Protein AF-0000000087526895 (afdb_homodimer)

Nearest PDB structures (foldseek):
  6efn-assembly1_A-2  TM=7.656E-01  e=1.817E-12  Bacillus subtilis subsp. subtilis str. 168
  5v1q-assembly1_A  TM=7.580E-01  e=4.358E-11  Streptococcus suis
  5v1s-assembly1_A  TM=7.743E-01  e=1.025E-10  Streptococcus suis
  5v1t-assembly1_A  TM=6.623E-01  e=5.564E-11  Streptococcus suis
  5v1s-assembly2_B  TM=7.031E-01  e=5.672E-10  Streptococcus suis

Sequence (680 aa):
MTADVTARTVDFKAGERNVFFHLLTACNLSCQHCYINPPQHGTETLPTETVLKWLRLFARPKQESNLILLGGEPTLHPDLALIIRAAKSLRYAVTVDSNGYLFHDLLERVRPTELDFLSFSLDGPDAAVNDPIRGEGVFAVCTENIRKAVELGFRTSLIYTVSSKNIDHLHRMPALLADLGVRRFFIQVIGLRGKSASASDEGEQWQVDPGHWLEVVPEVAQQAARAGIHVTYPKVFLGPEESFACAGRVAENYFIFPNGRVYQCPLCEDYPIHCLCLEDDQLVKREGLYEDRFFALDIAEGCVMNKLLQPDTLEYHLDGRPKHRISCCMLKQEILPQNLMTADVTARTVDFKAGERNVFFHLLTACNLSCQHCYINPPQHGTETLPTETVLKWLRLFARPKQESNLILLGGEPTLHPDLALIIRAAKSLRYAVTVDSNGYLFHDLLERVRPTELDFLSFSLDGPDAAVNDPIRGEGVFAVCTENIRKAVELGFRTSLIYTVSSKNIDHLHRMPALLADLGVRRFFIQVIGLRGKSASASDEGEQWQVDPGHWLEVVPEVAQQAARAGIHVTYPKVFLGPEESFACAGRVAENYFIFPNGRVYQCPLCEDYPIHCLCLEDDQLVKREGLYEDRFFALDIAEGCVMNKLLQPDTLEYHLDGRPKHRISCCMLKQEILPQNL

Radius of gyration: 31.04 Å; Cα contacts (8 Å, |Δi|>4): 1466; chains: 2; bounding box: 47×96×77 Å

Solvent-accessible surface area (backbone atoms only — not comparable to full-atom values): 36448 Å² total; per-residue (Å²): 131,83,74,78,77,67,70,39,78,48,68,73,47,77,81,45,37,40,36,39,40,29,47,22,49,56,49,96,60,77,36,58,60,37,55,76,38,49,94,63,36,33,75,47,68,57,52,69,68,57,51,54,53,53,52,58,72,72,46,43,96,89,44,72,29,41,31,36,40,28,40,46,30,30,43,69,44,88,55,43,54,59,50,42,53,53,41,43,77,47,40,34,49,35,29,40,49,33,68,30,78,57,40,84,52,39,81,78,65,40,56,43,89,61,37,65,31,47,28,32,51,48,50,45,72,44,54,85,55,15,15,83,43,49,33,83,63,42,41,60,48,24,54,53,42,45,40,51,39,40,73,70,55,34,44,42,30,38,36,30,61,38,25,55,86,38,50,90,48,50,73,51,35,45,62,47,33,55,74,50,63,40,43,31,38,35,44,39,70,66,64,76,30,35,42,33,34,56,36,42,73,71,67,48,73,52,69,59,53,66,70,57,47,68,61,45,52,61,55,40,43,44,53,23,9,73,67,51,19,31,26,36,31,52,58,51,54,46,56,97,86,54,77,77,61,55,52,67,78,52,29,49,45,38,42,36,35,54,68,25,46,24,26,55,48,80,88,48,58,79,46,98,38,49,36,30,32,53,53,95,92,34,84,40,76,59,85,76,92,28,52,70,64,50,64,76,55,60,41,84,45,28,36,53,65,48,54,71,75,45,49,85,78,59,50,62,44,96,85,66,48,53,73,58,29,34,36,34,79,81,36,30,29,36,32,68,42,56,84,124,131,83,75,78,79,67,70,40,78,46,67,72,47,77,82,45,37,40,36,39,39,27,46,23,50,56,50,96,60,79,36,59,58,37,55,77,38,49,95,62,37,30,76,46,67,56,51,68,68,57,50,56,53,53,52,57,72,73,44,41,94,88,45,71,28,41,31,36,41,27,39,47,28,31,43,70,44,87,55,43,54,60,49,41,52,52,41,43,76,48,42,35,48,36,29,40,50,32,66,30,77,57,39,84,51,40,80,78,66,40,54,42,89,61,36,65,33,46,30,30,51,48,50,46,71,42,53,85,56,16,15,84,44,48,33,85,64,43,43,61,47,23,54,52,43,45,40,52,39,42,74,70,56,35,44,43,29,39,38,31,60,39,25,56,86,37,50,92,47,50,74,50,35,45,60,48,34,56,73,51,64,40,45,33,39,37,44,38,68,65,64,77,29,35,42,33,32,55,36,42,74,72,67,48,74,51,69,60,54,67,70,57,48,68,63,45,53,60,53,39,42,45,54,24,8,72,70,51,18,30,26,36,30,52,59,51,54,46,56,96,86,54,78,76,61,54,50,66,78,52,27,46,44,38,42,36,35,53,68,24,48,24,26,53,51,81,88,47,60,79,45,99,37,49,36,32,33,53,53,95,91,33,83,40,77,62,85,76,93,28,51,70,64,50,64,77,54,62,42,84,46,29,37,52,64,48,53,70,75,45,48,84,80,57,51,61,43,96,86,66,49,52,72,59,28,36,35,35,78,79,35,31,28,36,32,69,40,56,86,123

InterPro domains:
  IPR007197 Radical SAM [PF04055] (25-171)
  IPR007197 Radical SAM [PS51918] (13-241)
  IPR007197 Radical SAM [SFLDS00029] (21-269)
  IPR013785 Aldolase-type TIM barrel [G3DSA:3.20.20.70] (12-280)
  IPR050377 Radical SAM PqqA peptide cyclase/Mycofactocin maturase MftC-like [PTHR11228] (19-272)
  IPR058240 Radical SAM superfamily [SSF102114] (19-269)

pLDDT: mean 93.05, std 9.57, range [29.92, 98.81]

Secondary structure (DSSP, 8-state):
-------EEE---TT-EEEEEESBS--S---TT----HHHH-SPBPPHHHHHHHHHHH--TTS-EEEEEESSSGGGSTTHHHHHHHHHHTTEEEEEEE-S--TTTHHHHS-GGG-SEEEEE-SSSSHHHHHHHH-TTHHHHHHHHHHHHHHHT--EEEEEEE-TTTGGGGGGHHHHHHHHT--EEEEEEPP--HHHHHHHHTT---SPPHHHHHHHHHHHHHHHHHTT-EEEEE--EE-TTPPP--HHHHSEEEEE-TTSEEES-GGGTTSS--SEEEETTEEEEPPSS-HHHHTT--BTTB-HHHHHH-GGG--B-TTS-BSSEEPPTT-EEEE-----/-------EEE---TT-EEEEEESBS--S---TT----HHHH-SPBPPHHHHHHHHHHH--TTS-EEEEEESSSGGGSTTHHHHHHHHHHTTEEEEEEE-S--TTTHHHHS-GGG-SEEEEE-SSSSHHHHHHHH-TTHHHHHHHHHHHHHHHT--EEEEEEE-TTTGGGGGGHHHHHHHHT--EEEEEEPP--HHHHHHHHTT---SPPHHHHHHHHHHHHHHHHHTT-EEEEE--EE-TTPPP--HHHHSEEEEE-TTSEEES-GGGTTSS--SEEEETTEEEEPPSS-HHHHTT--BTTB-HHHHHH-GGG--B-TTS-BSSEEPPTT-EEEE-----

Foldseek 3Di:
DPPQQDWDWDDFAFPAAEEEAAQAADAPWDFQQDQRDCVQQPGDRDDPVLLLLLLLQRFDQPDEYEYEYHHNARLPRQCVQVSLQSNVVSRYQYEYEGCQLNPNPNLPSHALVSHNEYEHEFAALDQVQGDVGTHHPSRVRRLVSLLVCVVRPHQYEYEHEDWPRRLVRLLNVLVSCVVSVHAEYEYEYRQLHDSNVVVVVVVDGGHDDPVSCVPRVVVSCSVSLQSNHKYKYFPFFDDPPDAADESLVRHHYWNAGPVFAIARAPNCSRDPQGQWGQDPSDIDGDDDRGDSNQNPDGDQQHDSSCCVRPVVVWDADPVRHTPTRTYRSPIMIIGHHDPD/DPPQQDWDWDDFAFPAAEEEAAQAADAPWDFLQDQRDCVQQPGDRDDPVLLLLLLLQRFDQPDEYEYEYHHNARLPRQCVQVSLQSNVVSRYQYEYEGCQLNPNPNLPSHALVSHNEYEHEFAALDQVQGDVGTHHPSRVRRLVSLLVCVVRPHQYEYEHEDWPRRLVRLLNVLVSCLVSVHAEYEYEYRQLHDSNVVVVVVVDGGHDDPVSCVPRVVVSCSVSLQSNHKYKYFPFFDDPPDAADESLVRHHYWNAGPVFAIARAPNCSRDPQGQWGQDPSDIDGDDDRGDSNQNPDGDQQHDSSCCVRPVVVWDADPVRHTPTRTYRSPIMIIGHHDPD

Structure (mmCIF, N/CA/C/O backbone):
data_AF-0000000087526895-model_v1
#
loop_
_entity.id
_entity.type
_entity.pdbx_description
1 polymer 'Radical SAM superfamily enzyme, MoaA/NifB/PqqE/SkfB family'
#
loop_
_atom_site.group_PDB
_atom_site.id
_atom_site.type_symbol
_atom_site.label_atom_id
_atom_site.label_alt_id
_atom_site.label_comp_id
_atom_site.label_asym_id
_atom_site.label_entity_id
_atom_site.label_seq_id
_atom_site.pdbx_PDB_ins_code
_atom_site.Cartn_x
_atom_site.Cartn_y
_atom_site.Cartn_z
_atom_site.occupancy
_atom_site.B_iso_or_equiv
_atom_site.auth_seq_id
_atom_site.auth_comp_id
_atom_site.auth_asym_id
_atom_site.auth_atom_id
_atom_site.pdbx_PDB_model_num
ATOM 1 N N . MET A 1 1 ? -9.141 50.438 -10.672 1 29.92 1 MET A N 1
ATOM 2 C CA . MET A 1 1 ? -8.812 49.125 -11.273 1 29.92 1 MET A CA 1
ATOM 3 C C . MET A 1 1 ? -8.305 48.156 -10.227 1 29.92 1 MET A C 1
ATOM 5 O O . MET A 1 1 ? -7.211 48.312 -9.695 1 29.92 1 MET A O 1
ATOM 9 N N . THR A 1 2 ? -9.203 47.594 -9.289 1 34.94 2 THR A N 1
ATOM 10 C CA . THR A 1 2 ? -8.828 46.812 -8.125 1 34.94 2 THR A CA 1
ATOM 11 C C . THR A 1 2 ? -8.008 45.594 -8.547 1 34.94 2 THR A C 1
ATOM 13 O O . THR A 1 2 ? -8.461 44.781 -9.367 1 34.94 2 THR A O 1
ATOM 16 N N . ALA A 1 3 ? -6.809 45.594 -8.68 1 44.81 3 ALA A N 1
ATOM 17 C CA . ALA A 1 3 ? -5.863 44.562 -9.109 1 44.81 3 ALA A CA 1
ATOM 18 C C . ALA A 1 3 ? -6.168 43.219 -8.453 1 44.81 3 ALA A C 1
ATOM 20 O O . ALA A 1 3 ? -6.266 43.125 -7.227 1 44.81 3 ALA A O 1
ATOM 21 N N . ASP A 1 4 ? -6.949 42.375 -9.109 1 52.06 4 ASP A N 1
ATOM 22 C CA . ASP A 1 4 ? -7.328 41.031 -8.695 1 52.06 4 ASP A CA 1
ATOM 23 C C . ASP A 1 4 ? -6.133 40.281 -8.125 1 52.06 4 ASP A C 1
ATOM 25 O O . ASP A 1 4 ? -5.105 40.125 -8.789 1 52.06 4 ASP A O 1
ATOM 29 N N . VAL A 1 5 ? -5.996 40.281 -6.789 1 60.12 5 VAL A N 1
ATOM 30 C CA . VAL A 1 5 ? -4.922 39.562 -6.117 1 60.12 5 VAL A CA 1
ATOM 31 C C . VAL A 1 5 ? -5.043 38.062 -6.398 1 60.12 5 VAL A C 1
ATOM 33 O O . VAL A 1 5 ? -6.074 37.438 -6.109 1 60.12 5 VAL A O 1
ATOM 36 N N . THR A 1 6 ? -4.266 37.562 -7.363 1 69.62 6 THR A N 1
ATOM 37 C CA . THR A 1 6 ? -4.336 36.188 -7.828 1 69.62 6 THR A CA 1
ATOM 38 C C . THR A 1 6 ? -3.539 35.25 -6.91 1 69.62 6 THR A C 1
ATOM 40 O O . THR A 1 6 ? -2.465 35.625 -6.434 1 69.62 6 THR A O 1
ATOM 43 N N . ALA A 1 7 ? -4.16 34.219 -6.387 1 78.06 7 ALA A N 1
ATOM 44 C CA . ALA A 1 7 ? -3.48 33.188 -5.609 1 78.06 7 ALA A CA 1
ATOM 45 C C . ALA A 1 7 ? -2.352 32.562 -6.414 1 78.06 7 ALA A C 1
ATOM 47 O O . ALA A 1 7 ? -2.502 32.312 -7.613 1 78.06 7 ALA A O 1
ATOM 48 N N . ARG A 1 8 ? -1.17 32.406 -5.672 1 77.88 8 ARG A N 1
ATOM 49 C CA . ARG A 1 8 ? -0.047 31.703 -6.273 1 77.88 8 ARG A CA 1
ATOM 50 C C . ARG A 1 8 ? 0.141 30.328 -5.629 1 77.88 8 ARG A C 1
ATOM 52 O O . ARG A 1 8 ? 0.014 30.188 -4.41 1 77.88 8 ARG A O 1
ATOM 59 N N . THR A 1 9 ? 0.303 29.375 -6.5 1 76.06 9 THR A N 1
ATOM 60 C CA . THR A 1 9 ? 0.607 28.047 -5.977 1 76.06 9 THR A CA 1
ATOM 61 C C . THR A 1 9 ? 2.029 28 -5.426 1 76.06 9 THR A C 1
ATOM 63 O O . THR A 1 9 ? 2.977 28.406 -6.098 1 76.06 9 THR A O 1
ATOM 66 N N . VAL A 1 10 ? 2.078 27.703 -4.18 1 67.44 10 VAL A N 1
ATOM 67 C CA . VAL A 1 10 ? 3.383 27.531 -3.555 1 67.44 10 VAL A CA 1
ATOM 68 C C . VAL A 1 10 ? 3.756 26.047 -3.561 1 67.44 10 VAL A C 1
ATOM 70 O O . VAL A 1 10 ? 3.189 25.25 -2.805 1 67.44 10 VAL A O 1
ATOM 73 N N . ASP A 1 11 ? 4.609 25.766 -4.551 1 63.38 11 ASP A N 1
ATOM 74 C CA . ASP A 1 11 ? 5.016 24.375 -4.762 1 63.38 11 ASP A CA 1
ATOM 75 C C . ASP A 1 11 ? 6.102 23.969 -3.768 1 63.38 11 ASP A C 1
ATOM 77 O O . ASP A 1 11 ? 6.695 24.828 -3.104 1 63.38 11 ASP A O 1
ATOM 81 N N . PHE A 1 12 ? 6.16 22.734 -3.564 1 66.44 12 PHE A N 1
ATOM 82 C CA . PHE A 1 12 ? 7.234 22.141 -2.777 1 66.44 12 PHE A CA 1
ATOM 83 C C . PHE A 1 12 ? 8.594 22.547 -3.328 1 66.44 12 PHE A C 1
ATOM 85 O O . PHE A 1 12 ? 8.805 22.562 -4.543 1 66.44 12 PHE A O 1
ATOM 92 N N . LYS A 1 13 ? 9.297 23.359 -2.504 1 63.5 13 LYS A N 1
ATOM 93 C CA . LYS A 1 13 ? 10.641 23.672 -2.984 1 63.5 13 LYS A CA 1
ATOM 94 C C . LYS A 1 13 ? 11.625 22.562 -2.621 1 63.5 13 LYS A C 1
ATOM 96 O O . LYS A 1 13 ? 11.68 22.125 -1.471 1 63.5 13 LYS A O 1
ATOM 101 N N . ALA A 1 14 ? 12.266 22.203 -3.746 1 66.19 14 ALA A N 1
ATOM 102 C CA . ALA A 1 14 ? 13.328 21.234 -3.521 1 66.19 14 ALA A CA 1
ATOM 103 C C . ALA A 1 14 ? 14.305 21.734 -2.459 1 66.19 14 ALA A C 1
ATOM 105 O O . ALA A 1 14 ? 14.703 22.891 -2.463 1 66.19 14 ALA A O 1
ATOM 106 N N . GLY A 1 15 ? 14.453 21.047 -1.397 1 70.12 15 GLY A N 1
ATOM 107 C CA . GLY A 1 15 ? 15.422 21.406 -0.369 1 70.12 15 GLY A CA 1
ATOM 108 C C . GLY A 1 15 ? 14.789 21.953 0.889 1 70.12 15 GLY A C 1
ATOM 109 O O . GLY A 1 15 ? 15.461 22.141 1.905 1 70.12 15 GLY A O 1
ATOM 110 N N . GLU A 1 16 ? 13.539 22.234 0.778 1 85.19 16 GLU A N 1
ATOM 111 C CA . GLU A 1 16 ? 12.883 22.688 1.997 1 85.19 16 GLU A CA 1
ATOM 112 C C . GLU A 1 16 ? 12.562 21.516 2.926 1 85.19 16 GLU A C 1
ATOM 114 O O . GLU A 1 16 ? 12.156 20.453 2.471 1 85.19 16 GLU A O 1
ATOM 119 N N . ARG A 1 17 ? 12.906 21.781 4.23 1 93.5 17 ARG A N 1
ATOM 120 C CA . ARG A 1 17 ? 12.617 20.766 5.242 1 93.5 17 ARG A CA 1
ATOM 121 C C . ARG A 1 17 ? 11.586 21.266 6.242 1 93.5 17 ARG A C 1
ATOM 123 O O . ARG A 1 17 ? 11.758 22.328 6.84 1 93.5 17 ARG A O 1
ATOM 130 N N . ASN A 1 18 ? 10.539 20.547 6.293 1 95.25 18 ASN A N 1
ATOM 131 C CA . ASN A 1 18 ? 9.484 20.828 7.262 1 95.25 18 ASN A CA 1
ATOM 132 C C . ASN A 1 18 ? 9.391 19.734 8.312 1 95.25 18 ASN A C 1
ATOM 134 O O . ASN A 1 18 ? 9.211 18.562 7.98 1 95.25 18 ASN A O 1
ATOM 138 N N . VAL A 1 19 ? 9.523 20.125 9.555 1 97.75 19 VAL A N 1
ATOM 139 C CA . VAL A 1 19 ? 9.445 19.188 10.672 1 97.75 19 VAL A CA 1
ATOM 140 C C . VAL A 1 19 ? 8.211 19.5 11.523 1 97.75 19 VAL A C 1
ATOM 142 O O . VAL A 1 19 ? 8.125 20.578 12.117 1 97.75 19 VAL A O 1
ATOM 145 N N . PHE A 1 20 ? 7.246 18.656 11.461 1 98.19 20 PHE A N 1
ATOM 146 C CA . PHE A 1 20 ? 6.07 18.719 12.328 1 98.19 20 PHE A CA 1
ATOM 147 C C . PHE A 1 20 ? 6.254 17.812 13.547 1 98.19 20 PHE A C 1
ATOM 149 O O . PHE A 1 20 ? 6.148 16.594 13.438 1 98.19 20 PHE A O 1
ATOM 156 N N . PHE A 1 21 ? 6.531 18.391 14.664 1 98.75 21 PHE A N 1
ATOM 157 C CA . PHE A 1 21 ? 7 17.641 15.828 1 98.75 21 PHE A CA 1
ATOM 158 C C . PHE A 1 21 ? 5.949 17.641 16.922 1 98.75 21 PHE A C 1
ATOM 160 O O . PHE A 1 21 ? 5.781 18.641 17.625 1 98.75 21 PHE A O 1
ATOM 167 N N . HIS A 1 22 ? 5.273 16.484 17.109 1 98.69 22 HIS A N 1
ATOM 168 C CA . HIS A 1 22 ? 4.34 16.328 18.219 1 98.69 22 HIS A CA 1
ATOM 169 C C . HIS A 1 22 ? 5.07 16.016 19.516 1 98.69 22 HIS A C 1
ATOM 171 O O . HIS A 1 22 ? 5.602 14.906 19.688 1 98.69 22 HIS A O 1
ATOM 177 N N . LEU A 1 23 ? 4.977 16.891 20.469 1 98.69 23 LEU A N 1
ATOM 178 C CA . LEU A 1 23 ? 5.672 16.719 21.734 1 98.69 23 LEU A CA 1
ATOM 179 C C . LEU A 1 23 ? 4.895 15.781 22.656 1 98.69 23 LEU A C 1
ATOM 181 O O . LEU A 1 23 ? 5.484 15.125 23.516 1 98.69 23 LEU A O 1
ATOM 185 N N . LEU A 1 24 ? 3.635 15.773 22.516 1 98.44 24 LEU A N 1
ATOM 186 C CA . LEU A 1 24 ? 2.668 15 23.297 1 98.44 24 LEU A CA 1
ATOM 187 C C . LEU A 1 24 ? 1.354 14.859 22.531 1 98.44 24 LEU A C 1
ATOM 189 O O . LEU A 1 24 ? 1.111 15.578 21.562 1 98.44 24 LEU A O 1
ATOM 193 N N . THR A 1 25 ? 0.539 13.938 22.984 1 97.56 25 THR A N 1
ATOM 194 C CA . THR A 1 25 ? -0.758 13.805 22.344 1 97.56 25 THR A CA 1
ATOM 195 C C . THR A 1 25 ? -1.88 14.273 23.25 1 97.56 25 THR A C 1
ATOM 197 O O . THR A 1 25 ? -3.014 14.469 22.812 1 97.56 25 THR A O 1
ATOM 200 N N . ALA A 1 26 ? -1.546 14.594 24.5 1 97.31 26 ALA A N 1
ATOM 201 C CA . ALA A 1 26 ? -2.541 15.07 25.453 1 97.31 26 ALA A CA 1
ATOM 202 C C . ALA A 1 26 ? -2.988 16.484 25.125 1 97.31 26 ALA A C 1
ATOM 204 O O . ALA A 1 26 ? -2.195 17.297 24.625 1 97.31 26 ALA A O 1
ATOM 205 N N . CYS A 1 27 ? -4.242 16.781 25.438 1 97.94 27 CYS A N 1
ATOM 206 C CA . CYS A 1 27 ? -4.824 18.094 25.203 1 97.94 27 CYS A CA 1
ATOM 207 C C . CYS A 1 27 ? -5.875 18.422 26.266 1 97.94 27 CYS A C 1
ATOM 209 O O . CYS A 1 27 ? -6.504 17.516 26.812 1 97.94 27 CYS A O 1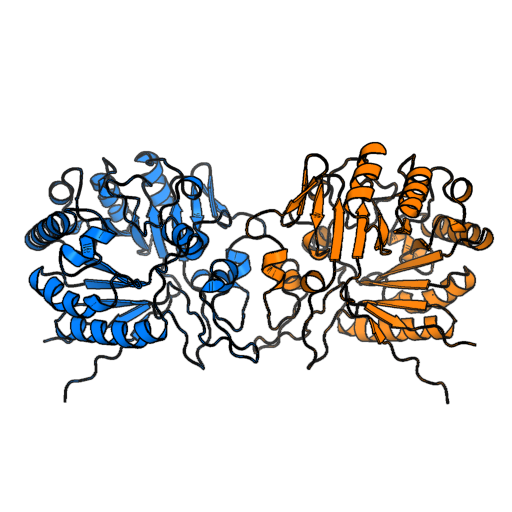
ATOM 211 N N . ASN A 1 28 ? -6.031 19.625 26.531 1 98.06 28 ASN A N 1
ATOM 212 C CA . ASN A 1 28 ? -7.055 20.062 27.484 1 98.06 28 ASN A CA 1
ATOM 213 C C . ASN A 1 28 ? -8.422 20.156 26.812 1 98.06 28 ASN A C 1
ATOM 215 O O . ASN A 1 28 ? -9.438 20.297 27.5 1 98.06 28 ASN A O 1
ATOM 219 N N . LEU A 1 29 ? -8.492 20.109 25.5 1 97.94 29 LEU A N 1
ATOM 220 C CA . LEU A 1 29 ? -9.75 20.172 24.766 1 97.94 29 LEU A CA 1
ATOM 221 C C . LEU A 1 29 ? -10.109 18.812 24.172 1 97.94 29 LEU A C 1
ATOM 223 O O . LEU A 1 29 ? -9.273 17.922 24.125 1 97.94 29 LEU A O 1
ATOM 227 N N . SER A 1 30 ? -11.336 18.641 23.844 1 94.94 30 SER A N 1
ATOM 228 C CA . SER A 1 30 ? -11.852 17.469 23.141 1 94.94 30 SER A CA 1
ATOM 229 C C . SER A 1 30 ? -12.625 17.875 21.891 1 94.94 30 SER A C 1
ATOM 231 O O . SER A 1 30 ? -13.789 17.5 21.719 1 94.94 30 SER A O 1
ATOM 233 N N . CYS A 1 31 ? -11.914 18.547 21.031 1 96.44 31 CYS A N 1
ATOM 234 C CA . CYS A 1 31 ? -12.555 19.062 19.828 1 96.44 31 CYS A CA 1
ATOM 235 C C . CYS A 1 31 ? -13.195 17.938 19.016 1 96.44 31 CYS A C 1
ATOM 237 O O . CYS A 1 31 ? -12.648 16.828 18.938 1 96.44 31 CYS A O 1
ATOM 239 N N . GLN A 1 32 ? -14.211 18.234 18.297 1 93.94 32 GLN A N 1
ATOM 240 C CA . GLN A 1 32 ? -14.984 17.219 17.578 1 93.94 32 GLN A CA 1
ATOM 241 C C . GLN A 1 32 ? -14.203 16.672 16.391 1 93.94 32 GLN A C 1
ATOM 243 O O . GLN A 1 32 ? -14.422 15.539 15.961 1 93.94 32 GLN A O 1
ATOM 248 N N . HIS A 1 33 ? -13.281 17.422 15.836 1 93.19 33 HIS A N 1
ATOM 249 C CA . HIS A 1 33 ? -12.562 17 14.641 1 93.19 33 HIS A CA 1
ATOM 250 C C . HIS A 1 33 ? -11.109 16.672 14.953 1 93.19 33 HIS A C 1
ATOM 252 O O . HIS A 1 33 ? -10.258 16.672 14.055 1 93.19 33 HIS A O 1
ATOM 258 N N . CYS A 1 34 ? -10.805 16.422 16.203 1 95.06 34 CYS A N 1
ATOM 259 C CA . CYS A 1 34 ? -9.414 16.203 16.594 1 95.06 34 CYS A CA 1
ATOM 260 C C . CYS A 1 34 ? -8.789 15.094 15.773 1 95.06 34 CYS A C 1
ATOM 262 O O . CYS A 1 34 ? -9.375 14.016 15.625 1 95.06 34 CYS A O 1
ATOM 264 N N . TYR A 1 35 ? -7.586 15.336 15.305 1 93.44 35 TYR A N 1
ATOM 265 C CA . TYR A 1 35 ? -6.926 14.352 14.453 1 93.44 35 TYR A CA 1
ATOM 266 C C . TYR A 1 35 ? -6.043 13.422 15.281 1 93.44 35 TYR A C 1
ATOM 268 O O . TYR A 1 35 ? -5.578 12.391 14.781 1 93.44 35 TYR A O 1
ATOM 276 N N . ILE A 1 36 ? -5.797 13.766 16.5 1 95.5 36 ILE A N 1
ATOM 277 C CA . ILE A 1 36 ? -4.953 12.938 17.359 1 95.5 36 ILE A CA 1
ATOM 278 C C . ILE A 1 36 ? -5.652 11.617 17.641 1 95.5 36 ILE A C 1
ATOM 280 O O . ILE A 1 36 ? -6.805 11.594 18.078 1 95.5 36 ILE A O 1
ATOM 284 N N . ASN A 1 37 ? -5.02 10.539 17.328 1 93.5 37 ASN A N 1
ATOM 285 C CA . ASN A 1 37 ? -5.438 9.148 17.5 1 93.5 37 ASN A CA 1
ATOM 286 C C . ASN A 1 37 ? -4.48 8.391 18.422 1 93.5 37 ASN A C 1
ATOM 288 O O . ASN A 1 37 ? -3.484 7.832 17.953 1 93.5 37 ASN A O 1
ATOM 292 N N . PRO A 1 38 ? -4.809 8.305 19.672 1 92.25 38 PRO A N 1
ATOM 293 C CA . PRO A 1 38 ? -3.85 7.773 20.656 1 92.25 38 PRO A CA 1
ATOM 294 C C . PRO A 1 38 ? -3.406 6.348 20.328 1 92.25 38 PRO A C 1
ATOM 296 O O . PRO A 1 38 ? -2.219 6.031 20.422 1 92.25 38 PRO A O 1
ATOM 299 N N . PRO A 1 39 ? -4.262 5.492 19.938 1 90.75 39 PRO A N 1
ATOM 300 C CA . PRO A 1 39 ? -3.805 4.148 19.578 1 90.75 39 PRO A CA 1
ATOM 301 C C . PRO A 1 39 ? -2.719 4.168 18.5 1 90.75 39 PRO A C 1
ATOM 303 O O . PRO A 1 39 ? -1.825 3.318 18.5 1 90.75 39 PRO A O 1
ATOM 306 N N . GLN A 1 40 ? -2.734 5.125 17.641 1 91.56 40 GLN A N 1
ATOM 307 C CA . GLN A 1 40 ? -1.802 5.172 16.516 1 91.56 40 GLN A CA 1
ATOM 308 C C . GLN A 1 40 ? -0.64 6.117 16.812 1 91.56 40 GLN A C 1
ATOM 310 O O . GLN A 1 40 ? 0.454 5.953 16.266 1 91.56 40 GLN A O 1
ATOM 315 N N . HIS A 1 41 ? -0.855 7.09 17.672 1 96 41 HIS A N 1
ATOM 316 C CA . HIS A 1 41 ? 0.116 8.164 17.844 1 96 41 HIS A CA 1
ATOM 317 C C . HIS A 1 41 ? 0.862 8.031 19.172 1 96 41 HIS A C 1
ATOM 319 O O . HIS A 1 41 ? 1.904 8.656 19.375 1 96 41 HIS A O 1
ATOM 325 N N . GLY A 1 42 ? 0.362 7.188 20.047 1 94.19 42 GLY A N 1
ATOM 326 C CA . GLY A 1 42 ? 0.884 7.098 21.406 1 94.19 42 GLY A CA 1
ATOM 327 C C . GLY A 1 42 ? 0.208 8.055 22.375 1 94.19 42 GLY A C 1
ATOM 328 O O . GLY A 1 42 ? -0.629 8.859 21.969 1 94.19 42 GLY A O 1
ATOM 329 N N . THR A 1 43 ? 0.5 7.93 23.641 1 95 43 THR A N 1
ATOM 330 C CA . THR A 1 43 ? -0.107 8.766 24.672 1 95 43 THR A CA 1
ATOM 331 C C . THR A 1 43 ? 0.965 9.461 25.516 1 95 43 THR A C 1
ATOM 333 O O . THR A 1 43 ? 0.652 10.156 26.484 1 95 43 THR A O 1
ATOM 336 N N . GLU A 1 44 ? 2.143 9.383 25.125 1 93.19 44 GLU A N 1
ATOM 337 C CA . GLU A 1 44 ? 3.258 9.844 25.938 1 93.19 44 GLU A CA 1
ATOM 338 C C . GLU A 1 44 ? 3.482 11.344 25.781 1 93.19 44 GLU A C 1
ATOM 340 O O . GLU A 1 44 ? 3.186 11.906 24.719 1 93.19 44 GLU A O 1
ATOM 345 N N . THR A 1 45 ? 3.893 12.031 26.812 1 97.56 45 THR A N 1
ATOM 346 C CA . THR A 1 45 ? 4.613 13.297 26.75 1 97.56 45 THR A CA 1
ATOM 347 C C . THR A 1 45 ? 6.121 13.055 26.672 1 97.56 45 THR A C 1
ATOM 349 O O . THR A 1 45 ? 6.707 12.461 27.578 1 97.56 45 THR A O 1
ATOM 352 N N . LEU A 1 46 ? 6.68 13.477 25.656 1 97.88 46 LEU A N 1
ATOM 353 C CA . LEU A 1 46 ? 8.102 13.211 25.484 1 97.88 46 LEU A CA 1
ATOM 354 C C . LEU A 1 46 ? 8.922 13.93 26.547 1 97.88 46 LEU A C 1
ATOM 356 O O . LEU A 1 46 ? 8.695 15.117 26.812 1 97.88 46 LEU A O 1
ATOM 360 N N . PRO A 1 47 ? 9.867 13.164 27.125 1 97.75 47 PRO A N 1
ATOM 361 C CA . PRO A 1 47 ? 10.82 13.875 27.984 1 97.75 47 PRO A CA 1
ATOM 362 C C . PRO A 1 47 ? 11.641 14.914 27.234 1 97.75 47 PRO A C 1
ATOM 364 O O . PRO A 1 47 ? 11.977 14.711 26.062 1 97.75 47 PRO A O 1
ATOM 367 N N . THR A 1 48 ? 11.961 15.992 27.984 1 98.5 48 THR A N 1
ATOM 368 C CA . THR A 1 48 ? 12.703 17.094 27.375 1 98.5 48 THR A CA 1
ATOM 369 C C . THR A 1 48 ? 13.992 16.578 26.734 1 98.5 48 THR A C 1
ATOM 371 O O . THR A 1 48 ? 14.336 16.984 25.625 1 98.5 48 THR A O 1
ATOM 374 N N . GLU A 1 49 ? 14.602 15.633 27.344 1 97.94 49 GLU A N 1
ATOM 375 C CA . GLU A 1 49 ? 15.852 15.102 26.812 1 97.94 49 GLU A CA 1
ATOM 376 C C . GLU A 1 49 ? 15.648 14.414 25.469 1 97.94 49 GLU A C 1
ATOM 378 O O . GLU A 1 49 ? 16.453 14.578 24.562 1 97.94 49 GLU A O 1
ATOM 383 N N . THR A 1 50 ? 14.625 13.68 25.359 1 97.75 50 THR A N 1
ATOM 384 C CA . THR A 1 50 ? 14.297 13 24.109 1 97.75 50 THR A CA 1
ATOM 385 C C . THR A 1 50 ? 13.969 14.008 23.016 1 97.75 50 THR A C 1
ATOM 387 O O . THR A 1 50 ? 14.445 13.867 21.891 1 97.75 50 THR A O 1
ATOM 390 N N . VAL A 1 51 ? 13.203 15.039 23.359 1 98.44 51 VAL A N 1
ATOM 391 C CA . VAL A 1 51 ? 12.844 16.078 22.391 1 98.44 51 VAL A CA 1
ATOM 392 C C . VAL A 1 51 ? 14.109 16.734 21.844 1 98.44 51 VAL A C 1
ATOM 394 O O . VAL A 1 51 ? 14.25 16.891 20.625 1 98.44 51 VAL A O 1
ATOM 397 N N . LEU A 1 52 ? 15 17.062 22.734 1 98.31 52 LEU A N 1
ATOM 398 C CA . LEU A 1 52 ? 16.219 17.75 22.344 1 98.31 52 LEU A CA 1
ATOM 399 C C . LEU A 1 52 ? 17.062 16.859 21.422 1 98.31 52 LEU A C 1
ATOM 401 O O . LEU A 1 52 ? 17.641 17.344 20.453 1 98.31 52 LEU A O 1
ATOM 405 N N . LYS A 1 53 ? 17.141 15.617 21.734 1 98 53 LYS A N 1
ATOM 406 C CA . LYS A 1 53 ? 17.859 14.672 20.891 1 98 53 LYS A CA 1
ATOM 407 C C . LYS A 1 53 ? 17.234 14.578 19.5 1 98 53 LYS A C 1
ATOM 409 O O . LYS A 1 53 ? 17.953 14.609 18.484 1 98 53 LYS A O 1
ATOM 414 N N . TRP A 1 54 ? 15.914 14.461 19.453 1 98 54 TRP A N 1
ATOM 415 C CA . TRP A 1 54 ? 15.227 14.32 18.172 1 98 54 TRP A CA 1
ATOM 416 C C . TRP A 1 54 ? 15.344 15.594 17.344 1 98 54 TRP A C 1
ATOM 418 O O . TRP A 1 54 ? 15.516 15.531 16.125 1 98 54 TRP A O 1
ATOM 428 N N . LEU A 1 55 ? 15.312 16.75 18 1 98.19 55 LEU A N 1
ATOM 429 C CA . LEU A 1 55 ? 15.516 18.016 17.281 1 98.19 55 LEU A CA 1
ATOM 430 C C . LEU A 1 55 ? 16.875 18.031 16.578 1 98.19 55 LEU A C 1
ATOM 432 O O . LEU A 1 55 ? 16.969 18.484 15.438 1 98.19 55 LEU A O 1
ATOM 436 N N . ARG A 1 56 ? 17.859 17.531 17.203 1 97.19 56 ARG A N 1
ATOM 437 C CA . ARG A 1 56 ? 19.188 17.516 16.625 1 97.19 56 ARG A CA 1
ATOM 438 C C . ARG A 1 56 ? 19.25 16.594 15.414 1 97.19 56 ARG A C 1
ATOM 440 O O . ARG A 1 56 ? 19.953 16.891 14.438 1 97.19 56 ARG A O 1
ATOM 447 N N . LEU A 1 57 ? 18.516 15.523 15.477 1 96.88 57 LEU A N 1
ATOM 448 C CA . LEU A 1 57 ? 18.516 14.547 14.391 1 96.88 57 LEU A CA 1
ATOM 449 C C . LEU A 1 57 ? 17.984 15.164 13.102 1 96.88 57 LEU A C 1
ATOM 451 O O . LEU A 1 57 ? 18.453 14.82 12.008 1 96.88 57 LEU A O 1
ATOM 455 N N . PHE A 1 58 ? 17.031 16.062 13.203 1 97 58 PHE A N 1
ATOM 456 C CA . PHE A 1 58 ? 16.359 16.578 12.023 1 97 58 PHE A CA 1
ATOM 457 C C . PHE A 1 58 ? 1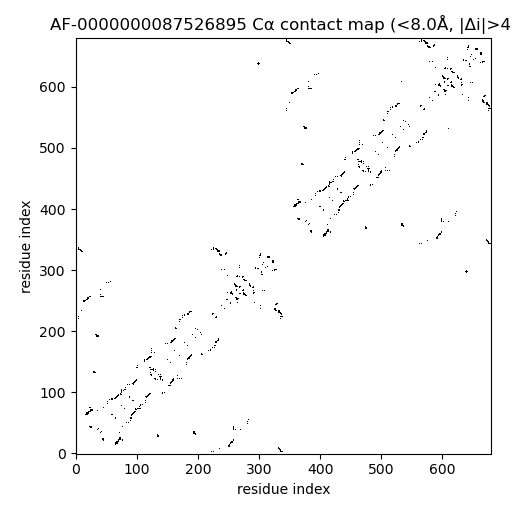6.922 17.938 11.633 1 97 58 PHE A C 1
ATOM 459 O O . PHE A 1 58 ? 16.562 18.484 10.586 1 97 58 PHE A O 1
ATOM 466 N N . ALA A 1 59 ? 17.781 18.484 12.461 1 96.44 59 ALA A N 1
ATOM 467 C CA . ALA A 1 59 ? 18.359 19.797 12.18 1 96.44 59 ALA A CA 1
ATOM 468 C C . ALA A 1 59 ? 19.359 19.719 11.031 1 96.44 59 ALA A C 1
ATOM 470 O O . ALA A 1 59 ? 19.984 18.688 10.812 1 96.44 59 ALA A O 1
ATOM 471 N N . ARG A 1 60 ? 19.375 20.734 10.297 1 93.19 60 ARG A N 1
ATOM 472 C CA . ARG A 1 60 ? 20.375 20.875 9.234 1 93.19 60 ARG A CA 1
ATOM 473 C C . ARG A 1 60 ? 21.438 21.906 9.625 1 93.19 60 ARG A C 1
ATOM 475 O O . ARG A 1 60 ? 21.109 23.047 9.938 1 93.19 60 ARG A O 1
ATOM 482 N N . PRO A 1 61 ? 22.672 21.594 9.562 1 86.75 61 PRO A N 1
ATOM 483 C CA . PRO A 1 61 ? 23.734 22.469 10.062 1 86.75 61 PRO A CA 1
ATOM 484 C C . PRO A 1 61 ? 23.844 23.766 9.281 1 86.75 61 PRO A C 1
ATOM 486 O O . PRO A 1 61 ? 24.203 24.797 9.844 1 86.75 61 PRO A O 1
ATOM 489 N N . LYS A 1 62 ? 23.531 23.766 8.055 1 88.44 62 LYS A N 1
ATOM 490 C CA . LYS A 1 62 ? 23.859 24.953 7.27 1 88.44 62 LYS A CA 1
ATOM 491 C C . LYS A 1 62 ? 22.609 25.547 6.625 1 88.44 62 LYS A C 1
ATOM 493 O O . LYS A 1 62 ? 22.703 26.422 5.773 1 88.44 62 LYS A O 1
ATOM 498 N N . GLN A 1 63 ? 21.484 25.047 6.98 1 91 63 GLN A N 1
ATOM 499 C CA . GLN A 1 63 ? 20.25 25.5 6.359 1 91 63 GLN A CA 1
ATOM 500 C C . GLN A 1 63 ? 19.109 25.578 7.375 1 91 63 GLN A C 1
ATOM 502 O O . GLN A 1 63 ? 19.031 24.734 8.273 1 91 63 GLN A O 1
ATOM 507 N N . GLU A 1 64 ? 18.312 26.531 7.195 1 92.88 64 GLU A N 1
ATOM 508 C CA . GLU A 1 64 ? 17.125 26.656 8.055 1 92.88 64 GLU A CA 1
ATOM 509 C C . GLU A 1 64 ? 16.078 25.594 7.711 1 92.88 64 GLU A C 1
ATOM 511 O O . GLU A 1 64 ? 15.867 25.297 6.535 1 92.88 64 GLU A O 1
ATOM 516 N N . SER A 1 65 ? 15.531 25.062 8.703 1 94.69 65 SER A N 1
ATOM 517 C CA . SER A 1 65 ? 14.391 24.156 8.578 1 94.69 65 SER A CA 1
ATOM 518 C C . SER A 1 65 ? 13.164 24.703 9.297 1 94.69 65 SER A C 1
ATOM 520 O O . SER A 1 65 ? 13.297 25.438 10.273 1 94.69 65 SER A O 1
ATOM 522 N N . ASN A 1 66 ? 12.055 24.406 8.703 1 95.38 66 ASN A N 1
ATOM 523 C CA . ASN A 1 66 ? 10.82 24.797 9.367 1 95.38 66 ASN A CA 1
ATOM 524 C C . ASN A 1 66 ? 10.414 23.797 10.438 1 95.38 66 ASN A C 1
ATOM 526 O O . ASN A 1 66 ? 10.383 22.594 10.18 1 95.38 66 ASN A O 1
ATOM 530 N N . LEU A 1 67 ? 10.188 24.281 11.617 1 98.06 67 LEU A N 1
ATOM 531 C CA . LEU A 1 67 ? 9.75 23.438 12.727 1 98.06 67 LEU A CA 1
ATOM 532 C C . LEU A 1 67 ? 8.406 23.906 13.273 1 98.06 67 LEU A C 1
ATOM 534 O O . LEU A 1 67 ? 8.258 25.062 13.656 1 98.06 67 LEU A O 1
ATOM 538 N N . ILE A 1 68 ? 7.488 23.062 13.234 1 98.44 68 ILE A N 1
ATOM 539 C CA . ILE A 1 68 ? 6.207 23.328 13.875 1 98.44 68 ILE A CA 1
ATOM 540 C C . ILE A 1 68 ? 6.059 22.422 15.102 1 98.44 68 ILE A C 1
ATOM 542 O O . ILE A 1 68 ? 6.074 21.188 14.984 1 98.44 68 ILE A O 1
ATOM 546 N N . LEU A 1 69 ? 5.992 23.016 16.266 1 98.81 69 LEU A N 1
ATOM 547 C CA . LEU A 1 69 ? 5.766 22.281 17.5 1 98.81 69 LEU A CA 1
ATOM 548 C C . LEU A 1 69 ? 4.273 22.078 17.75 1 98.81 69 LEU A C 1
ATOM 550 O O . LEU A 1 69 ? 3.512 23.047 17.828 1 98.81 69 LEU A O 1
ATOM 554 N N . LEU A 1 70 ? 3.936 20.781 17.734 1 97.19 70 LEU A N 1
ATOM 555 C CA . LEU A 1 70 ? 2.545 20.344 17.812 1 97.19 70 LEU A CA 1
ATOM 556 C C . LEU A 1 70 ? 2.322 19.422 19 1 97.19 70 LEU A C 1
ATOM 558 O O . LEU A 1 70 ? 3.254 19.156 19.766 1 97.19 70 LEU A O 1
ATOM 562 N N . GLY A 1 71 ? 1.158 18.891 19.125 1 93.56 71 GLY A N 1
ATOM 563 C CA . GLY A 1 71 ? 0.667 17.938 20.109 1 93.56 71 GLY A CA 1
ATOM 564 C C . GLY A 1 71 ? -0.841 17.781 20.078 1 93.56 71 GLY A C 1
ATOM 565 O O . GLY A 1 71 ? -1.469 17.938 19.031 1 93.56 71 GLY A O 1
ATOM 566 N N . GLY A 1 72 ? -1.273 17.172 21.203 1 96.44 72 GLY A N 1
ATOM 567 C CA . GLY A 1 72 ? -2.609 17.672 21.5 1 96.44 72 GLY A CA 1
ATOM 568 C C . GLY A 1 72 ? -2.666 19.172 21.672 1 96.44 72 GLY A C 1
ATOM 569 O O . GLY A 1 72 ? -2.898 19.906 20.719 1 96.44 72 GLY A O 1
ATOM 570 N N . GLU A 1 73 ? -2.049 19.469 22.812 1 98.44 73 GLU A N 1
ATOM 571 C CA . GLU A 1 73 ? -1.728 20.859 23.062 1 98.44 73 GLU A CA 1
ATOM 572 C C . GLU A 1 73 ? -0.272 21.031 23.484 1 98.44 73 GLU A C 1
ATOM 574 O O . GLU A 1 73 ? 0.092 20.688 24.609 1 98.44 73 GLU A O 1
ATOM 579 N N . PRO A 1 74 ? 0.582 21.578 22.578 1 98.62 74 PRO A N 1
ATOM 580 C CA . PRO A 1 74 ? 2.018 21.625 22.859 1 98.62 74 PRO A CA 1
ATOM 581 C C . PRO A 1 74 ? 2.344 22.469 24.094 1 98.62 74 PRO A C 1
ATOM 583 O O . PRO A 1 74 ? 3.342 22.219 24.781 1 98.62 74 PRO A O 1
ATOM 586 N N . THR A 1 75 ? 1.543 23.469 24.438 1 98.69 75 THR A N 1
ATOM 587 C CA . THR A 1 75 ? 1.851 24.359 25.547 1 98.69 75 THR A CA 1
ATOM 588 C C . THR A 1 75 ? 1.663 23.641 26.891 1 98.69 75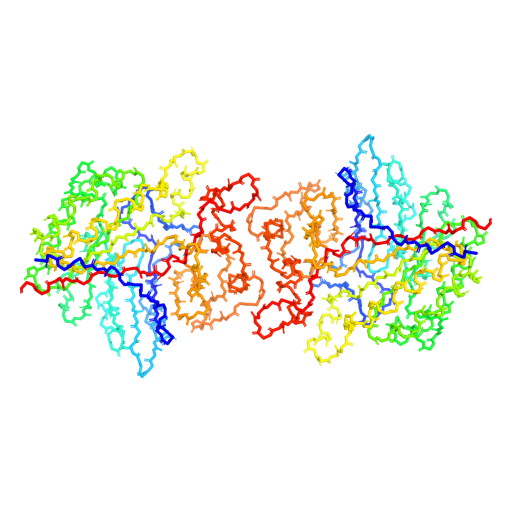 THR A C 1
ATOM 590 O O . THR A 1 75 ? 2.051 24.141 27.938 1 98.69 75 THR A O 1
ATOM 593 N N . LEU A 1 76 ? 1.123 22.406 26.812 1 98.5 76 LEU A N 1
ATOM 594 C CA . LEU A 1 76 ? 1.018 21.594 28.016 1 98.5 76 LEU A CA 1
ATOM 595 C C . LEU A 1 76 ? 2.369 20.984 28.375 1 98.5 76 LEU A C 1
ATOM 597 O O . LEU A 1 76 ? 2.549 20.484 29.5 1 98.5 76 LEU A O 1
ATOM 601 N N . HIS A 1 77 ? 3.289 20.922 27.469 1 98.62 77 HIS A N 1
ATOM 602 C CA . HIS A 1 77 ? 4.629 20.453 27.812 1 98.62 77 HIS A CA 1
ATOM 603 C C . HIS A 1 77 ? 5.32 21.438 28.766 1 98.62 77 HIS A C 1
ATOM 605 O O . HIS A 1 77 ? 5.48 22.609 28.438 1 98.62 77 HIS A O 1
ATOM 611 N N . PRO A 1 78 ? 5.785 21.016 29.859 1 97.5 78 PRO A N 1
ATOM 612 C CA . PRO A 1 78 ? 6.27 21.953 30.859 1 97.5 78 PRO A CA 1
ATOM 613 C C . PRO A 1 78 ? 7.543 22.688 30.438 1 97.5 78 PRO A C 1
ATOM 615 O O . PRO A 1 78 ? 7.82 23.781 30.922 1 97.5 78 PRO A O 1
ATOM 618 N N . ASP A 1 79 ? 8.289 22.125 29.562 1 98.44 79 ASP A N 1
ATOM 619 C CA . ASP A 1 79 ? 9.562 22.719 29.156 1 98.44 79 ASP A CA 1
ATOM 620 C C . ASP A 1 79 ? 9.5 23.281 27.75 1 98.44 79 ASP A C 1
ATOM 622 O O . ASP A 1 79 ? 10.508 23.328 27.047 1 98.44 79 ASP A O 1
ATOM 626 N N . LEU A 1 80 ? 8.336 23.688 27.297 1 98.75 80 LEU A N 1
ATOM 627 C CA . LEU A 1 80 ? 8.18 24.172 25.922 1 98.75 80 LEU A CA 1
ATOM 628 C C . LEU A 1 80 ? 9.102 25.375 25.672 1 98.75 80 LEU A C 1
ATOM 630 O O . LEU A 1 80 ? 9.711 25.469 24.594 1 98.75 80 LEU A O 1
ATOM 634 N N . ALA A 1 81 ? 9.219 26.281 26.641 1 98.5 81 ALA A N 1
ATOM 635 C CA . ALA A 1 81 ? 10.078 27.453 26.469 1 98.5 81 ALA A CA 1
ATOM 636 C C . ALA A 1 81 ? 11.523 27.047 26.188 1 98.5 81 ALA A C 1
ATOM 638 O O . ALA A 1 81 ? 12.172 27.578 25.297 1 98.5 81 ALA A O 1
ATOM 639 N N . LEU A 1 82 ? 11.992 26.078 26.984 1 98.31 82 LEU A N 1
ATOM 640 C CA . LEU A 1 82 ? 13.344 25.547 26.812 1 98.31 82 LEU A CA 1
ATOM 641 C C . LEU A 1 82 ? 13.492 24.891 25.438 1 98.31 82 LEU A C 1
ATOM 643 O O . LEU A 1 82 ? 14.523 25.062 24.766 1 98.31 82 LEU A O 1
ATOM 647 N N . ILE A 1 83 ? 12.508 24.156 25 1 98.75 83 ILE A N 1
ATOM 648 C CA . ILE A 1 83 ? 12.508 23.453 23.719 1 98.75 83 ILE A CA 1
ATOM 649 C C . ILE A 1 83 ? 12.578 24.469 22.578 1 98.75 83 ILE A C 1
ATOM 651 O O . ILE A 1 83 ? 13.336 24.281 21.609 1 98.75 83 ILE A O 1
ATOM 655 N N . ILE A 1 84 ? 11.82 25.516 22.656 1 98.75 84 ILE A N 1
ATOM 656 C CA . ILE A 1 84 ? 11.797 26.562 21.641 1 98.75 84 ILE A CA 1
ATOM 657 C C . ILE A 1 84 ? 13.188 27.172 21.5 1 98.75 84 ILE A C 1
ATOM 659 O O . ILE A 1 84 ? 13.703 27.312 20.391 1 98.75 84 ILE A O 1
ATOM 663 N N . ARG A 1 85 ? 13.82 27.5 22.625 1 98.19 85 ARG A N 1
ATOM 664 C CA . ARG A 1 85 ? 15.148 28.109 22.609 1 98.19 85 ARG A CA 1
ATOM 665 C C . ARG A 1 85 ? 16.172 27.156 22 1 98.19 85 ARG A C 1
ATOM 667 O O . ARG A 1 85 ? 17.031 27.578 21.219 1 98.19 85 ARG A O 1
ATOM 674 N N . ALA A 1 86 ? 16.078 25.922 22.391 1 98.19 86 ALA A N 1
ATOM 675 C CA . ALA A 1 86 ? 16.984 24.922 21.844 1 98.19 86 ALA A CA 1
ATOM 676 C C . ALA A 1 86 ? 16.812 24.797 20.328 1 98.19 86 ALA A C 1
ATOM 678 O O . ALA A 1 86 ? 17.781 24.703 19.594 1 98.19 86 ALA A O 1
ATOM 679 N N . ALA A 1 87 ? 15.578 24.766 19.859 1 98.56 87 ALA A N 1
ATOM 680 C CA . ALA A 1 87 ? 15.289 24.672 18.438 1 98.56 87 ALA A CA 1
ATOM 681 C C . ALA A 1 87 ? 15.875 25.859 17.672 1 98.56 87 ALA A C 1
ATOM 683 O O . ALA A 1 87 ? 16.453 25.688 16.594 1 98.56 87 ALA A O 1
ATOM 684 N N . LYS A 1 88 ? 15.758 27.016 18.25 1 96.88 88 LYS A N 1
ATOM 685 C CA . LYS A 1 88 ? 16.312 28.219 17.625 1 96.88 88 LYS A CA 1
ATOM 686 C C . LYS A 1 88 ? 17.828 28.109 17.484 1 96.88 88 LYS A C 1
ATOM 688 O O . LYS A 1 88 ? 18.391 28.5 16.453 1 96.88 88 LYS A O 1
ATOM 693 N N . SER A 1 89 ? 18.422 27.594 18.5 1 96 89 SER A N 1
ATOM 694 C CA . SER A 1 89 ? 19.875 27.438 18.469 1 96 89 SER A CA 1
ATOM 695 C C . SER A 1 89 ? 20.297 26.422 17.406 1 96 89 SER A C 1
ATOM 697 O O . SER A 1 89 ? 21.453 26.422 16.984 1 96 89 SER A O 1
ATOM 699 N N . LEU A 1 90 ? 19.391 25.625 16.938 1 97.06 90 LEU A N 1
ATOM 700 C CA . LEU A 1 90 ? 19.656 24.609 15.906 1 97.06 90 LEU A CA 1
ATOM 701 C C . LEU A 1 90 ? 19.234 25.109 14.531 1 97.06 90 LEU A C 1
ATOM 703 O O . LEU A 1 90 ? 19.125 24.328 13.586 1 97.06 90 LEU A O 1
ATOM 707 N N . ARG A 1 91 ? 18.828 26.406 14.438 1 95.38 91 ARG A N 1
ATOM 708 C CA . ARG A 1 91 ? 18.547 27.109 13.188 1 95.38 91 ARG A CA 1
ATOM 709 C C . ARG A 1 91 ? 17.156 26.734 12.656 1 95.38 91 ARG A C 1
ATOM 711 O O . ARG A 1 91 ? 16.938 26.703 11.445 1 95.38 91 ARG A O 1
ATOM 718 N N . TYR A 1 92 ? 16.281 26.359 13.523 1 97.5 92 TYR A N 1
ATOM 719 C CA . TYR A 1 92 ? 14.891 26.172 13.125 1 97.5 92 TYR A CA 1
ATOM 720 C C . TYR A 1 92 ? 14.156 27.516 13.055 1 97.5 92 TYR A C 1
ATOM 722 O O . TYR A 1 92 ? 14.375 28.391 13.891 1 97.5 92 TYR A O 1
ATOM 730 N N . ALA A 1 93 ? 13.375 27.688 12.016 1 96.81 93 ALA A N 1
ATOM 731 C CA . ALA A 1 93 ? 12.242 28.594 12.133 1 96.81 93 ALA A CA 1
ATOM 732 C C . ALA A 1 93 ? 11.094 27.953 12.914 1 96.81 93 ALA A C 1
ATOM 734 O O . ALA A 1 93 ? 10.461 27.016 12.43 1 96.81 93 ALA A O 1
ATOM 735 N N . VAL A 1 94 ? 10.781 28.5 14.07 1 98.25 94 VAL A N 1
ATOM 736 C CA . VAL A 1 94 ? 9.953 27.766 15.031 1 98.25 94 VAL A CA 1
ATOM 737 C C . VAL A 1 94 ? 8.547 28.344 15.047 1 98.25 94 VAL A C 1
ATOM 739 O O . VAL A 1 94 ? 8.375 29.562 15.211 1 98.25 94 VAL A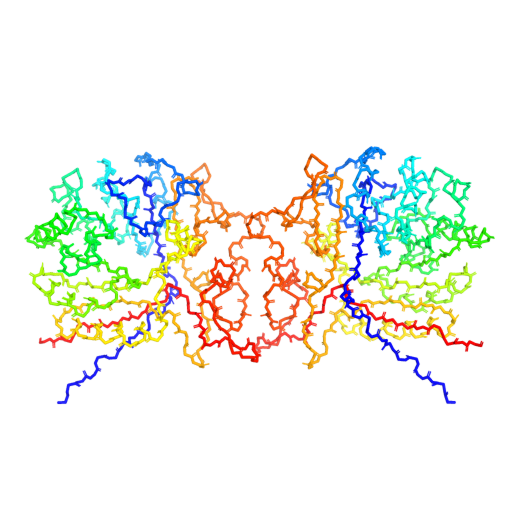 O 1
ATOM 742 N N . THR A 1 95 ? 7.594 27.531 14.812 1 98.19 95 THR A N 1
ATOM 743 C CA . THR A 1 95 ? 6.18 27.844 14.992 1 98.19 95 THR A CA 1
ATOM 744 C C . THR A 1 95 ? 5.562 26.953 16.062 1 98.19 95 THR A C 1
ATOM 746 O O . THR A 1 95 ? 5.871 25.75 16.125 1 98.19 95 THR A O 1
ATOM 749 N N . VAL A 1 96 ? 4.746 27.531 16.922 1 98.69 96 VAL A N 1
ATOM 750 C CA . VAL A 1 96 ? 3.93 26.766 17.859 1 98.69 96 VAL A CA 1
ATOM 751 C C . VAL A 1 96 ? 2.459 26.844 17.453 1 98.69 96 VAL A C 1
ATOM 753 O O . VAL A 1 96 ? 1.918 27.953 17.297 1 98.69 96 VAL A O 1
ATOM 756 N N . ASP A 1 97 ? 1.844 25.734 17.203 1 98.44 97 ASP A N 1
ATOM 757 C CA . ASP A 1 97 ? 0.404 25.688 16.969 1 98.44 97 ASP A CA 1
ATOM 758 C C . ASP A 1 97 ? -0.353 25.359 18.25 1 98.44 97 ASP A C 1
ATOM 760 O O . ASP A 1 97 ? -0.175 24.281 18.828 1 98.44 97 ASP A O 1
ATOM 764 N N . SER A 1 98 ? -1.187 26.234 18.688 1 98.62 98 SER A N 1
ATOM 765 C CA . SER A 1 98 ? -1.832 26.109 19.984 1 98.62 98 SER A CA 1
ATOM 766 C C . SER A 1 98 ? -3.342 26.297 19.875 1 98.62 98 SER A C 1
ATOM 768 O O . SER A 1 98 ? -3.824 26.953 18.953 1 98.62 98 SER A O 1
ATOM 770 N N . ASN A 1 99 ? -4.055 25.672 20.781 1 98.12 99 ASN A N 1
ATOM 771 C CA . ASN A 1 99 ? -5.492 25.906 20.891 1 98.12 99 ASN A CA 1
ATOM 772 C C . ASN A 1 99 ? -5.797 27.234 21.594 1 98.12 99 ASN A C 1
ATOM 774 O O . ASN A 1 99 ? -6.965 27.609 21.75 1 98.12 99 ASN A O 1
ATOM 778 N N . GLY A 1 100 ? -4.762 27.938 22.062 1 98.12 100 GLY A N 1
ATOM 779 C CA . GLY A 1 100 ? -4.926 29.312 22.516 1 98.12 100 GLY A CA 1
ATOM 780 C C . GLY A 1 100 ? -4.93 29.453 24.031 1 98.12 100 GLY A C 1
ATOM 781 O O . GLY A 1 100 ? -4.906 30.562 24.562 1 98.12 100 GLY A O 1
ATOM 782 N N . TYR A 1 101 ? -4.934 28.359 24.781 1 97.25 101 TYR A N 1
ATOM 783 C CA . TYR A 1 101 ? -4.965 28.453 26.234 1 97.25 101 TYR A CA 1
ATOM 784 C C . TYR A 1 101 ? -3.6 28.844 26.781 1 97.25 101 TYR A C 1
ATOM 786 O O . TYR A 1 101 ? -3.504 29.406 27.875 1 97.25 101 TYR A O 1
ATOM 794 N N . LEU A 1 102 ? -2.52 28.547 26.125 1 97.19 102 LEU A N 1
ATOM 795 C CA . LEU A 1 102 ? -1.155 28.969 26.422 1 97.19 102 LEU A CA 1
ATOM 796 C C . LEU A 1 102 ? -0.771 28.609 27.859 1 97.19 102 LEU A C 1
ATOM 798 O O . LEU A 1 102 ? -0.472 29.484 28.672 1 97.19 102 LEU A O 1
ATOM 802 N N . PHE A 1 103 ? -0.585 27.359 28.094 1 97.44 103 PHE A N 1
ATOM 803 C CA . PHE A 1 103 ? -0.251 26.828 29.422 1 97.44 103 PHE A CA 1
ATOM 804 C C . PHE A 1 103 ? 1.19 27.172 29.781 1 97.44 103 PHE A C 1
ATOM 806 O O . PHE A 1 103 ? 1.962 27.625 28.938 1 97.44 103 PHE A O 1
ATOM 813 N N . HIS A 1 104 ? 1.48 27.125 31.062 1 97 104 HIS A N 1
ATOM 814 C CA . HIS A 1 104 ? 2.812 27.266 31.641 1 97 104 HIS A CA 1
ATOM 815 C C . HIS A 1 104 ? 3.396 28.641 31.359 1 97 104 HIS A C 1
ATOM 817 O O . HIS A 1 104 ? 4.586 28.781 31.062 1 97 104 HIS A O 1
ATOM 823 N N . ASP A 1 105 ? 2.525 29.656 31.312 1 97.31 105 ASP A N 1
ATOM 824 C CA . ASP A 1 105 ? 2.922 31.047 31.188 1 97.31 105 ASP A CA 1
ATOM 825 C C . ASP A 1 105 ? 3.777 31.266 29.938 1 97.31 105 ASP A C 1
ATOM 827 O O . ASP A 1 105 ? 4.836 31.891 30 1 97.31 105 ASP A O 1
ATOM 831 N N . LEU A 1 106 ? 3.361 30.656 28.859 1 98.06 106 LEU A N 1
ATOM 832 C CA . LEU A 1 106 ? 4.137 30.672 27.625 1 98.06 106 LEU A CA 1
ATOM 833 C C . LEU A 1 106 ? 4.523 32.094 27.25 1 98.06 106 LEU A C 1
ATOM 835 O O . LEU A 1 106 ? 5.684 32.375 26.938 1 98.06 106 LEU A O 1
ATOM 839 N N . LEU A 1 107 ? 3.588 33.062 27.312 1 98 107 LEU A N 1
ATOM 840 C CA . LEU A 1 107 ? 3.826 34.438 26.859 1 98 107 LEU A CA 1
ATOM 841 C C . LEU A 1 107 ? 4.824 35.156 27.781 1 98 107 LEU A C 1
ATOM 843 O O . LEU A 1 107 ? 5.465 36.125 27.359 1 98 107 LEU A O 1
ATOM 847 N N . GLU A 1 108 ? 4.957 34.688 28.953 1 97.44 108 GLU A N 1
ATOM 848 C CA . GLU A 1 108 ? 5.91 35.25 29.906 1 97.44 108 GLU A CA 1
ATOM 849 C C . GLU A 1 108 ? 7.281 34.594 29.781 1 97.44 108 GLU A C 1
ATOM 851 O O . GLU A 1 108 ? 8.305 35.25 30.016 1 97.44 108 GLU A O 1
ATOM 856 N N . ARG A 1 109 ? 7.262 33.406 29.391 1 97.81 109 ARG A N 1
ATOM 857 C CA . ARG A 1 109 ? 8.492 32.625 29.453 1 97.81 109 ARG A CA 1
ATOM 858 C C . ARG A 1 109 ? 9.203 32.625 28.109 1 97.81 109 ARG A C 1
ATOM 860 O O . ARG A 1 109 ? 10.359 32.219 28.016 1 97.81 109 ARG A O 1
ATOM 867 N N . VAL A 1 110 ? 8.539 33 27.047 1 98 110 VAL A N 1
ATOM 868 C CA . VAL A 1 110 ? 9.117 33.031 25.719 1 98 110 VAL A CA 1
ATOM 869 C C . VAL A 1 110 ? 9.055 34.469 25.172 1 98 110 VAL A C 1
ATOM 871 O O . VAL A 1 110 ? 8.023 35.125 25.281 1 98 110 VAL A O 1
ATOM 874 N N . ARG A 1 111 ? 10.141 34.969 24.625 1 97.06 111 ARG A N 1
ATOM 875 C CA . ARG A 1 111 ? 10.156 36.281 23.984 1 97.06 111 ARG A CA 1
ATOM 876 C C . ARG A 1 111 ? 9.695 36.188 22.531 1 97.06 111 ARG A C 1
ATOM 878 O O . ARG A 1 111 ? 9.938 35.188 21.859 1 97.06 111 ARG A O 1
ATOM 885 N N . PRO A 1 112 ? 9.102 37.25 22.094 1 96.62 112 PRO A N 1
ATOM 886 C CA . PRO A 1 112 ? 8.641 37.281 20.703 1 96.62 112 PRO A CA 1
ATOM 887 C C . PRO A 1 112 ? 9.758 36.969 19.703 1 96.62 112 PRO A C 1
ATOM 889 O O . PRO A 1 112 ? 9.516 36.344 18.672 1 96.62 112 PRO A O 1
ATOM 892 N N . THR A 1 113 ? 10.961 37.25 20 1 95.38 113 THR A N 1
ATOM 893 C CA . THR A 1 113 ? 12.094 37.031 19.094 1 95.38 113 THR A CA 1
ATOM 894 C C . THR A 1 113 ? 12.5 35.562 19.062 1 95.38 113 THR A C 1
ATOM 896 O O . THR A 1 113 ? 13.25 35.156 18.188 1 95.38 113 THR A O 1
ATOM 899 N N . GLU A 1 114 ? 12.031 34.781 20.016 1 95.88 114 GLU A N 1
ATOM 900 C CA . GLU A 1 114 ? 12.391 33.375 20.109 1 95.88 114 GLU A CA 1
ATOM 901 C C . GLU A 1 114 ? 11.438 32.5 19.297 1 95.88 114 GLU A C 1
ATOM 903 O O . GLU A 1 114 ? 11.695 31.312 19.094 1 95.88 114 GLU A O 1
ATOM 908 N N . LEU A 1 115 ? 10.391 33.094 18.797 1 95.69 115 LEU A N 1
ATOM 909 C CA . LEU A 1 115 ? 9.359 32.406 18.031 1 95.69 115 LEU A CA 1
ATOM 910 C C . LEU A 1 115 ? 9.109 33.094 16.703 1 95.69 115 LEU A C 1
ATOM 912 O O . LEU A 1 115 ? 8.969 34.312 16.656 1 95.69 115 LEU A O 1
ATOM 916 N N . ASP A 1 116 ? 9.172 32.344 15.703 1 95.94 116 ASP A N 1
ATOM 917 C CA . ASP A 1 116 ? 8.852 32.938 14.406 1 95.94 116 ASP A CA 1
ATOM 918 C C . ASP A 1 116 ? 7.352 33.188 14.266 1 95.94 116 ASP A C 1
ATOM 920 O O . ASP A 1 116 ? 6.926 34.219 13.766 1 95.94 116 ASP A O 1
ATOM 924 N N . PHE A 1 117 ? 6.551 32.156 14.734 1 97.19 117 PHE A N 1
ATOM 925 C CA . PHE A 1 117 ? 5.105 32.344 14.742 1 97.19 117 PHE A CA 1
ATOM 926 C C . PHE A 1 117 ? 4.473 31.641 15.938 1 97.19 117 PHE A C 1
ATOM 928 O O . PHE A 1 117 ? 4.93 30.578 16.344 1 97.19 117 PHE A O 1
ATOM 935 N N . LEU A 1 118 ? 3.518 32.281 16.5 1 98.44 118 LEU A N 1
ATOM 936 C CA . LEU A 1 118 ? 2.564 31.656 17.406 1 98.44 118 LEU A CA 1
ATOM 937 C C . LEU A 1 118 ? 1.186 31.547 16.766 1 98.44 118 LEU A C 1
ATOM 939 O O . LEU A 1 118 ? 0.498 32.562 16.578 1 98.44 118 LEU A O 1
ATOM 943 N N . SER A 1 119 ? 0.815 30.297 16.438 1 98.56 119 SER A N 1
ATOM 944 C CA . SER A 1 119 ? -0.417 30.062 15.688 1 98.56 119 SER A CA 1
ATOM 945 C C . SER A 1 119 ? -1.542 29.609 16.609 1 98.56 119 SER A C 1
ATOM 947 O O . SER A 1 119 ? -1.34 28.75 17.469 1 98.56 119 SER A O 1
ATOM 949 N N . PHE A 1 120 ? -2.658 30.25 16.406 1 98.75 120 PHE A N 1
ATOM 950 C CA . PHE A 1 120 ? -3.852 29.938 17.188 1 98.75 120 PHE A CA 1
ATOM 951 C C . PHE A 1 120 ? -4.902 29.25 16.312 1 98.75 120 PHE A C 1
ATOM 953 O O . PHE A 1 120 ? -5.031 29.578 15.133 1 98.75 120 PHE A O 1
ATOM 960 N N . SER A 1 121 ? -5.66 28.375 16.922 1 98.38 121 SER A N 1
ATOM 961 C CA . SER A 1 121 ? -6.711 27.672 16.203 1 98.38 121 SER A CA 1
ATOM 962 C C . SER A 1 121 ? -8.094 28.156 16.625 1 98.38 121 SER A C 1
ATOM 964 O O . SER A 1 121 ? -8.438 28.109 17.797 1 98.38 121 SER A O 1
ATOM 966 N N . LEU A 1 122 ? -8.828 28.578 15.734 1 98.12 122 LEU A N 1
ATOM 967 C CA . LEU A 1 122 ? -10.25 28.891 15.875 1 98.12 122 LEU A CA 1
ATOM 968 C C . LEU A 1 122 ? -11.039 28.359 14.688 1 98.12 122 LEU A C 1
ATOM 970 O O . LEU A 1 122 ? -10.578 28.438 13.547 1 98.12 122 LEU A O 1
ATOM 974 N N . ASP A 1 123 ? -12.258 27.938 15.008 1 98.56 123 ASP A N 1
ATOM 975 C CA . ASP A 1 123 ? -13.07 27.375 13.93 1 98.56 123 ASP A CA 1
ATOM 976 C C . ASP A 1 123 ? -14.398 28.109 13.812 1 98.56 123 ASP A C 1
ATOM 978 O O . ASP A 1 123 ? -15.422 27.516 13.477 1 98.56 123 ASP A O 1
ATOM 982 N N . GLY A 1 124 ? -14.375 29.406 14.148 1 98.69 124 GLY A N 1
ATOM 983 C CA . GLY A 1 124 ? -15.531 30.281 14.023 1 98.69 124 GLY A CA 1
ATOM 984 C C . GLY A 1 124 ? -15.242 31.719 14.391 1 98.69 124 GLY A C 1
ATOM 985 O O . GLY A 1 124 ? -14.336 31.984 15.188 1 98.69 124 GLY A O 1
ATOM 986 N N . PRO A 1 125 ? -16.047 32.656 13.805 1 98.62 125 PRO A N 1
ATOM 987 C CA . PRO A 1 125 ? -15.844 34.094 14.055 1 98.62 125 PRO A CA 1
ATOM 988 C C . PRO A 1 125 ? -16.422 34.531 15.398 1 98.62 125 PRO A C 1
ATOM 990 O O . PRO A 1 125 ? -16.234 35.688 15.789 1 98.62 125 PRO A O 1
ATOM 993 N N . ASP A 1 126 ? -17.172 33.594 16.047 1 98.56 126 ASP A N 1
ATOM 994 C CA . ASP A 1 126 ? -17.734 33.875 17.359 1 98.56 126 ASP A CA 1
ATOM 995 C C . ASP A 1 126 ? -17.969 32.562 18.125 1 98.56 126 ASP A C 1
ATOM 997 O O . ASP A 1 126 ? -17.719 31.469 17.609 1 98.56 126 ASP A O 1
ATOM 1001 N N . ALA A 1 127 ? -18.375 32.75 19.375 1 98.62 127 ALA A N 1
ATOM 1002 C CA . ALA A 1 127 ? -18.531 31.594 20.266 1 98.62 127 ALA A CA 1
ATOM 1003 C C . ALA A 1 127 ? -19.609 30.641 19.75 1 98.62 127 ALA A C 1
ATOM 1005 O O . ALA A 1 127 ? -19.5 29.422 19.906 1 98.62 127 ALA A O 1
ATOM 1006 N N . ALA A 1 128 ? -20.609 31.109 19.125 1 98.62 128 ALA A N 1
ATOM 1007 C CA . ALA A 1 128 ? -21.75 30.297 18.672 1 98.62 128 ALA A CA 1
ATOM 1008 C C . ALA A 1 128 ? -21.328 29.312 17.594 1 98.62 128 ALA A C 1
ATOM 1010 O O . ALA A 1 128 ? -21.906 28.234 17.469 1 98.62 128 ALA A O 1
ATOM 1011 N N . VAL A 1 129 ? -20.359 29.656 16.812 1 98.62 129 VAL A N 1
ATOM 1012 C CA . VAL A 1 129 ? -19.891 28.812 15.727 1 98.62 129 VAL A CA 1
ATOM 1013 C C . VAL A 1 129 ? -18.703 27.984 16.188 1 98.62 129 VAL A C 1
ATOM 1015 O O . VAL A 1 129 ? -18.625 26.781 15.914 1 98.62 129 VAL A O 1
ATOM 1018 N N . ASN A 1 130 ? -17.75 28.562 16.891 1 98.75 130 ASN A N 1
ATOM 1019 C CA . ASN A 1 130 ? -16.5 27.938 17.297 1 98.75 130 ASN A CA 1
ATOM 1020 C C . ASN A 1 130 ? -16.734 26.891 18.375 1 98.75 130 ASN A C 1
ATOM 1022 O O . ASN A 1 130 ? -16.188 25.797 18.312 1 98.75 130 ASN A O 1
ATOM 1026 N N . ASP A 1 131 ? -17.516 27.219 19.375 1 98.62 131 ASP A N 1
ATOM 1027 C CA . ASP A 1 131 ? -17.516 26.469 20.625 1 98.62 131 ASP A CA 1
ATOM 1028 C C . ASP A 1 131 ? -18.219 25.125 20.469 1 98.62 131 ASP A C 1
ATOM 1030 O O . ASP A 1 131 ? -17.828 24.141 21.094 1 98.62 131 ASP A O 1
ATOM 1034 N N . PRO A 1 132 ? -19.25 24.984 19.625 1 97.62 132 PRO A N 1
ATOM 1035 C CA . PRO A 1 132 ? -19.797 23.656 19.359 1 97.62 132 PRO A CA 1
ATOM 1036 C C . PRO A 1 132 ? -18.75 22.688 18.781 1 97.62 132 PRO A C 1
ATOM 1038 O O . PRO A 1 132 ? -18.891 21.469 18.891 1 97.62 132 PRO A O 1
ATOM 1041 N N . ILE A 1 133 ? -17.688 23.203 18.172 1 97.38 133 ILE A N 1
ATOM 1042 C CA . ILE A 1 133 ? -16.672 22.391 17.531 1 97.38 133 ILE A CA 1
ATOM 1043 C C . ILE A 1 133 ? -15.516 22.141 18.484 1 97.38 133 ILE A C 1
ATOM 1045 O O . ILE A 1 133 ? -15.086 21 18.688 1 97.38 133 ILE A O 1
ATOM 1049 N N . ARG A 1 134 ? -15.062 23.172 19.219 1 98 134 ARG A N 1
ATOM 1050 C CA . ARG A 1 134 ? -13.797 23.094 19.938 1 98 134 ARG A CA 1
ATOM 1051 C C . ARG A 1 134 ? -14.023 23 21.453 1 98 134 ARG A C 1
ATOM 1053 O O . ARG A 1 134 ? -13.117 22.641 22.203 1 98 134 ARG A O 1
ATOM 1060 N N . GLY A 1 135 ? -15.266 23.391 21.891 1 97.88 135 GLY A N 1
ATOM 1061 C CA . GLY A 1 135 ? -15.586 23.359 23.312 1 97.88 135 GLY A CA 1
ATOM 1062 C C . GLY A 1 135 ? -16.062 24.703 23.844 1 97.88 135 GLY A C 1
ATOM 1063 O O . GLY A 1 135 ? -15.602 25.75 23.375 1 97.88 135 GLY A O 1
ATOM 1064 N N . GLU A 1 136 ? -16.906 24.641 24.875 1 97.69 136 GLU A N 1
ATOM 1065 C CA . GLU A 1 136 ? -17.484 25.844 25.484 1 97.69 136 GLU A CA 1
ATOM 1066 C C . GLU A 1 136 ? -16.406 26.734 26.078 1 97.69 136 GLU A C 1
ATOM 1068 O O . GLU A 1 136 ? -15.539 26.266 26.812 1 97.69 136 GLU A O 1
ATOM 1073 N N . GLY A 1 137 ? -16.453 28.031 25.703 1 98.38 137 GLY A N 1
ATOM 1074 C CA . GLY A 1 137 ? -15.539 29 26.297 1 98.38 137 GLY A CA 1
ATOM 1075 C C . GLY A 1 137 ? -14.242 29.141 25.531 1 98.38 137 GLY A C 1
ATOM 1076 O O . GLY A 1 137 ? -13.469 30.078 25.766 1 98.38 137 GLY A O 1
ATOM 1077 N N . VAL A 1 138 ? -14.047 28.281 24.625 1 98.62 138 VAL A N 1
ATOM 1078 C CA . VAL A 1 138 ? -12.773 28.234 23.906 1 98.62 138 VAL A CA 1
ATOM 1079 C C . VAL A 1 138 ? -12.578 29.516 23.109 1 98.62 138 VAL A C 1
ATOM 1081 O O . VAL A 1 138 ? -11.484 30.078 23.094 1 98.62 138 VAL A O 1
ATOM 1084 N N . PHE A 1 139 ? -13.633 30.016 22.484 1 98.81 139 PHE A N 1
ATOM 1085 C CA . PHE A 1 139 ? -13.523 31.219 21.672 1 98.81 139 PHE A CA 1
ATOM 1086 C C . PHE A 1 139 ? -13.023 32.406 22.5 1 98.81 139 PHE A C 1
ATOM 1088 O O . PHE A 1 139 ? -12.094 33.094 22.109 1 98.81 139 PHE A O 1
ATOM 1095 N N . ALA A 1 140 ? -13.602 32.531 23.625 1 98.75 140 ALA A N 1
ATOM 1096 C CA . ALA A 1 140 ? -13.281 33.656 24.5 1 98.75 140 ALA A CA 1
ATOM 1097 C C . ALA A 1 140 ? -11.836 33.594 24.969 1 98.75 140 ALA A C 1
ATOM 1099 O O . ALA A 1 140 ? -11.102 34.594 24.891 1 98.75 140 ALA A O 1
ATOM 1100 N N . VAL A 1 141 ? -11.43 32.469 25.422 1 98.62 141 VAL A N 1
ATOM 1101 C CA . VAL A 1 141 ? -10.078 32.281 25.953 1 98.62 141 VAL A CA 1
ATOM 1102 C C . VAL A 1 141 ? -9.055 32.531 24.828 1 98.62 141 VAL A C 1
ATOM 1104 O O . VAL A 1 141 ? -8.07 33.25 25.016 1 98.62 141 VAL A O 1
ATOM 1107 N N . CYS A 1 142 ? -9.312 31.906 23.703 1 98.69 142 CYS A N 1
ATOM 1108 C CA . CYS A 1 142 ? -8.391 31.984 22.578 1 98.69 142 CYS A CA 1
ATOM 1109 C C . CYS A 1 142 ? -8.234 33.438 22.109 1 98.69 142 CYS A C 1
ATOM 1111 O O . CYS A 1 142 ? -7.117 33.906 21.938 1 98.69 142 CYS A O 1
ATOM 1113 N N . THR A 1 143 ? -9.344 34.188 21.938 1 98.81 143 THR A N 1
ATOM 1114 C CA . THR A 1 143 ? -9.266 35.562 21.422 1 98.81 143 THR A CA 1
ATOM 1115 C C . THR A 1 143 ? -8.602 36.469 22.422 1 98.81 143 THR A C 1
ATOM 1117 O O . THR A 1 143 ? -7.859 37.375 22.031 1 98.81 143 THR A O 1
ATOM 1120 N N . GLU A 1 144 ? -8.852 36.25 23.672 1 98.69 144 GLU A N 1
ATOM 1121 C CA . GLU A 1 144 ? -8.18 37.031 24.703 1 98.69 144 GLU A CA 1
ATOM 1122 C C . GLU A 1 144 ? -6.664 36.844 24.641 1 98.69 144 GLU A C 1
ATOM 1124 O O . GLU A 1 144 ? -5.906 37.812 24.703 1 98.69 144 GLU A O 1
ATOM 1129 N N . ASN A 1 145 ? -6.258 35.656 24.516 1 98.69 145 ASN A N 1
ATOM 1130 C CA . ASN A 1 145 ? -4.828 35.344 24.516 1 98.69 145 ASN A CA 1
ATOM 1131 C C . ASN A 1 145 ? -4.168 35.781 23.203 1 98.69 145 ASN A C 1
ATOM 1133 O O . ASN A 1 145 ? -2.988 36.125 23.172 1 98.69 145 ASN A O 1
ATOM 1137 N N . ILE A 1 146 ? -4.934 35.781 22.094 1 98.75 146 ILE A N 1
ATOM 1138 C CA . ILE A 1 146 ? -4.422 36.344 20.844 1 98.75 146 ILE A CA 1
ATOM 1139 C C . ILE A 1 146 ? -4.098 37.812 21.047 1 98.75 146 ILE A C 1
ATOM 1141 O O . ILE A 1 146 ? -3.012 38.281 20.688 1 98.75 146 ILE A O 1
ATOM 1145 N N . ARG A 1 147 ? -5.004 38.562 21.672 1 98.62 147 ARG A N 1
ATOM 1146 C CA . ARG A 1 147 ? -4.793 40 21.906 1 98.62 147 ARG A CA 1
ATOM 1147 C C . ARG A 1 147 ? -3.553 40.219 22.75 1 98.62 147 ARG A C 1
ATOM 1149 O O . ARG A 1 147 ? -2.74 41.094 22.453 1 98.62 147 ARG A O 1
ATOM 1156 N N . LYS A 1 148 ? -3.438 39.406 23.781 1 98.56 148 LYS A N 1
ATOM 1157 C CA . LYS A 1 148 ? -2.266 39.531 24.641 1 98.56 148 LYS A CA 1
ATOM 1158 C C . LYS A 1 148 ? -0.979 39.281 23.859 1 98.56 148 LYS A C 1
ATOM 1160 O O . LYS A 1 148 ? -0.009 40.031 24 1 98.56 148 LYS A O 1
ATOM 1165 N N . ALA A 1 149 ? -0.983 38.25 23.094 1 98.69 149 ALA A N 1
ATOM 1166 C CA . ALA A 1 149 ? 0.2 37.906 22.312 1 98.69 149 ALA A CA 1
ATOM 1167 C C . ALA A 1 149 ? 0.559 39 21.344 1 98.69 149 ALA A C 1
ATOM 1169 O O . ALA A 1 149 ? 1.73 39.375 21.203 1 98.69 149 ALA A O 1
ATOM 1170 N N . VAL A 1 150 ? -0.472 39.562 20.656 1 98.31 150 VAL A N 1
ATOM 1171 C CA . VAL A 1 150 ? -0.26 40.625 19.688 1 98.31 150 VAL A CA 1
ATOM 1172 C C . VAL A 1 150 ? 0.301 41.875 20.406 1 98.31 150 VAL A C 1
ATOM 1174 O O . VAL A 1 150 ? 1.264 42.469 19.938 1 98.31 150 VAL A O 1
ATOM 1177 N N . GLU A 1 151 ? -0.227 42.188 21.516 1 98.12 151 GLU A N 1
ATOM 1178 C CA . GLU A 1 151 ? 0.215 43.344 22.297 1 98.12 151 GLU A CA 1
ATOM 1179 C C . GLU A 1 151 ? 1.673 43.188 22.719 1 98.12 151 GLU A C 1
ATOM 1181 O O . GLU A 1 151 ? 2.412 44.156 22.781 1 98.12 151 GLU A O 1
ATOM 1186 N N . LEU A 1 152 ? 2.051 41.969 23.031 1 97.94 152 LEU A N 1
ATOM 1187 C CA . LEU A 1 152 ? 3.402 41.688 23.5 1 97.94 152 LEU A CA 1
ATOM 1188 C C . LEU A 1 152 ? 4.387 41.656 22.328 1 97.94 152 LEU A C 1
ATOM 1190 O O . LEU A 1 152 ? 5.602 41.594 22.547 1 97.94 152 LEU A O 1
ATOM 1194 N N . GLY A 1 153 ? 3.832 41.594 21.125 1 97.88 153 GLY A N 1
ATOM 1195 C CA . GLY A 1 153 ? 4.703 41.719 19.969 1 97.88 153 GLY A CA 1
ATOM 1196 C C . GLY A 1 153 ? 4.957 40.375 19.281 1 97.88 153 GLY A C 1
ATOM 1197 O O . GLY A 1 153 ? 5.801 40.281 18.391 1 97.88 153 GLY A O 1
ATOM 1198 N N . PHE A 1 154 ? 4.312 39.344 19.641 1 98.12 154 PHE A N 1
ATOM 1199 C CA . PHE A 1 154 ? 4.445 38.062 18.953 1 98.12 154 PHE A CA 1
ATOM 1200 C C . PHE A 1 154 ? 3.854 38.125 17.562 1 98.12 154 PHE A C 1
ATOM 1202 O O . PHE A 1 154 ? 2.82 38.75 17.344 1 98.12 154 PHE A O 1
ATOM 1209 N N . ARG A 1 155 ? 4.516 37.531 16.609 1 97.5 155 ARG A N 1
ATOM 1210 C CA . ARG A 1 155 ? 3.891 37.281 15.32 1 97.5 155 ARG A CA 1
ATOM 1211 C C . ARG A 1 155 ? 2.859 36.188 15.414 1 97.5 155 ARG A C 1
ATOM 1213 O O . ARG A 1 155 ? 3.207 35.031 15.672 1 97.5 155 ARG A O 1
ATOM 1220 N N . THR A 1 156 ? 1.63 36.531 15.156 1 98.12 156 THR A N 1
ATOM 1221 C CA . THR A 1 156 ? 0.555 35.562 15.367 1 98.12 156 THR A CA 1
ATOM 1222 C C . THR A 1 156 ? -0.071 35.156 14.039 1 98.12 156 THR A C 1
ATOM 1224 O O . THR A 1 156 ? -0.055 35.906 13.078 1 98.12 156 THR A O 1
ATOM 1227 N N . SER A 1 157 ? -0.5 33.938 13.945 1 98.19 157 SER A N 1
ATOM 1228 C CA . SER A 1 157 ? -1.303 33.406 12.844 1 98.19 157 SER A CA 1
ATOM 1229 C C . SER A 1 157 ? -2.541 32.688 13.367 1 98.19 157 SER A C 1
ATOM 1231 O O . SER A 1 157 ? -2.621 32.344 14.547 1 98.19 157 SER A O 1
ATOM 1233 N N . LEU A 1 158 ? -3.52 32.594 12.539 1 98.75 158 LEU A N 1
ATOM 1234 C CA . LEU A 1 158 ? -4.746 31.906 12.898 1 98.75 158 LEU A CA 1
ATOM 1235 C C . LEU A 1 158 ? -5.031 30.766 11.914 1 98.75 158 LEU A C 1
ATOM 1237 O O . LEU A 1 158 ? -4.922 30.953 10.695 1 98.75 158 LEU A O 1
ATOM 1241 N N . ILE A 1 159 ? -5.32 29.625 12.438 1 98.56 159 ILE A N 1
ATOM 1242 C CA . ILE A 1 159 ? -5.664 28.438 11.656 1 98.56 159 ILE A CA 1
ATOM 1243 C C . ILE A 1 159 ? -7.164 28.172 11.758 1 98.56 159 ILE A C 1
ATOM 1245 O O . ILE A 1 159 ? -7.711 28.062 12.859 1 98.56 159 ILE A O 1
ATOM 1249 N N . TYR A 1 160 ? -7.824 28.156 10.688 1 98.69 160 TYR A N 1
ATOM 1250 C CA . TYR A 1 160 ? -9.234 27.812 10.555 1 98.69 160 TYR A CA 1
ATOM 1251 C C . TYR A 1 160 ? -9.414 26.531 9.758 1 98.69 160 TYR A C 1
ATOM 1253 O O . TYR A 1 160 ? -9.047 26.469 8.578 1 98.69 160 TYR A O 1
ATOM 1261 N N . THR A 1 161 ? -9.938 25.453 10.391 1 97.94 161 THR A N 1
ATOM 1262 C CA . THR A 1 161 ? -10.172 24.203 9.695 1 97.94 161 THR A CA 1
ATOM 1263 C C . THR A 1 161 ? -11.586 24.156 9.125 1 97.94 161 THR A C 1
ATOM 1265 O O . THR A 1 161 ? -12.547 23.938 9.867 1 97.94 161 THR A O 1
ATOM 1268 N N . VAL A 1 162 ? -11.672 24.297 7.875 1 97.94 162 VAL A N 1
ATOM 1269 C CA . VAL A 1 162 ? -12.961 24.375 7.195 1 97.94 162 VAL A CA 1
ATOM 1270 C C . VAL A 1 162 ? -13.586 22.984 7.137 1 97.94 162 VAL A C 1
ATOM 1272 O O . VAL A 1 162 ? -12.93 22.016 6.781 1 97.94 162 VAL A O 1
ATOM 1275 N N . SER A 1 163 ? -14.797 22.906 7.512 1 96.25 163 SER A N 1
ATOM 1276 C CA . SER A 1 163 ? -15.664 21.734 7.398 1 96.25 163 SER A CA 1
ATOM 1277 C C . SER A 1 163 ? -17.062 22.141 6.961 1 96.25 163 SER A C 1
ATOM 1279 O O . SER A 1 163 ? -17.344 23.312 6.746 1 96.25 163 SER A O 1
ATOM 1281 N N . SER A 1 164 ? -17.922 21.109 6.816 1 94.62 164 SER A N 1
ATOM 1282 C CA . SER A 1 164 ? -19.312 21.375 6.484 1 94.62 164 SER A CA 1
ATOM 1283 C C . SER A 1 164 ? -20.016 22.125 7.613 1 94.62 164 SER A C 1
ATOM 1285 O O . SER A 1 164 ? -21.047 22.766 7.395 1 94.62 164 SER A O 1
ATOM 1287 N N . LYS A 1 165 ? -19.422 22.219 8.742 1 95.44 165 LYS A N 1
ATOM 1288 C CA . LYS A 1 165 ? -20.062 22.781 9.93 1 95.44 165 LYS A CA 1
ATOM 1289 C C . LYS A 1 165 ? -19.766 24.281 10.047 1 95.44 165 LYS A C 1
ATOM 1291 O O . LYS A 1 165 ? -20.453 24.984 10.781 1 95.44 165 LYS A O 1
ATOM 1296 N N . ASN A 1 166 ? -18.75 24.75 9.344 1 97.88 166 ASN A N 1
ATOM 1297 C CA . ASN A 1 166 ? -18.375 26.125 9.641 1 97.88 166 ASN A CA 1
ATOM 1298 C C . ASN A 1 166 ? -18 26.891 8.375 1 97.88 166 ASN A C 1
ATOM 1300 O O . ASN A 1 166 ? -17.719 28.094 8.43 1 97.88 166 ASN A O 1
ATOM 1304 N N . ILE A 1 167 ? -18.062 26.266 7.168 1 98.25 167 ILE A N 1
ATOM 1305 C CA . ILE A 1 167 ? -17.625 26.906 5.938 1 98.25 167 ILE A CA 1
ATOM 1306 C C . ILE A 1 167 ? -18.484 28.141 5.652 1 98.25 167 ILE A C 1
ATOM 1308 O O . ILE A 1 167 ? -18 29.141 5.133 1 98.25 167 ILE A O 1
ATOM 1312 N N . ASP A 1 168 ? -19.703 28.156 6.039 1 98.19 168 ASP A N 1
ATOM 1313 C CA . ASP A 1 168 ? -20.641 29.234 5.746 1 98.19 168 ASP A CA 1
ATOM 1314 C C . ASP A 1 168 ? -20.344 30.469 6.605 1 98.19 168 ASP A C 1
ATOM 1316 O O . ASP A 1 168 ? -20.875 31.547 6.352 1 98.19 168 ASP A O 1
ATOM 1320 N N . HIS A 1 169 ? -19.469 30.359 7.559 1 98.75 169 HIS A N 1
ATOM 1321 C CA . HIS A 1 169 ? -19.125 31.453 8.453 1 98.75 169 HIS A CA 1
ATOM 1322 C C . HIS A 1 169 ? -17.734 31.984 8.164 1 98.75 169 HIS A C 1
ATOM 1324 O O . HIS A 1 169 ? -17.297 32.969 8.766 1 98.75 169 HIS A O 1
ATOM 1330 N N . LEU A 1 170 ? -17.031 31.375 7.254 1 98.75 170 LEU A N 1
ATOM 1331 C CA . LEU A 1 170 ? -15.641 31.703 6.961 1 98.75 170 LEU A CA 1
ATOM 1332 C C . LEU A 1 170 ? -15.508 33.156 6.516 1 98.75 170 LEU A C 1
ATOM 1334 O O . LEU A 1 170 ? -14.523 33.812 6.84 1 98.75 170 LEU A O 1
ATOM 1338 N N . HIS A 1 171 ? -16.516 33.719 5.816 1 98.44 171 HIS A N 1
ATOM 1339 C CA . HIS A 1 171 ? -16.469 35.062 5.246 1 98.44 171 HIS A CA 1
ATOM 1340 C C . HIS A 1 171 ? -16.391 36.094 6.34 1 98.44 171 HIS A C 1
ATOM 1342 O O . HIS A 1 171 ? -16.031 37.25 6.07 1 98.44 171 HIS A O 1
ATOM 1348 N N . ARG A 1 172 ? -16.672 35.781 7.582 1 98.69 172 ARG A N 1
ATOM 1349 C CA . ARG A 1 172 ? -16.656 36.719 8.703 1 98.69 172 ARG A CA 1
ATOM 1350 C C . ARG A 1 172 ? -15.289 36.75 9.383 1 98.69 172 ARG A C 1
ATOM 1352 O O . ARG A 1 172 ? -15.023 37.625 10.219 1 98.69 172 ARG A O 1
ATOM 1359 N N . MET A 1 173 ? -14.391 35.844 9.039 1 98.75 173 MET A N 1
ATOM 1360 C CA . MET A 1 173 ? -13.117 35.688 9.734 1 98.75 173 MET A CA 1
ATOM 1361 C C . MET A 1 173 ? -12.172 36.812 9.422 1 98.75 173 MET A C 1
ATOM 1363 O O . MET A 1 173 ? -11.453 37.312 10.305 1 98.75 173 MET A O 1
ATOM 1367 N N . PRO A 1 174 ? -12.148 37.344 8.164 1 98.06 174 PRO A N 1
ATOM 1368 C CA . PRO A 1 174 ? -11.211 38.438 7.879 1 98.06 174 PRO A CA 1
ATOM 1369 C C . PRO A 1 174 ? -11.406 39.656 8.797 1 98.06 174 PRO A C 1
ATOM 1371 O O . PRO A 1 174 ? -10.422 40.188 9.305 1 98.06 174 PRO A O 1
ATOM 1374 N N . ALA A 1 175 ? -12.594 40.031 9.047 1 98 175 ALA A N 1
ATOM 1375 C CA . ALA A 1 175 ? -12.875 41.125 9.938 1 98 175 ALA A CA 1
ATOM 1376 C C . ALA A 1 175 ? -12.414 40.844 11.359 1 98 175 ALA A C 1
ATOM 1378 O O . ALA A 1 175 ? -11.852 41.719 12.039 1 98 175 ALA A O 1
ATOM 1379 N N . LEU A 1 176 ? -12.656 39.625 11.812 1 98.56 176 LEU A N 1
ATOM 1380 C CA . LEU A 1 176 ? -12.219 39.219 13.148 1 98.56 176 LEU A CA 1
ATOM 1381 C C . LEU A 1 176 ? -10.703 39.281 13.266 1 98.56 176 LEU A C 1
ATOM 1383 O O . LEU A 1 176 ? -10.164 39.812 14.25 1 98.56 176 LEU A O 1
ATOM 1387 N N . LEU A 1 177 ? -10.016 38.719 12.289 1 98.5 177 LEU A N 1
ATOM 1388 C CA . LEU A 1 177 ? -8.555 38.719 12.312 1 98.5 177 LEU A CA 1
ATOM 1389 C C . LEU A 1 177 ? -8.008 40.125 12.352 1 98.5 177 LEU A C 1
ATOM 1391 O O . LEU A 1 177 ? -7.07 40.406 13.109 1 98.5 177 LEU A O 1
ATOM 1395 N N . ALA A 1 178 ? -8.602 41.031 11.547 1 96.75 178 ALA A N 1
ATOM 1396 C CA . ALA A 1 178 ? -8.18 42.406 11.547 1 96.75 178 ALA A CA 1
ATOM 1397 C C . ALA A 1 178 ? -8.359 43.031 12.93 1 96.75 178 ALA A C 1
ATOM 1399 O O . ALA A 1 178 ? -7.473 43.75 13.414 1 96.75 178 ALA A O 1
ATOM 1400 N N . ASP A 1 179 ? -9.469 42.781 13.5 1 97.62 179 ASP A N 1
ATOM 1401 C CA . ASP A 1 179 ? -9.773 43.312 14.82 1 97.62 179 ASP A CA 1
ATOM 1402 C C . ASP A 1 179 ? -8.773 42.812 15.859 1 97.62 179 ASP A C 1
ATOM 1404 O O . ASP A 1 179 ? -8.383 43.562 16.766 1 97.62 179 ASP A O 1
ATOM 1408 N N . LEU A 1 180 ? -8.375 41.562 15.727 1 98.19 180 LEU A N 1
ATOM 1409 C CA . LEU A 1 180 ? -7.477 40.938 16.688 1 98.19 180 LEU A CA 1
ATOM 1410 C C . LEU A 1 180 ? -6.027 41.312 16.406 1 98.19 180 LEU A C 1
ATOM 1412 O O . LEU A 1 180 ? -5.148 41.062 17.234 1 98.19 180 LEU A O 1
ATOM 1416 N N . GLY A 1 181 ? -5.746 41.844 15.25 1 97.19 181 GLY A N 1
ATOM 1417 C CA . GLY A 1 181 ? -4.391 42.219 14.891 1 97.19 181 GLY A CA 1
ATOM 1418 C C . GLY A 1 181 ? -3.572 41.062 14.336 1 97.19 181 GLY A C 1
ATOM 1419 O O . GLY A 1 181 ? -2.342 41.125 14.336 1 97.19 181 GLY A O 1
ATOM 1420 N N . VAL A 1 182 ? -4.23 40 13.891 1 97.5 182 VAL A N 1
ATOM 1421 C CA . VAL A 1 182 ? -3.568 38.844 13.305 1 97.5 182 VAL A CA 1
ATOM 1422 C C . VAL A 1 182 ? -3.258 39.125 11.836 1 97.5 182 VAL A C 1
ATOM 1424 O O . VAL A 1 182 ? -4.129 39.562 11.086 1 97.5 182 VAL A O 1
ATOM 1427 N N . ARG A 1 183 ? -2.08 38.781 11.406 1 93.06 183 ARG A N 1
ATOM 1428 C CA . ARG A 1 183 ? -1.682 39.188 10.062 1 93.06 183 ARG A CA 1
ATOM 1429 C C . ARG A 1 183 ? -1.436 37.969 9.172 1 93.06 183 ARG A C 1
ATOM 1431 O O . ARG A 1 183 ? -1.054 38.125 8.008 1 93.06 183 ARG A O 1
ATOM 1438 N N . ARG A 1 184 ? -1.554 36.781 9.656 1 97.31 184 ARG A N 1
ATOM 1439 C CA . ARG A 1 184 ? -1.434 35.562 8.859 1 97.31 184 ARG A CA 1
ATOM 1440 C C . ARG A 1 184 ? -2.617 34.656 9.109 1 97.31 184 ARG A C 1
ATOM 1442 O O . ARG A 1 184 ? -2.986 34.375 10.258 1 97.31 184 ARG A O 1
ATOM 1449 N N . PHE A 1 185 ? -3.199 34.219 8.008 1 98.12 185 PHE A N 1
ATOM 1450 C CA . PHE A 1 185 ? -4.406 33.406 8.039 1 98.12 185 PHE A CA 1
ATOM 1451 C C . PHE A 1 185 ? -4.207 32.094 7.277 1 98.12 185 PHE A C 1
ATOM 1453 O O . PHE A 1 185 ? -3.934 32.094 6.074 1 98.12 185 PHE A O 1
ATOM 1460 N N . PHE A 1 186 ? -4.324 31 8.023 1 97.75 186 PHE A N 1
ATOM 1461 C CA . PHE A 1 186 ? -4.266 29.672 7.426 1 97.75 186 PHE A CA 1
ATOM 1462 C C . PHE A 1 186 ? -5.656 29.047 7.344 1 97.75 186 PHE A C 1
ATOM 1464 O O . PHE A 1 186 ? -6.258 28.719 8.367 1 97.75 186 PHE A O 1
ATOM 1471 N N . ILE A 1 187 ? -6.145 28.906 6.168 1 98.06 187 ILE A N 1
ATOM 1472 C CA . ILE A 1 187 ? -7.387 28.188 5.938 1 98.06 187 ILE A CA 1
ATOM 1473 C C . ILE A 1 187 ? -7.078 26.734 5.578 1 98.06 187 ILE A C 1
ATOM 1475 O O . ILE A 1 187 ? -6.441 26.469 4.555 1 98.06 187 ILE A O 1
ATOM 1479 N N . GLN A 1 188 ? -7.484 25.844 6.43 1 96.38 188 GLN A N 1
ATOM 1480 C CA . GLN A 1 188 ? -7.234 24.422 6.223 1 96.38 188 GLN A CA 1
ATOM 1481 C C . GLN A 1 188 ? -8.516 23.688 5.859 1 96.38 188 GLN A C 1
ATOM 1483 O O . GLN A 1 188 ? -9.617 24.156 6.156 1 96.38 188 GLN A O 1
ATOM 1488 N N . VAL A 1 189 ? -8.359 22.609 5.164 1 94.94 189 VAL A N 1
ATOM 1489 C CA . VAL A 1 189 ? -9.492 21.734 4.914 1 94.94 189 VAL A CA 1
ATOM 1490 C C . VAL A 1 189 ? -9.453 20.547 5.887 1 94.94 189 VAL A C 1
ATOM 1492 O O . VAL A 1 189 ? -8.375 20.016 6.176 1 94.94 189 VAL A O 1
ATOM 1495 N N . ILE A 1 190 ? -10.562 20.203 6.355 1 93 190 ILE A N 1
ATOM 1496 C CA . ILE A 1 190 ? -10.625 19.109 7.32 1 93 190 ILE A CA 1
ATOM 1497 C C . ILE A 1 190 ? -10.086 17.828 6.684 1 93 190 ILE A C 1
ATOM 1499 O O . ILE A 1 190 ? -10.453 17.484 5.559 1 93 190 ILE A O 1
ATOM 1503 N N . GLY A 1 191 ? -9.125 17.266 7.352 1 87.44 191 GLY A N 1
ATOM 1504 C CA . GLY A 1 191 ? -8.719 15.906 7.023 1 87.44 191 GLY A CA 1
ATOM 1505 C C . GLY A 1 191 ? -9.484 14.852 7.809 1 87.44 191 GLY A C 1
ATOM 1506 O O . GLY A 1 191 ? -9.656 14.984 9.023 1 87.44 191 GLY A O 1
ATOM 1507 N N . LEU A 1 192 ? -10.031 13.891 7.113 1 85 192 LEU A N 1
ATOM 1508 C CA . LEU A 1 192 ? -10.766 12.859 7.828 1 85 192 LEU A CA 1
ATOM 1509 C C . LEU A 1 192 ? -9.812 11.898 8.531 1 85 192 LEU A C 1
ATOM 1511 O O . LEU A 1 192 ? -9.5 10.828 8 1 85 192 LEU A O 1
ATOM 1515 N N . ARG A 1 193 ? -9.422 12.273 9.711 1 87.12 193 ARG A N 1
ATOM 1516 C CA . ARG A 1 193 ? -8.508 11.547 10.586 1 87.12 193 ARG A CA 1
ATOM 1517 C C . ARG A 1 193 ? -8.977 11.594 12.039 1 87.12 193 ARG A C 1
ATOM 1519 O O . ARG A 1 193 ? -9.719 12.5 12.422 1 87.12 193 ARG A O 1
ATOM 1526 N N . GLY A 1 194 ? -8.539 10.633 12.805 1 87.81 194 GLY A N 1
ATOM 1527 C CA . GLY A 1 194 ? -8.93 10.633 14.203 1 87.81 194 GLY A CA 1
ATOM 1528 C C . GLY A 1 194 ? -10.43 10.602 14.398 1 87.81 194 GLY A C 1
ATOM 1529 O O . GLY A 1 194 ? -11.125 9.75 13.836 1 87.81 194 GLY A O 1
ATOM 1530 N N . LYS A 1 195 ? -10.883 11.57 15.148 1 80.31 195 LYS A N 1
ATOM 1531 C CA . LYS A 1 195 ? -12.289 11.625 15.516 1 80.31 195 LYS A CA 1
ATOM 1532 C C . LYS A 1 195 ? -13.172 11.859 14.289 1 80.31 195 LYS A C 1
ATOM 1534 O O . LYS A 1 195 ? -14.25 11.281 14.172 1 80.31 195 LYS A O 1
ATOM 1539 N N . SER A 1 196 ? -12.695 12.711 13.398 1 80.44 196 SER A N 1
ATOM 1540 C CA . SER A 1 196 ? -13.5 13.031 12.227 1 80.44 196 SER A CA 1
ATOM 1541 C C . SER A 1 196 ? -13.641 11.82 11.305 1 80.44 196 SER A C 1
ATOM 1543 O O . SER A 1 196 ? -14.656 11.672 10.625 1 80.44 196 SER A O 1
ATOM 1545 N N . ALA A 1 197 ? -12.648 11.039 11.266 1 75.88 197 ALA A N 1
ATOM 1546 C CA . ALA A 1 197 ? -12.742 9.805 10.492 1 75.88 197 ALA A CA 1
ATOM 1547 C C . ALA A 1 197 ? -13.773 8.852 11.094 1 75.88 197 ALA A C 1
ATOM 1549 O O . ALA A 1 197 ? -14.609 8.305 10.367 1 75.88 197 ALA A O 1
ATOM 1550 N N . SER A 1 198 ? -13.703 8.711 12.367 1 73.88 198 SER A N 1
ATOM 1551 C CA . SER A 1 198 ? -14.641 7.844 13.078 1 73.88 198 SER A CA 1
ATOM 1552 C C . SER A 1 198 ? -16.078 8.336 12.922 1 73.88 198 SER A C 1
ATOM 1554 O O . SER A 1 198 ? -16.984 7.539 12.727 1 73.88 198 SER A O 1
ATOM 1556 N N . ALA A 1 199 ? -16.234 9.602 12.977 1 76.12 199 ALA A N 1
ATOM 1557 C CA . ALA A 1 199 ? -17.562 10.203 12.844 1 76.12 199 ALA A CA 1
ATOM 1558 C C . ALA A 1 199 ? -18.125 9.977 11.445 1 76.12 199 ALA A C 1
ATOM 1560 O O . ALA A 1 199 ? -19.312 9.711 11.289 1 76.12 199 ALA A O 1
ATOM 1561 N N . SER A 1 200 ? -17.359 10.109 10.57 1 71.44 200 SER A N 1
ATOM 1562 C CA . SER A 1 200 ? -17.781 9.875 9.188 1 71.44 200 SER A CA 1
ATOM 1563 C C . SER A 1 200 ? -18.266 8.438 9 1 71.44 200 SER A C 1
ATOM 1565 O O . SER A 1 200 ? -19.25 8.195 8.305 1 71.44 200 SER A O 1
ATOM 1567 N N . ASP A 1 201 ? -17.641 7.656 9.711 1 67.94 201 ASP A N 1
ATOM 1568 C CA . ASP A 1 201 ? -18.047 6.25 9.672 1 67.94 201 ASP A CA 1
ATOM 1569 C C . ASP A 1 201 ? -19.422 6.055 10.281 1 67.94 201 ASP A C 1
ATOM 1571 O O . ASP A 1 201 ? -20.156 5.141 9.891 1 67.94 201 ASP A O 1
ATOM 1575 N N . GLU A 1 202 ? -19.734 7.031 11.133 1 71.31 202 GLU A N 1
ATOM 1576 C CA . GLU A 1 202 ? -21 6.941 11.836 1 71.31 202 GLU A CA 1
ATOM 1577 C C . GLU A 1 202 ? -22.078 7.758 11.133 1 71.31 202 GLU A C 1
ATOM 1579 O O . GLU A 1 202 ? -23.188 7.91 11.648 1 71.31 202 GLU A O 1
ATOM 1584 N N . GLY A 1 203 ? -21.703 8.398 10.016 1 72.5 203 GLY A N 1
ATOM 1585 C CA . GLY A 1 203 ? -22.719 9.055 9.188 1 72.5 203 GLY A CA 1
ATOM 1586 C C . GLY A 1 203 ? -22.672 10.562 9.297 1 72.5 203 GLY A C 1
ATOM 1587 O O . GLY A 1 203 ? -23.422 11.258 8.602 1 72.5 203 GLY A O 1
ATOM 1588 N N . GLU A 1 204 ? -21.891 11.086 10.242 1 75.56 204 GLU A N 1
ATOM 1589 C CA . GLU A 1 204 ? -21.766 12.539 10.336 1 75.56 204 GLU A CA 1
ATOM 1590 C C . GLU A 1 204 ? -20.906 13.094 9.203 1 75.56 204 GLU A C 1
ATOM 1592 O O . GLU A 1 204 ? -19.812 12.586 8.945 1 75.56 204 GLU A O 1
ATOM 1597 N N . GLN A 1 205 ? -21.422 14.094 8.57 1 82 205 GLN A N 1
ATOM 1598 C CA . GLN A 1 205 ? -20.719 14.602 7.395 1 82 205 GLN A CA 1
ATOM 1599 C C . GLN A 1 205 ? -19.844 15.797 7.75 1 82 205 GLN A C 1
ATOM 1601 O O . GLN A 1 205 ? -20.344 16.875 8.062 1 82 205 GLN A O 1
ATOM 1606 N N . TRP A 1 206 ? -18.562 15.664 7.828 1 89.06 206 TRP A N 1
ATOM 1607 C CA . TRP A 1 206 ? -17.594 16.719 8.094 1 89.06 206 TRP A CA 1
ATOM 1608 C C . TRP A 1 206 ? -17 17.25 6.793 1 89.06 206 TRP A C 1
ATOM 1610 O O . TRP A 1 206 ? -16.625 18.422 6.707 1 89.06 206 TRP A O 1
ATOM 1620 N N . GLN A 1 207 ? -17.094 16.438 5.875 1 88.75 207 GLN A N 1
ATOM 1621 C CA . GLN A 1 207 ? -16.438 16.797 4.613 1 88.75 207 GLN A CA 1
ATOM 1622 C C . GLN A 1 207 ? -17.188 17.938 3.916 1 88.75 207 GLN A C 1
ATOM 1624 O O . GLN A 1 207 ? -18.406 17.969 3.908 1 88.75 207 GLN A O 1
ATOM 1629 N N . VAL A 1 208 ? -16.359 18.797 3.346 1 92.25 208 VAL A N 1
ATOM 1630 C CA . VAL A 1 208 ? -16.922 19.922 2.605 1 92.25 208 VAL A CA 1
ATOM 1631 C C . VAL A 1 208 ? -17.219 19.5 1.17 1 92.25 208 VAL A C 1
ATOM 1633 O O . VAL A 1 208 ? -16.438 18.781 0.547 1 92.25 208 VAL A O 1
ATOM 1636 N N . ASP A 1 209 ? -18.344 19.953 0.693 1 91.19 209 ASP A N 1
ATOM 1637 C CA . ASP A 1 209 ? -18.656 19.781 -0.721 1 91.19 209 ASP A CA 1
ATOM 1638 C C . ASP A 1 209 ? -17.625 20.484 -1.604 1 91.19 209 ASP A C 1
ATOM 1640 O O . ASP A 1 209 ? -17.297 21.656 -1.368 1 91.19 209 ASP A O 1
ATOM 1644 N N . PRO A 1 210 ? -17.188 19.75 -2.598 1 93.19 210 PRO A N 1
ATOM 1645 C CA . PRO A 1 210 ? -16.156 20.359 -3.461 1 93.19 210 PRO A CA 1
ATOM 1646 C C . PRO A 1 210 ? -16.594 21.688 -4.066 1 93.19 210 PRO A C 1
ATOM 1648 O O . PRO A 1 210 ? -15.828 22.641 -4.09 1 93.19 210 PRO A O 1
ATOM 1651 N N . GLY A 1 211 ? -17.781 21.703 -4.609 1 94.19 211 GLY A N 1
ATOM 1652 C CA . GLY A 1 211 ? -18.281 22.953 -5.176 1 94.19 211 GLY A CA 1
ATOM 1653 C C . GLY A 1 211 ? -18.328 24.094 -4.176 1 94.19 211 GLY A C 1
ATOM 1654 O O . GLY A 1 211 ? -17.984 25.219 -4.508 1 94.19 211 GLY A O 1
ATOM 1655 N N . HIS A 1 212 ? -18.75 23.766 -2.973 1 95.88 212 HIS A N 1
ATOM 1656 C CA . HIS A 1 212 ? -18.812 24.781 -1.917 1 95.88 212 HIS A CA 1
ATOM 1657 C C . HIS A 1 212 ? -17.422 25.297 -1.563 1 95.88 212 HIS A C 1
ATOM 1659 O O . HIS A 1 212 ? -17.234 26.5 -1.39 1 95.88 212 HIS A O 1
ATOM 1665 N N . TRP A 1 213 ? -16.469 24.453 -1.456 1 96.25 213 TRP A N 1
ATOM 1666 C CA . TRP A 1 213 ? -15.078 24.844 -1.216 1 96.25 213 TRP A CA 1
ATOM 1667 C C . TRP A 1 213 ? -14.602 25.828 -2.281 1 96.25 213 TRP A C 1
ATOM 1669 O O . TRP A 1 213 ? -14.094 26.906 -1.959 1 96.25 213 TRP A O 1
ATOM 1679 N N . LEU A 1 214 ? -14.828 25.469 -3.514 1 95.31 214 LEU A N 1
ATOM 1680 C CA . LEU A 1 214 ? -14.305 26.234 -4.637 1 95.31 214 LEU A CA 1
ATOM 1681 C C . LEU A 1 214 ? -14.992 27.594 -4.73 1 95.31 214 LEU A C 1
ATOM 1683 O O . LEU A 1 214 ? -14.391 28.562 -5.191 1 95.31 214 LEU A O 1
ATOM 1687 N N . GLU A 1 215 ? -16.172 27.641 -4.23 1 96.62 215 GLU A N 1
ATOM 1688 C CA . GLU A 1 215 ? -16.938 28.875 -4.27 1 96.62 215 GLU A CA 1
ATOM 1689 C C . GLU A 1 215 ? -16.547 29.812 -3.131 1 96.62 215 GLU A C 1
ATOM 1691 O O . GLU A 1 215 ? -16.438 31.031 -3.326 1 96.62 215 GLU A O 1
ATOM 1696 N N . VAL A 1 216 ? -16.234 29.312 -2.002 1 98.06 216 VAL A N 1
ATOM 1697 C CA . VAL A 1 216 ? -16.172 30.109 -0.787 1 98.06 216 VAL A CA 1
ATOM 1698 C C . VAL A 1 216 ? -14.719 30.453 -0.458 1 98.06 216 VAL A C 1
ATOM 1700 O O . VAL A 1 216 ? -14.367 31.625 -0.279 1 98.06 216 VAL A O 1
ATOM 1703 N N . VAL A 1 217 ? -13.828 29.547 -0.417 1 98 217 VAL A N 1
ATOM 1704 C CA . VAL A 1 217 ? -12.523 29.656 0.224 1 98 217 VAL A CA 1
ATOM 1705 C C . VAL A 1 217 ? -11.641 30.625 -0.568 1 98 217 VAL A C 1
ATOM 1707 O O . VAL A 1 217 ? -11.078 31.562 -0.004 1 98 217 VAL A O 1
ATOM 1710 N N . PRO A 1 218 ? -11.625 30.5 -1.905 1 96.5 218 PRO A N 1
ATOM 1711 C CA . PRO A 1 218 ? -10.797 31.469 -2.639 1 96.5 218 PRO A CA 1
ATOM 1712 C C . PRO A 1 218 ? -11.281 32.906 -2.48 1 96.5 218 PRO A C 1
ATOM 1714 O O . PRO A 1 218 ? -10.461 33.812 -2.354 1 96.5 218 PRO A O 1
ATOM 1717 N N . GLU A 1 219 ? -12.5 33.031 -2.459 1 96.88 219 GLU A N 1
ATOM 1718 C CA . GLU A 1 219 ? -13.062 34.375 -2.314 1 96.88 219 GLU A CA 1
ATOM 1719 C C . GLU A 1 219 ? -12.727 34.969 -0.951 1 96.88 219 GLU A C 1
ATOM 1721 O O . GLU A 1 219 ? -12.328 36.156 -0.855 1 96.88 219 GLU A O 1
ATOM 1726 N N . VAL A 1 220 ? -12.914 34.188 0.093 1 98.12 220 VAL A N 1
ATOM 1727 C CA . VAL A 1 220 ? -12.625 34.656 1.443 1 98.12 220 VAL A CA 1
ATOM 1728 C C . VAL A 1 220 ? -11.133 34.969 1.579 1 98.12 220 VAL A C 1
ATOM 1730 O O . VAL A 1 220 ? -10.742 35.938 2.225 1 98.12 220 VAL A O 1
ATOM 1733 N N . ALA A 1 221 ? -10.312 34.156 1 1 97.44 221 ALA A N 1
ATOM 1734 C CA . ALA A 1 221 ? -8.867 34.375 1.016 1 97.44 221 ALA A CA 1
ATOM 1735 C C . ALA A 1 221 ? -8.516 35.719 0.39 1 97.44 221 ALA A C 1
ATOM 1737 O O . ALA A 1 221 ? -7.684 36.438 0.925 1 97.44 221 ALA A O 1
ATOM 1738 N N . GLN A 1 222 ? -9.148 36.062 -0.648 1 95.69 222 GLN A N 1
ATOM 1739 C CA . GLN A 1 222 ? -8.914 37.344 -1.311 1 95.69 222 GLN A CA 1
ATOM 1740 C C . GLN A 1 222 ? -9.359 38.5 -0.431 1 95.69 222 GLN A C 1
ATOM 1742 O O . GLN A 1 222 ? -8.672 39.5 -0.343 1 95.69 222 GLN A O 1
ATOM 1747 N N . GLN A 1 223 ? -10.477 38.281 0.145 1 95.56 223 GLN A N 1
ATOM 1748 C CA . GLN A 1 223 ? -10.984 39.312 1.052 1 95.56 223 GLN A CA 1
ATOM 1749 C C . GLN A 1 223 ? -10 39.562 2.195 1 95.56 223 GLN A C 1
ATOM 1751 O O . GLN A 1 223 ? -9.742 40.719 2.549 1 95.56 223 GLN A O 1
ATOM 1756 N N . ALA A 1 224 ? -9.508 38.531 2.768 1 96.81 224 ALA A N 1
ATOM 1757 C CA . ALA A 1 224 ? -8.539 38.656 3.855 1 96.81 224 ALA A CA 1
ATOM 1758 C C . ALA A 1 224 ? -7.277 39.375 3.391 1 96.81 224 ALA A C 1
ATOM 1760 O O . ALA A 1 224 ? -6.758 40.25 4.094 1 96.81 224 ALA A O 1
ATOM 1761 N N . ALA A 1 225 ? -6.879 39.062 2.227 1 95.31 225 ALA A N 1
ATOM 1762 C CA . ALA A 1 225 ? -5.684 39.688 1.676 1 95.31 225 ALA A CA 1
ATOM 1763 C C . ALA A 1 225 ? -5.902 41.188 1.468 1 95.31 225 ALA A C 1
ATOM 1765 O O . ALA A 1 225 ? -5.004 42 1.718 1 95.31 225 ALA A O 1
ATOM 1766 N N . ARG A 1 226 ? -7.023 41.562 1.028 1 93.06 226 ARG A N 1
ATOM 1767 C CA . ARG A 1 226 ? -7.367 42.969 0.843 1 93.06 226 ARG A CA 1
ATOM 1768 C C . ARG A 1 226 ? -7.352 43.719 2.174 1 93.06 226 ARG A C 1
ATOM 1770 O O . ARG A 1 226 ? -7.109 44.906 2.211 1 93.06 226 ARG A O 1
ATOM 1777 N N . ALA A 1 227 ? -7.602 42.969 3.219 1 93.06 227 ALA A N 1
ATOM 1778 C CA . ALA A 1 227 ? -7.598 43.562 4.559 1 93.06 227 ALA A CA 1
ATOM 1779 C C . ALA A 1 227 ? -6.191 43.562 5.145 1 93.06 227 ALA A C 1
ATOM 1781 O O . ALA A 1 227 ? -6.012 43.844 6.332 1 93.06 227 ALA A O 1
ATOM 1782 N N . GLY A 1 228 ? -5.188 43.219 4.344 1 93.75 228 GLY A N 1
ATOM 1783 C CA . GLY A 1 228 ? -3.801 43.312 4.77 1 93.75 228 GLY A CA 1
ATOM 1784 C C . GLY A 1 228 ? -3.307 42.031 5.441 1 93.75 228 GLY A C 1
ATOM 1785 O O . GLY A 1 228 ? -2.279 42.062 6.121 1 93.75 228 GLY A O 1
ATOM 1786 N N . ILE A 1 229 ? -4.023 40.969 5.305 1 96.44 229 ILE A N 1
ATOM 1787 C CA . ILE A 1 229 ? -3.691 39.688 5.961 1 96.44 229 ILE A CA 1
ATOM 1788 C C . ILE A 1 229 ? -3.07 38.75 4.945 1 96.44 229 ILE A C 1
ATOM 1790 O O . ILE A 1 229 ? -3.59 38.562 3.842 1 96.44 229 ILE A O 1
ATOM 1794 N N . HIS A 1 230 ? -1.942 38.125 5.262 1 96.25 230 HIS A N 1
ATOM 1795 C CA . HIS A 1 230 ? -1.326 37.062 4.473 1 96.25 230 HIS A CA 1
ATOM 1796 C C . HIS A 1 230 ? -2.098 35.75 4.605 1 96.25 230 HIS A C 1
ATOM 1798 O O . HIS A 1 230 ? -2.24 35.219 5.707 1 96.25 230 HIS A O 1
ATOM 1804 N N . VAL A 1 231 ? -2.553 35.156 3.441 1 97.06 231 VAL A N 1
ATOM 1805 C CA . VAL A 1 231 ? -3.434 34 3.533 1 97.06 231 VAL A CA 1
ATOM 1806 C C . VAL A 1 231 ? -2.814 32.812 2.787 1 97.06 231 VAL A C 1
ATOM 1808 O O . VAL A 1 231 ? -2.271 33 1.692 1 97.06 231 VAL A O 1
ATOM 1811 N N . THR A 1 232 ? -2.902 31.672 3.383 1 96.06 232 THR A N 1
ATOM 1812 C CA . THR A 1 232 ? -2.543 30.406 2.746 1 96.06 232 THR A CA 1
ATOM 1813 C C . THR A 1 232 ? -3.664 29.375 2.904 1 96.06 232 THR A C 1
ATOM 1815 O O . THR A 1 232 ? -4.293 29.297 3.961 1 96.06 232 THR A O 1
ATOM 1818 N N . TYR A 1 233 ? -3.988 28.625 1.86 1 96.06 233 TYR A N 1
ATOM 1819 C CA . TYR A 1 233 ? -4.965 27.547 1.902 1 96.06 233 TYR A CA 1
ATOM 1820 C C . TYR A 1 233 ? -4.59 26.438 0.931 1 96.06 233 TYR A C 1
ATOM 1822 O O . TYR A 1 233 ? -3.842 26.656 -0.023 1 96.06 233 TYR A O 1
ATOM 1830 N N . PRO A 1 234 ? -5.082 25.281 1.192 1 94.56 234 PRO A N 1
ATOM 1831 C CA . PRO A 1 234 ? -4.723 24.188 0.288 1 94.56 234 PRO A CA 1
ATOM 1832 C C . PRO A 1 234 ? -5.414 24.281 -1.068 1 94.56 234 PRO A C 1
ATOM 1834 O O . PRO A 1 234 ? -6.562 24.734 -1.146 1 94.56 234 PRO A O 1
ATOM 1837 N N . LYS A 1 235 ? -4.781 23.844 -2.066 1 91.12 235 LYS A N 1
ATOM 1838 C CA . LYS A 1 235 ? -5.375 23.797 -3.4 1 91.12 235 LYS A CA 1
ATOM 1839 C C . LYS A 1 235 ? -6.527 22.797 -3.457 1 91.12 235 LYS A C 1
ATOM 1841 O O . LYS A 1 235 ? -7.559 23.078 -4.07 1 91.12 235 LYS A O 1
ATOM 1846 N N . VAL A 1 236 ? -6.473 21.625 -2.877 1 91.56 236 VAL A N 1
ATOM 1847 C CA . VAL A 1 236 ? -7.426 20.547 -2.645 1 91.56 236 VAL A CA 1
ATOM 1848 C C . VAL A 1 236 ? -7.715 19.812 -3.957 1 91.56 236 VAL A C 1
ATOM 1850 O O . VAL A 1 236 ? -7.707 18.578 -4.004 1 91.56 236 VAL A O 1
ATOM 1853 N N . PHE A 1 237 ? -7.992 20.625 -5.086 1 94.56 237 PHE A N 1
ATOM 1854 C CA . PHE A 1 237 ? -8.375 19.984 -6.344 1 94.56 237 PHE A CA 1
ATOM 1855 C C . PHE A 1 237 ? -7.457 20.438 -7.477 1 94.56 237 PHE A C 1
ATOM 1857 O O . PHE A 1 237 ? -7.086 21.609 -7.551 1 94.56 237 PHE A O 1
ATOM 1864 N N . LEU A 1 238 ? -7.156 19.453 -8.289 1 93.81 238 LEU A N 1
ATOM 1865 C CA . LEU A 1 238 ? -6.344 19.75 -9.461 1 93.81 238 LEU A CA 1
ATOM 1866 C C . LEU A 1 238 ? -7.199 20.297 -10.594 1 93.81 238 LEU A C 1
ATOM 1868 O O . LEU A 1 238 ? -8.344 19.875 -10.781 1 93.81 238 LEU A O 1
ATOM 1872 N N . GLY A 1 239 ? -6.582 21.188 -11.328 1 89.19 239 GLY A N 1
ATOM 1873 C CA . GLY A 1 239 ? -7.215 21.594 -12.57 1 89.19 239 GLY A CA 1
ATOM 1874 C C . GLY A 1 239 ? -7.195 20.516 -13.633 1 89.19 239 GLY A C 1
ATOM 1875 O O . GLY A 1 239 ? -6.496 19.5 -13.484 1 89.19 239 GLY A O 1
ATOM 1876 N N . PRO A 1 240 ? -8.008 20.594 -14.688 1 85.88 240 PRO A N 1
ATOM 1877 C CA . PRO A 1 240 ? -8.148 19.562 -15.719 1 85.88 240 PRO A CA 1
ATOM 1878 C C . PRO A 1 240 ? -6.809 19.188 -16.344 1 85.88 240 PRO A C 1
ATOM 1880 O O . PRO A 1 240 ? -6.566 18.016 -16.641 1 85.88 240 PRO A O 1
ATOM 1883 N N . GLU A 1 241 ? -5.859 20.094 -16.5 1 88.25 241 GLU A N 1
ATOM 1884 C CA . GLU A 1 241 ? -4.609 19.797 -17.188 1 88.25 241 GLU A CA 1
ATOM 1885 C C . GLU A 1 241 ? -3.434 19.75 -16.219 1 88.25 241 GLU A C 1
ATOM 1887 O O . GLU A 1 241 ? -2.279 19.625 -16.641 1 88.25 241 GLU A O 1
ATOM 1892 N N . GLU A 1 242 ? -3.775 19.828 -15.016 1 90.25 242 GLU A N 1
ATOM 1893 C CA . GLU A 1 242 ? -2.703 19.875 -14.023 1 90.25 242 GLU A CA 1
ATOM 1894 C C . GLU A 1 242 ? -2.236 18.469 -13.648 1 90.25 242 GLU A C 1
ATOM 1896 O O . GLU A 1 242 ? -3.051 17.562 -13.5 1 90.25 242 GLU A O 1
ATOM 1901 N N . SER A 1 243 ? -0.93 18.266 -13.586 1 89.25 243 SER A N 1
ATOM 1902 C CA . SER A 1 243 ? -0.364 17 -13.133 1 89.25 243 SER A CA 1
ATOM 1903 C C . SER A 1 243 ? -0.291 16.938 -11.609 1 89.25 243 SER A C 1
ATOM 1905 O O . SER A 1 243 ? -0.101 17.969 -10.953 1 89.25 243 SER A O 1
ATOM 1907 N N . PHE A 1 244 ? -0.52 15.797 -11.164 1 92 244 PHE A N 1
ATOM 1908 C CA . PHE A 1 244 ? -0.398 15.594 -9.727 1 92 244 PHE A CA 1
ATOM 1909 C C . PHE A 1 244 ? 1.065 15.57 -9.305 1 92 244 PHE A C 1
ATOM 1911 O O . PHE A 1 244 ? 1.892 14.914 -9.938 1 92 244 PHE A O 1
ATOM 1918 N N . ALA A 1 245 ? 1.354 16.312 -8.25 1 89.25 245 ALA A N 1
ATOM 1919 C CA . ALA A 1 245 ? 2.664 16.297 -7.605 1 89.25 245 ALA A CA 1
ATOM 1920 C C . ALA A 1 245 ? 2.543 15.883 -6.141 1 89.25 245 ALA A C 1
ATOM 1922 O O . ALA A 1 245 ? 1.721 16.422 -5.402 1 89.25 245 ALA A O 1
ATOM 1923 N N . CYS A 1 246 ? 3.322 14.922 -5.789 1 91.25 246 CYS A N 1
ATOM 1924 C CA . CYS A 1 246 ? 3.328 14.43 -4.414 1 91.25 246 CYS A CA 1
ATOM 1925 C C . CYS A 1 246 ? 4.438 15.094 -3.605 1 91.25 246 CYS A C 1
ATOM 1927 O O . CYS A 1 246 ? 5.613 14.984 -3.957 1 91.25 246 CYS A O 1
ATOM 1929 N N . ALA A 1 247 ? 4.059 15.711 -2.521 1 90.06 247 ALA A N 1
ATOM 1930 C CA . ALA A 1 247 ? 5.051 16.344 -1.659 1 90.06 247 ALA A CA 1
ATOM 1931 C C . ALA A 1 247 ? 6.047 15.328 -1.12 1 90.06 247 ALA A C 1
ATOM 1933 O O . ALA A 1 247 ? 7.223 15.641 -0.914 1 90.06 247 ALA A O 1
ATOM 1934 N N . GLY A 1 248 ? 5.555 14.117 -0.902 1 89.69 248 GLY A N 1
ATOM 1935 C CA . GLY A 1 248 ? 6.414 13.07 -0.379 1 89.69 248 GLY A CA 1
ATOM 1936 C C . GLY A 1 248 ? 7.57 12.727 -1.303 1 89.69 248 GLY A C 1
ATOM 1937 O O . GLY A 1 248 ? 8.562 12.133 -0.875 1 89.69 248 GLY A O 1
ATOM 1938 N N . ARG A 1 249 ? 7.496 13.109 -2.523 1 87.94 249 ARG A N 1
ATOM 1939 C CA . ARG A 1 249 ? 8.539 12.797 -3.5 1 87.94 249 ARG A CA 1
ATOM 1940 C C . ARG A 1 249 ? 9.445 14 -3.73 1 87.94 249 ARG A C 1
ATOM 1942 O O . ARG A 1 249 ? 10.523 13.867 -4.316 1 87.94 249 ARG A O 1
ATOM 1949 N N . VAL A 1 250 ? 9.023 15.18 -3.303 1 84.38 250 VAL A N 1
ATOM 1950 C CA . VAL A 1 250 ? 9.719 16.406 -3.707 1 84.38 250 VAL A CA 1
ATOM 1951 C C . VAL A 1 250 ? 10.32 17.078 -2.482 1 84.38 250 VAL A C 1
ATOM 1953 O O . VAL A 1 250 ? 11.453 17.562 -2.527 1 84.38 250 VAL A O 1
ATOM 1956 N N . ALA A 1 251 ? 9.617 17.188 -1.42 1 84.62 251 ALA A N 1
ATOM 1957 C CA . ALA A 1 251 ? 10.023 17.906 -0.22 1 84.62 251 ALA A CA 1
ATOM 1958 C C . ALA A 1 251 ? 10.414 16.953 0.897 1 84.62 251 ALA A C 1
ATOM 1960 O O . ALA A 1 251 ? 10.141 15.75 0.817 1 84.62 251 ALA A O 1
ATOM 1961 N N . GLU A 1 252 ? 11.172 17.516 1.825 1 91.94 252 GLU A N 1
ATOM 1962 C CA . GLU A 1 252 ? 11.484 16.766 3.037 1 91.94 252 GLU A CA 1
ATOM 1963 C C . GLU A 1 252 ? 10.516 17.109 4.168 1 91.94 252 GLU A C 1
ATOM 1965 O O . GLU A 1 252 ? 10.703 18.109 4.867 1 91.94 252 GLU A O 1
ATOM 1970 N N . ASN A 1 253 ? 9.547 16.359 4.266 1 94.81 253 ASN A N 1
ATOM 1971 C CA . ASN A 1 253 ? 8.586 16.5 5.348 1 94.81 253 ASN A CA 1
ATOM 1972 C C . ASN A 1 253 ? 8.695 15.367 6.359 1 94.81 253 ASN A C 1
ATOM 1974 O O . ASN A 1 253 ? 8.828 14.203 5.98 1 94.81 253 ASN A O 1
ATOM 1978 N N . TYR A 1 254 ? 8.648 15.734 7.629 1 97.25 254 TYR A N 1
ATOM 1979 C CA . TYR A 1 254 ? 8.656 14.758 8.703 1 97.25 254 TYR A CA 1
ATOM 1980 C C . TYR A 1 254 ? 7.551 15.039 9.719 1 97.25 254 TYR A C 1
ATOM 1982 O O . TYR A 1 254 ? 7.52 16.109 10.328 1 97.25 254 TYR A O 1
ATOM 1990 N N . PHE A 1 255 ? 6.641 14.188 9.828 1 97.81 255 PHE A N 1
ATOM 1991 C CA . PHE A 1 255 ? 5.625 14.227 10.875 1 97.81 255 PHE A CA 1
ATOM 1992 C C . PHE A 1 255 ? 5.969 13.258 12 1 97.81 255 PHE A C 1
ATOM 1994 O O . PHE A 1 255 ? 5.816 12.047 11.852 1 97.81 255 PHE A O 1
ATOM 2001 N N . ILE A 1 256 ? 6.383 13.797 13.102 1 98.12 256 ILE A N 1
ATOM 2002 C CA . ILE A 1 256 ? 6.984 13.016 14.18 1 98.12 256 ILE A CA 1
ATOM 2003 C C . ILE A 1 256 ? 5.992 12.883 15.336 1 98.12 256 ILE A C 1
ATOM 2005 O O . ILE A 1 256 ? 5.477 13.883 15.836 1 98.12 256 ILE A O 1
ATOM 2009 N N . PHE A 1 257 ? 5.738 11.648 15.734 1 98 257 PHE A N 1
ATOM 2010 C CA . PHE A 1 257 ? 4.844 11.406 16.859 1 98 257 PHE A CA 1
ATOM 2011 C C . PHE A 1 257 ? 5.609 10.852 18.047 1 98 257 PHE A C 1
ATOM 2013 O O . PHE A 1 257 ? 6.711 10.312 17.891 1 98 257 PHE A O 1
ATOM 2020 N N . PRO A 1 258 ? 5.012 10.945 19.234 1 96.81 258 PRO A N 1
ATOM 2021 C CA . PRO A 1 258 ? 5.73 10.578 20.453 1 96.81 258 PRO A CA 1
ATOM 2022 C C . PRO A 1 258 ? 6.086 9.094 20.516 1 96.81 258 PRO A C 1
ATOM 2024 O O . PRO A 1 258 ? 7.055 8.719 21.172 1 96.81 258 PRO A O 1
ATOM 2027 N N . ASN A 1 259 ? 5.402 8.258 19.844 1 96.31 259 ASN A N 1
ATOM 2028 C CA . ASN A 1 259 ? 5.664 6.82 19.891 1 96.31 259 ASN A CA 1
ATOM 2029 C C . ASN A 1 259 ? 6.793 6.43 18.938 1 96.31 259 ASN A C 1
ATOM 2031 O O . ASN A 1 259 ? 7.074 5.242 18.766 1 96.31 259 ASN A O 1
ATOM 2035 N N . GLY A 1 260 ? 7.32 7.445 18.234 1 97.12 260 GLY A N 1
ATOM 2036 C CA . GLY A 1 260 ? 8.492 7.191 17.406 1 97.12 260 GLY A CA 1
ATOM 2037 C C . GLY A 1 260 ? 8.164 7.039 15.93 1 97.12 260 GLY A C 1
ATOM 2038 O O . GLY A 1 260 ? 9.062 6.992 15.086 1 97.12 260 GLY A O 1
ATOM 2039 N N . ARG A 1 261 ? 6.898 6.988 15.539 1 97.5 261 ARG A N 1
ATOM 2040 C CA . ARG A 1 261 ? 6.52 6.93 14.133 1 97.5 261 ARG A CA 1
ATOM 2041 C C . ARG A 1 261 ? 6.816 8.25 13.43 1 97.5 261 ARG A C 1
ATOM 2043 O O . ARG A 1 261 ? 6.582 9.32 13.992 1 97.5 261 ARG A O 1
ATOM 2050 N N . VAL A 1 262 ? 7.402 8.18 12.305 1 98.31 262 VAL A N 1
ATOM 2051 C CA . VAL A 1 262 ? 7.684 9.352 11.492 1 98.31 262 VAL A CA 1
ATOM 2052 C C . VAL A 1 262 ? 7.113 9.156 10.086 1 98.31 262 VAL A C 1
ATOM 2054 O O . VAL A 1 262 ? 7.465 8.195 9.398 1 98.31 262 VAL A O 1
ATOM 2057 N N . TYR A 1 263 ? 6.258 10.039 9.703 1 97.81 263 TYR A N 1
ATOM 2058 C CA . TYR A 1 263 ? 5.613 9.992 8.391 1 97.81 263 TYR A CA 1
ATOM 2059 C C . TYR A 1 263 ? 6.16 11.078 7.477 1 97.81 263 TYR A C 1
ATOM 2061 O O . TYR A 1 263 ? 6.738 12.062 7.945 1 97.81 263 TYR A O 1
ATOM 2069 N N . GLN A 1 264 ? 5.977 10.898 6.195 1 96.56 264 GLN A N 1
ATOM 2070 C CA . GLN A 1 264 ? 6.273 11.93 5.211 1 96.56 264 GLN A CA 1
ATOM 2071 C C . GLN A 1 264 ? 4.996 12.508 4.605 1 96.56 264 GLN A C 1
ATOM 2073 O O . GLN A 1 264 ? 5.035 13.508 3.895 1 96.56 264 GLN A O 1
ATOM 2078 N N . CYS A 1 265 ? 3.906 11.852 4.848 1 96.19 265 CYS A N 1
ATOM 2079 C CA . CYS A 1 265 ? 2.576 12.266 4.41 1 96.19 265 CYS A CA 1
ATOM 2080 C C . CYS A 1 265 ? 1.609 12.328 5.586 1 96.19 265 CYS A C 1
ATOM 2082 O O . CYS A 1 265 ? 1.396 11.32 6.273 1 96.19 265 CYS A O 1
ATOM 2084 N N . PRO A 1 266 ? 0.962 13.43 5.754 1 95.06 266 PRO A N 1
ATOM 2085 C CA . PRO A 1 266 ? 0.081 13.555 6.918 1 95.06 266 PRO A CA 1
ATOM 2086 C C . PRO A 1 266 ? -1.176 12.695 6.801 1 95.06 266 PRO A C 1
ATOM 2088 O O . PRO A 1 266 ? -1.783 12.336 7.816 1 95.06 266 PRO A O 1
ATOM 2091 N N . LEU A 1 267 ? -1.594 12.344 5.602 1 94.38 267 LEU A N 1
ATOM 2092 C CA . LEU A 1 267 ? -2.787 11.523 5.426 1 94.38 267 LEU A CA 1
ATOM 2093 C C . LEU A 1 267 ? -2.59 10.133 6.027 1 94.38 267 LEU A C 1
ATOM 2095 O O . LEU A 1 267 ? -3.561 9.438 6.324 1 94.38 267 LEU A O 1
ATOM 2099 N N . CYS A 1 268 ? -1.389 9.75 6.199 1 95.75 268 CYS A N 1
ATOM 2100 C CA . CYS A 1 268 ? -1.055 8.383 6.559 1 95.75 268 CYS A CA 1
ATOM 2101 C C . CYS A 1 268 ? -1.023 8.203 8.07 1 95.75 268 CYS A C 1
ATOM 2103 O O . CYS A 1 268 ? -0.968 7.078 8.57 1 95.75 268 CYS A O 1
ATOM 2105 N N . GLU A 1 269 ? -1.205 9.219 8.812 1 95.75 269 GLU A N 1
ATOM 2106 C CA . GLU A 1 269 ? -0.825 9.258 10.227 1 95.75 269 GLU A CA 1
ATOM 2107 C C . GLU A 1 269 ? -1.736 8.375 11.07 1 95.75 269 GLU A C 1
ATOM 2109 O O . GLU A 1 269 ? -1.39 8.008 12.195 1 95.75 269 GLU A O 1
ATOM 2114 N N . ASP A 1 270 ? -2.895 8.016 10.586 1 93.25 270 ASP A N 1
ATOM 2115 C CA . ASP A 1 270 ? -3.82 7.172 11.336 1 93.25 270 ASP A CA 1
ATOM 2116 C C . ASP A 1 270 ? -3.518 5.691 11.117 1 93.25 270 ASP A C 1
ATOM 2118 O O . ASP A 1 270 ? -4.215 4.824 11.648 1 93.25 270 ASP A O 1
ATOM 2122 N N . TYR A 1 271 ? -2.506 5.418 10.336 1 92.81 271 TYR A N 1
ATOM 2123 C CA . TYR A 1 271 ? -2.221 4.039 9.953 1 92.81 271 TYR A CA 1
ATOM 2124 C C . TYR A 1 271 ? -0.761 3.691 10.211 1 92.81 271 TYR A C 1
ATOM 2126 O O . TYR A 1 271 ? 0.115 4.555 10.125 1 92.81 271 TYR A O 1
ATOM 2134 N N . PRO A 1 272 ? -0.575 2.434 10.508 1 93.81 272 PRO A N 1
ATOM 2135 C CA . PRO A 1 272 ? 0.809 2.031 10.766 1 93.81 272 PRO A CA 1
ATOM 2136 C C . PRO A 1 272 ? 1.604 1.788 9.484 1 93.81 272 PRO A C 1
ATOM 2138 O O . PRO A 1 272 ? 2.178 0.712 9.305 1 93.81 272 PRO A O 1
ATOM 2141 N N . ILE A 1 273 ? 1.692 2.76 8.641 1 95.44 273 ILE A N 1
ATOM 2142 C CA . ILE A 1 273 ? 2.365 2.621 7.352 1 95.44 273 ILE A CA 1
ATOM 2143 C C . ILE A 1 273 ? 3.459 3.68 7.227 1 95.44 273 ILE A C 1
ATOM 2145 O O . ILE A 1 273 ? 3.816 4.086 6.117 1 95.44 273 ILE A O 1
ATOM 2149 N N . HIS A 1 274 ? 3.938 4.164 8.406 1 97.25 274 HIS A N 1
ATOM 2150 C CA . HIS A 1 274 ? 5.07 5.082 8.438 1 97.25 274 HIS A CA 1
ATOM 2151 C C . HIS A 1 274 ? 6.316 4.441 7.828 1 97.25 274 HIS A C 1
ATOM 2153 O O . HIS A 1 274 ? 6.602 3.27 8.086 1 97.25 274 HIS A O 1
ATOM 2159 N N . CYS A 1 275 ? 7.039 5.176 7.031 1 97.06 275 CYS A N 1
ATOM 2160 C CA . CYS A 1 275 ? 8.203 4.625 6.348 1 97.06 275 CYS A CA 1
ATOM 2161 C C . CYS A 1 275 ? 9.477 4.902 7.137 1 97.06 275 CYS A C 1
ATOM 2163 O O . CYS A 1 275 ? 10.539 4.348 6.832 1 97.06 275 CYS A O 1
ATOM 2165 N N . LEU A 1 276 ? 9.422 5.797 8.195 1 97.94 276 LEU A N 1
ATOM 2166 C CA . LEU A 1 276 ? 10.547 6.105 9.07 1 97.94 276 LEU A CA 1
ATOM 2167 C C . LEU A 1 276 ? 10.164 5.891 10.531 1 97.94 276 LEU A C 1
ATOM 2169 O O . LEU A 1 276 ? 8.992 5.988 10.898 1 97.94 276 LEU A O 1
ATOM 2173 N N . CYS A 1 277 ? 11.117 5.602 11.336 1 97.62 277 CYS A N 1
ATOM 2174 C CA . CYS A 1 277 ? 10.875 5.449 12.766 1 97.62 277 CYS A CA 1
ATOM 2175 C C . CYS A 1 277 ? 12.094 5.875 13.57 1 97.62 277 CYS A C 1
ATOM 2177 O O . CYS A 1 277 ? 13.227 5.785 13.094 1 97.62 277 CYS A O 1
ATOM 2179 N N . LEU A 1 278 ? 11.852 6.418 14.695 1 97.62 278 LEU A N 1
ATOM 2180 C CA . LEU A 1 278 ? 12.891 6.773 15.648 1 97.62 278 LEU A CA 1
ATOM 2181 C C . LEU A 1 278 ? 13.109 5.648 16.656 1 97.62 278 LEU A C 1
ATOM 2183 O O . LEU A 1 278 ? 12.242 5.371 17.484 1 97.62 278 LEU A O 1
ATOM 2187 N N . GLU A 1 279 ? 14.227 4.953 16.469 1 92.69 279 GLU A N 1
ATOM 2188 C CA . GLU A 1 279 ? 14.656 3.871 17.344 1 92.69 279 GLU A CA 1
ATOM 2189 C C . GLU A 1 279 ? 16.062 4.125 17.891 1 92.69 279 GLU A C 1
ATOM 2191 O O . GLU A 1 279 ? 16.984 4.398 17.125 1 92.69 279 GLU A O 1
ATOM 2196 N N . ASP A 1 280 ? 16.203 4.031 19.266 1 91.75 280 ASP A N 1
ATOM 2197 C CA . ASP A 1 280 ? 17.484 4.27 19.922 1 91.75 280 ASP A CA 1
ATOM 2198 C C . ASP A 1 280 ? 18.094 5.59 19.453 1 91.75 280 ASP A C 1
ATOM 2200 O O . ASP A 1 280 ? 19.266 5.633 19.094 1 91.75 280 ASP A O 1
ATOM 2204 N N . ASP A 1 281 ? 17.25 6.609 19.281 1 87.25 281 ASP A N 1
ATOM 2205 C CA . ASP A 1 281 ? 17.609 7.988 18.953 1 87.25 281 ASP A CA 1
ATOM 2206 C C . ASP A 1 281 ? 18.234 8.07 17.562 1 87.25 281 ASP A C 1
ATOM 2208 O O . ASP A 1 281 ? 19.125 8.891 17.328 1 87.25 281 ASP A O 1
ATOM 2212 N N . GLN A 1 282 ? 17.891 7.141 16.766 1 96.25 282 GLN A N 1
ATOM 2213 C CA . GLN A 1 282 ? 18.266 7.168 15.359 1 96.25 282 GLN A CA 1
ATOM 2214 C C . GLN A 1 282 ? 17.031 7.1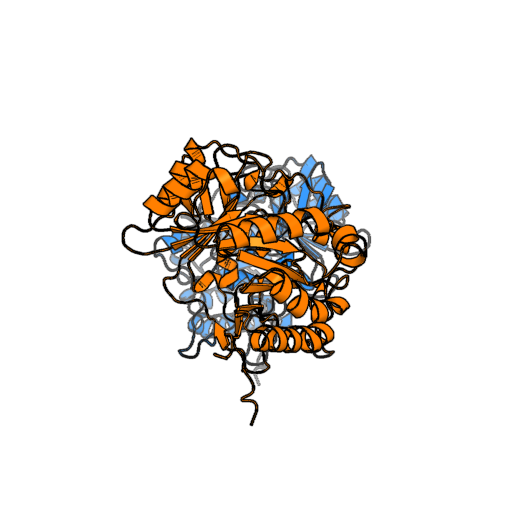17 14.453 1 96.25 282 GLN A C 1
ATOM 2216 O O . GLN A 1 282 ? 16.031 6.5 14.805 1 96.25 282 GLN A O 1
ATOM 2221 N N . LEU A 1 283 ? 17.156 7.883 13.406 1 97.38 283 LEU A N 1
ATOM 2222 C CA . LEU A 1 283 ? 16.125 7.801 12.375 1 97.38 283 LEU A CA 1
ATOM 2223 C C . LEU A 1 283 ? 16.375 6.637 11.43 1 97.38 283 LEU A C 1
ATOM 2225 O O . LEU A 1 283 ? 17.422 6.594 10.758 1 97.38 283 LEU A O 1
ATOM 2229 N N . VAL A 1 284 ? 15.461 5.715 11.375 1 97.56 284 VAL A N 1
ATOM 2230 C CA . VAL A 1 284 ? 15.648 4.496 10.594 1 97.56 284 VAL A CA 1
ATOM 2231 C C . VAL A 1 284 ? 14.578 4.406 9.516 1 97.56 284 VAL A C 1
ATOM 2233 O O . VAL A 1 284 ? 13.398 4.664 9.781 1 97.56 284 VAL A O 1
ATOM 2236 N N . LYS A 1 285 ? 15.023 4.109 8.352 1 97 285 LYS A N 1
ATOM 2237 C CA . LYS A 1 285 ? 14.078 3.816 7.281 1 97 285 LYS A CA 1
ATOM 2238 C C . LYS A 1 285 ? 13.578 2.379 7.371 1 97 285 LYS A C 1
ATOM 2240 O O . LYS A 1 285 ? 14.367 1.447 7.527 1 97 285 LYS A O 1
ATOM 2245 N N . ARG A 1 286 ? 12.305 2.221 7.281 1 94.5 286 ARG A N 1
ATOM 2246 C CA . ARG A 1 286 ? 11.711 0.889 7.352 1 94.5 286 ARG A CA 1
ATOM 2247 C C . ARG A 1 286 ? 11.727 0.207 5.988 1 94.5 286 ARG A C 1
ATOM 2249 O O . ARG A 1 286 ? 11.555 0.861 4.957 1 94.5 286 ARG A O 1
ATOM 2256 N N . GLU A 1 287 ? 11.977 -1.058 5.965 1 89.06 287 GLU A N 1
ATOM 2257 C CA . GLU A 1 287 ? 11.969 -1.862 4.746 1 89.06 287 GLU A CA 1
ATOM 2258 C C . GLU A 1 287 ? 10.609 -2.537 4.547 1 89.06 287 GLU A C 1
ATOM 2260 O O . GLU A 1 287 ? 10 -3.014 5.508 1 89.06 287 GLU A O 1
ATOM 2265 N N . GLY A 1 288 ? 10.141 -2.496 3.346 1 88.12 288 GLY A N 1
ATOM 2266 C CA . GLY A 1 288 ? 8.852 -3.088 3.047 1 88.12 288 GLY A CA 1
ATOM 2267 C C . GLY A 1 288 ? 7.934 -2.158 2.273 1 88.12 288 GLY A C 1
ATOM 2268 O O . GLY A 1 288 ? 8.398 -1.274 1.554 1 88.12 288 GLY A O 1
ATOM 2269 N N . LEU A 1 289 ? 6.613 -2.475 2.363 1 90.31 289 LEU A N 1
ATOM 2270 C CA . LEU A 1 289 ? 5.621 -1.69 1.638 1 90.31 289 LEU A CA 1
ATOM 2271 C C . LEU A 1 289 ? 4.973 -0.654 2.551 1 90.31 289 LEU A C 1
ATOM 2273 O O . LEU A 1 289 ? 3.994 -0.952 3.238 1 90.31 289 LEU A O 1
ATOM 2277 N N . TYR A 1 290 ? 5.527 0.498 2.574 1 94.25 290 TYR A N 1
ATOM 2278 C CA . TYR A 1 290 ? 5.055 1.599 3.406 1 94.25 290 TYR A CA 1
ATOM 2279 C C . TYR A 1 290 ? 4.707 2.814 2.555 1 94.25 290 TYR A C 1
ATOM 2281 O O . TYR A 1 290 ? 4.723 2.744 1.324 1 94.25 290 TYR A O 1
ATOM 2289 N N . GLU A 1 291 ? 4.332 3.908 3.162 1 96.5 291 GLU A N 1
ATOM 2290 C CA . GLU A 1 291 ? 3.725 5.047 2.484 1 96.5 291 GLU A CA 1
ATOM 2291 C C . GLU A 1 291 ? 4.594 5.531 1.328 1 96.5 291 GLU A C 1
ATOM 2293 O O . GLU A 1 291 ? 4.082 5.91 0.274 1 96.5 291 GLU A O 1
ATOM 2298 N N . ASP A 1 292 ? 5.914 5.531 1.525 1 95.25 292 ASP A N 1
ATOM 2299 C CA . ASP A 1 292 ? 6.809 6.094 0.521 1 95.25 292 ASP A CA 1
ATOM 2300 C C . ASP A 1 292 ? 6.738 5.309 -0.784 1 95.25 292 ASP A C 1
ATOM 2302 O O . ASP A 1 292 ? 6.938 5.867 -1.865 1 95.25 292 ASP A O 1
ATOM 2306 N N . ARG A 1 293 ? 6.398 4.031 -0.707 1 93.31 293 ARG A N 1
ATOM 2307 C CA . ARG A 1 293 ? 6.285 3.191 -1.896 1 93.31 293 ARG A CA 1
ATOM 2308 C C . ARG A 1 293 ? 5.055 3.561 -2.713 1 93.31 293 ARG A C 1
ATOM 2310 O O . ARG A 1 293 ? 5.031 3.377 -3.932 1 93.31 293 ARG A O 1
ATOM 2317 N N . PHE A 1 294 ? 4.098 4.098 -2.084 1 95.12 294 PHE A N 1
ATOM 2318 C CA . PHE A 1 294 ? 2.844 4.43 -2.748 1 95.12 294 PHE A CA 1
ATOM 2319 C C . PHE A 1 294 ? 2.947 5.773 -3.461 1 95.12 294 PHE A C 1
ATOM 2321 O O . PHE A 1 294 ? 2.215 6.031 -4.418 1 95.12 294 PHE A O 1
ATOM 2328 N N . PHE A 1 295 ? 3.898 6.574 -2.998 1 93.81 295 PHE A N 1
ATOM 2329 C CA . PHE A 1 295 ? 4.043 7.922 -3.535 1 93.81 295 PHE A CA 1
ATOM 2330 C C . PHE A 1 295 ? 4.383 7.879 -5.02 1 93.81 295 PHE A C 1
ATOM 2332 O O . PHE A 1 295 ? 4.121 8.836 -5.75 1 93.81 295 PHE A O 1
ATOM 2339 N N . ALA A 1 296 ? 4.891 6.785 -5.496 1 89.25 296 ALA A N 1
ATOM 2340 C CA . ALA A 1 296 ? 5.363 6.68 -6.875 1 89.25 296 ALA A CA 1
ATOM 2341 C C . ALA A 1 296 ? 4.223 6.297 -7.816 1 89.25 296 ALA A C 1
ATOM 2343 O O . ALA A 1 296 ? 4.391 6.301 -9.039 1 89.25 296 ALA A O 1
ATOM 2344 N N . LEU A 1 297 ? 3.107 5.953 -7.293 1 94.25 297 LEU A N 1
ATOM 2345 C CA . LEU A 1 297 ? 1.974 5.555 -8.117 1 94.25 297 LEU A CA 1
ATOM 2346 C C . LEU A 1 297 ? 1.268 6.773 -8.695 1 94.25 297 LEU A C 1
ATOM 2348 O O . LEU A 1 297 ? 1.138 7.801 -8.023 1 94.25 297 LEU A O 1
ATOM 2352 N N . ASP A 1 298 ? 0.913 6.715 -9.883 1 93.5 298 ASP A N 1
ATOM 2353 C CA . ASP A 1 298 ? 0.146 7.738 -10.586 1 93.5 298 ASP A CA 1
ATOM 2354 C C . ASP A 1 298 ? -1.232 7.215 -10.984 1 93.5 298 ASP A C 1
ATOM 2356 O O . ASP A 1 298 ? -1.339 6.223 -11.703 1 93.5 298 ASP A O 1
ATOM 2360 N N . ILE A 1 299 ? -2.246 7.82 -10.531 1 95.44 299 ILE A N 1
ATOM 2361 C CA . ILE A 1 299 ? -3.607 7.371 -10.805 1 95.44 299 ILE A CA 1
ATOM 2362 C C . ILE A 1 299 ? -4.445 8.547 -11.312 1 95.44 299 ILE A C 1
ATOM 2364 O O . ILE A 1 299 ? -4.086 9.703 -11.109 1 95.44 299 ILE A O 1
ATOM 2368 N N . ALA A 1 300 ? -5.543 8.281 -11.906 1 93.81 300 ALA A N 1
ATOM 2369 C CA . ALA A 1 300 ? -6.395 9.297 -12.508 1 93.81 300 ALA A CA 1
ATOM 2370 C C . ALA A 1 300 ? -7.004 10.211 -11.445 1 93.81 300 ALA A C 1
ATOM 2372 O O . ALA A 1 300 ? -7.27 11.383 -11.711 1 93.81 300 ALA A O 1
ATOM 2373 N N . GLU A 1 301 ? -7.129 9.758 -10.25 1 96.31 301 GLU A N 1
ATOM 2374 C CA . GLU A 1 301 ? -7.789 10.492 -9.172 1 96.31 301 GLU A CA 1
ATOM 2375 C C . GLU A 1 301 ? -6.875 11.57 -8.594 1 96.31 301 GLU A C 1
ATOM 2377 O O . GLU A 1 301 ? -7.332 12.469 -7.891 1 96.31 301 GLU A O 1
ATOM 2382 N N . GLY A 1 302 ? -5.535 11.453 -8.844 1 96 302 GLY A N 1
ATOM 2383 C CA . GLY A 1 302 ? -4.562 12.359 -8.242 1 96 302 GLY A CA 1
ATOM 2384 C C . GLY A 1 302 ? -3.814 11.734 -7.078 1 96 302 GLY A C 1
ATOM 2385 O O . GLY A 1 302 ? -2.922 10.906 -7.277 1 96 302 GLY A O 1
ATOM 2386 N N . CYS A 1 303 ? -4.227 12.039 -5.945 1 96.56 303 CYS A N 1
ATOM 2387 C CA . CYS A 1 303 ? -3.537 11.578 -4.746 1 96.56 303 CYS A CA 1
ATOM 2388 C C . CYS A 1 303 ? -3.863 10.125 -4.453 1 96.56 303 CYS A C 1
ATOM 2390 O O . CYS A 1 303 ? -4.992 9.797 -4.082 1 96.56 303 CYS A O 1
ATOM 2392 N N . VAL A 1 304 ? -2.854 9.258 -4.496 1 96.88 304 VAL A N 1
ATOM 2393 C CA . VAL A 1 304 ? -3.039 7.832 -4.277 1 96.88 304 VAL A CA 1
ATOM 2394 C C . VAL A 1 304 ? -3.422 7.578 -2.822 1 96.88 304 VAL A C 1
ATOM 2396 O O . VAL A 1 304 ? -4.238 6.699 -2.531 1 96.88 304 VAL A O 1
ATOM 2399 N N . MET A 1 305 ? -2.852 8.328 -1.902 1 95.69 305 MET A N 1
ATOM 2400 C CA . MET A 1 305 ? -3.145 8.117 -0.488 1 95.69 305 MET A CA 1
ATOM 2401 C C . MET A 1 305 ? -4.59 8.477 -0.169 1 95.69 305 MET A C 1
ATOM 2403 O O . MET A 1 305 ? -5.238 7.809 0.637 1 95.69 305 MET A O 1
ATOM 2407 N N . ASN A 1 306 ? -5.043 9.578 -0.783 1 95.12 306 ASN A N 1
ATOM 2408 C CA . ASN A 1 306 ? -6.457 9.891 -0.617 1 95.12 306 ASN A CA 1
ATOM 2409 C C . ASN A 1 306 ? -7.348 8.75 -1.113 1 95.12 306 ASN A C 1
ATOM 2411 O O . ASN A 1 306 ? -8.305 8.367 -0.442 1 95.12 306 ASN A O 1
ATOM 2415 N N . LYS A 1 307 ? -7.059 8.219 -2.266 1 95.5 307 LYS A N 1
ATOM 2416 C CA . LYS A 1 307 ? -7.836 7.121 -2.84 1 95.5 307 LYS A CA 1
ATOM 2417 C C . LYS A 1 307 ? -7.84 5.906 -1.917 1 95.5 307 LYS A C 1
ATOM 2419 O O . LYS A 1 307 ? -8.875 5.262 -1.736 1 95.5 307 LYS A O 1
ATOM 2424 N N . LEU A 1 308 ? -6.719 5.605 -1.329 1 94.56 308 LEU A N 1
ATOM 2425 C CA . LEU A 1 308 ? -6.559 4.41 -0.51 1 94.56 308 LEU A CA 1
ATOM 2426 C C . LEU A 1 308 ? -7.207 4.598 0.859 1 94.56 308 LEU A C 1
ATOM 2428 O O . LEU A 1 308 ? -7.812 3.67 1.396 1 94.56 308 LEU A O 1
ATOM 2432 N N . LEU A 1 309 ? -7.113 5.812 1.415 1 92.38 309 LEU A N 1
ATOM 2433 C CA . LEU A 1 309 ? -7.434 5.969 2.83 1 92.38 309 LEU A CA 1
ATOM 2434 C C . LEU A 1 309 ? -8.781 6.652 3.008 1 92.38 309 LEU A C 1
ATOM 2436 O O . LEU A 1 309 ? -9.414 6.523 4.059 1 92.38 309 LEU A O 1
ATOM 2440 N N . GLN A 1 310 ? -9.164 7.43 1.989 1 89.56 310 GLN A N 1
ATOM 2441 C CA . GLN A 1 310 ? -10.422 8.164 2.061 1 89.56 310 GLN A CA 1
ATOM 2442 C C . GLN A 1 310 ? -11.203 8.047 0.755 1 89.56 310 GLN A C 1
ATOM 2444 O O . GLN A 1 310 ? -11.586 9.055 0.158 1 89.56 310 GLN A O 1
ATOM 2449 N N . PRO A 1 311 ? -11.508 6.867 0.38 1 87.56 311 PRO A N 1
ATOM 2450 C CA . PRO A 1 311 ? -12.133 6.656 -0.928 1 87.56 311 PRO A CA 1
ATOM 2451 C C . PRO A 1 311 ? -13.508 7.312 -1.039 1 87.56 311 PRO A C 1
ATOM 2453 O O . PRO A 1 311 ? -13.945 7.645 -2.141 1 87.56 311 PRO A O 1
ATOM 2456 N N . ASP A 1 312 ? -14.141 7.551 0.031 1 85.38 312 ASP A N 1
ATOM 2457 C CA . ASP A 1 312 ? -15.5 8.086 0.028 1 85.38 312 ASP A CA 1
ATOM 2458 C C . ASP A 1 312 ? -15.508 9.562 -0.381 1 85.38 312 ASP A C 1
ATOM 2460 O O . ASP A 1 312 ? -16.562 10.133 -0.649 1 85.38 312 ASP A O 1
ATOM 2464 N N . THR A 1 313 ? -14.336 10.164 -0.455 1 87.94 313 THR A N 1
ATOM 2465 C CA . THR A 1 313 ? -14.25 11.57 -0.843 1 87.94 313 THR A CA 1
ATOM 2466 C C . THR A 1 313 ? -14.234 11.711 -2.361 1 87.94 313 THR A C 1
ATOM 2468 O O . THR A 1 313 ? -14.25 12.828 -2.887 1 87.94 313 THR A O 1
ATOM 2471 N N . LEU A 1 314 ? -14.227 10.586 -3.033 1 91.62 314 LEU A N 1
ATOM 2472 C CA . LEU A 1 314 ? -14.117 10.602 -4.488 1 91.62 314 LEU A CA 1
ATOM 2473 C C . LEU A 1 314 ? -15.461 10.281 -5.133 1 91.62 314 LEU A C 1
ATOM 2475 O O . LEU A 1 314 ? -16.219 9.445 -4.625 1 91.62 314 LEU A O 1
ATOM 2479 N N . GLU A 1 315 ? -15.75 10.984 -6.16 1 92.88 315 GLU A N 1
ATOM 2480 C CA . GLU A 1 315 ? -16.906 10.727 -7.016 1 92.88 315 GLU A CA 1
ATOM 2481 C C . GLU A 1 315 ? -16.484 10.492 -8.461 1 92.88 315 GLU A C 1
ATOM 2483 O O . GLU A 1 315 ? -15.461 11.008 -8.906 1 92.88 315 GLU A O 1
ATOM 2488 N N . TYR A 1 316 ? -17.297 9.781 -9.094 1 94.12 316 TYR A N 1
ATOM 2489 C CA . TYR A 1 316 ? -16.922 9.406 -10.453 1 94.12 316 TYR A CA 1
ATOM 2490 C C . TYR A 1 316 ? -18.078 9.664 -11.414 1 94.12 316 TYR A C 1
ATOM 2492 O O . TYR A 1 316 ? -19.25 9.617 -11.023 1 94.12 316 TYR A O 1
ATOM 2500 N N . HIS A 1 317 ? -17.672 9.992 -12.672 1 94.94 317 HIS A N 1
ATOM 2501 C CA . HIS A 1 317 ? -18.625 9.961 -13.766 1 94.94 317 HIS A CA 1
ATOM 2502 C C . HIS A 1 317 ? -19 8.531 -14.133 1 94.94 317 HIS A C 1
ATOM 2504 O O . HIS A 1 317 ? -18.375 7.582 -13.656 1 94.94 317 HIS A O 1
ATOM 2510 N N . LEU A 1 318 ? -19.969 8.375 -14.969 1 92.44 318 LEU A N 1
ATOM 2511 C CA . LEU A 1 318 ? -20.453 7.062 -15.391 1 92.44 318 LEU A CA 1
ATOM 2512 C C . LEU A 1 318 ? -19.359 6.309 -16.156 1 92.44 318 LEU A C 1
ATOM 2514 O O . LEU A 1 318 ? -19.297 5.078 -16.094 1 92.44 318 LEU A O 1
ATOM 2518 N N . ASP A 1 319 ? -18.5 7.07 -16.734 1 90.44 319 ASP A N 1
ATOM 2519 C CA . ASP A 1 319 ? -17.453 6.445 -17.547 1 90.44 319 ASP A CA 1
ATOM 2520 C C . ASP A 1 319 ? -16.25 6.062 -16.688 1 90.44 319 ASP A C 1
ATOM 2522 O O . ASP A 1 319 ? -15.227 5.609 -17.219 1 90.44 319 ASP A O 1
ATOM 2526 N N . GLY A 1 320 ? -16.281 6.312 -15.422 1 88.94 320 GLY A N 1
ATOM 2527 C CA . GLY A 1 320 ? -15.227 5.883 -14.516 1 88.94 320 GLY A CA 1
ATOM 2528 C C . GLY A 1 320 ? -14.211 6.973 -14.227 1 88.94 320 GLY A C 1
ATOM 2529 O O . GLY A 1 320 ? -13.352 6.809 -13.359 1 88.94 320 GLY A O 1
ATOM 2530 N N . ARG A 1 321 ? -14.336 8.07 -14.945 1 92.44 321 ARG A N 1
ATOM 2531 C CA . ARG A 1 321 ? -13.422 9.18 -14.695 1 92.44 321 ARG A CA 1
ATOM 2532 C C . ARG A 1 321 ? -13.82 9.938 -13.422 1 92.44 321 ARG A C 1
ATOM 2534 O O . ARG A 1 321 ? -15.008 10.148 -13.172 1 92.44 321 ARG A O 1
ATOM 2541 N N . PRO A 1 322 ? -12.781 10.305 -12.586 1 95.19 322 PRO A N 1
ATOM 2542 C CA . PRO A 1 322 ? -13.117 11.062 -11.383 1 95.19 322 PRO A CA 1
ATOM 2543 C C . PRO A 1 322 ? -13.711 12.438 -11.695 1 95.19 322 PRO A C 1
ATOM 2545 O O . PRO A 1 322 ? -13.273 13.102 -12.633 1 95.19 322 PRO A O 1
ATOM 2548 N N . LYS A 1 323 ? -14.742 12.828 -10.969 1 94.69 323 LYS A N 1
ATOM 2549 C CA . LYS A 1 323 ? -15.359 14.141 -11.133 1 94.69 323 LYS A CA 1
ATOM 2550 C C . LYS A 1 323 ? -14.391 15.25 -10.719 1 94.69 323 LYS A C 1
ATOM 2552 O O . LYS A 1 323 ? -14.367 16.312 -11.344 1 94.69 323 LYS A O 1
ATOM 2557 N N . HIS A 1 324 ? -13.695 15.008 -9.641 1 94.69 324 HIS A N 1
ATOM 2558 C CA . HIS A 1 324 ? -12.641 15.891 -9.156 1 94.69 324 HIS A CA 1
ATOM 2559 C C . HIS A 1 324 ? -11.352 15.117 -8.906 1 94.69 324 HIS A C 1
ATOM 2561 O O . HIS A 1 324 ? -11.383 13.984 -8.422 1 94.69 324 HIS A O 1
ATOM 2567 N N . ARG A 1 325 ? -10.273 15.727 -9.344 1 96.5 325 ARG A N 1
ATOM 2568 C CA . ARG A 1 325 ? -8.961 15.156 -9.062 1 96.5 325 ARG A CA 1
ATOM 2569 C C . ARG A 1 325 ? -8.344 15.797 -7.82 1 96.5 325 ARG A C 1
ATOM 2571 O O . ARG A 1 325 ? -8.336 17.016 -7.688 1 96.5 325 ARG A O 1
ATOM 2578 N N . ILE A 1 326 ? -7.832 15.016 -6.98 1 96.12 326 ILE A N 1
ATOM 2579 C CA . ILE A 1 326 ? -7.414 15.469 -5.66 1 96.12 326 ILE A CA 1
ATOM 2580 C C . ILE A 1 326 ? -5.945 15.898 -5.703 1 96.12 326 ILE A C 1
ATOM 2582 O O . ILE A 1 326 ? -5.098 15.18 -6.234 1 96.12 326 ILE A O 1
ATOM 2586 N N . SER A 1 327 ? -5.648 17.016 -5.16 1 95.19 327 SER A N 1
ATOM 2587 C CA . SER A 1 327 ? -4.285 17.531 -5.051 1 95.19 327 SER A CA 1
ATOM 2588 C C . SER A 1 327 ? -3.627 17.062 -3.754 1 95.19 327 SER A C 1
ATOM 2590 O O . SER A 1 327 ? -4.301 16.562 -2.854 1 95.19 327 SER A O 1
ATOM 2592 N N . CYS A 1 328 ? -2.305 17.188 -3.734 1 94.19 328 CYS A N 1
ATOM 2593 C CA . CYS A 1 328 ? -1.591 16.953 -2.482 1 94.19 328 CYS A CA 1
ATOM 2594 C C . CYS A 1 328 ? -2.02 17.969 -1.418 1 94.19 328 CYS A C 1
ATOM 2596 O O . CYS A 1 328 ? -2.076 19.172 -1.678 1 94.19 328 CYS A O 1
ATOM 2598 N N . CYS A 1 329 ? -2.26 17.5 -0.226 1 91.06 329 CYS A N 1
ATOM 2599 C CA . CYS A 1 329 ? -2.768 18.359 0.831 1 91.06 329 CYS A CA 1
ATOM 2600 C C . CYS A 1 329 ? -1.688 19.328 1.312 1 91.06 329 CYS A C 1
ATOM 2602 O O . CYS A 1 329 ? -1.985 20.312 1.998 1 91.06 329 CYS A O 1
ATOM 2604 N N . MET A 1 330 ? -0.458 19.062 0.945 1 90.62 330 MET A N 1
ATOM 2605 C CA . MET A 1 330 ? 0.649 19.938 1.343 1 90.62 330 MET A CA 1
ATOM 2606 C C . MET A 1 330 ? 0.864 21.047 0.323 1 90.62 330 MET A C 1
ATOM 2608 O O . MET A 1 330 ? 1.64 21.969 0.562 1 90.62 330 MET A O 1
ATOM 2612 N N . LEU A 1 331 ? 0.257 20.922 -0.786 1 89.56 331 LEU A N 1
ATOM 2613 C CA . LEU A 1 331 ? 0.32 22 -1.778 1 89.56 331 LEU A CA 1
ATOM 2614 C C . LEU A 1 331 ? -0.586 23.156 -1.385 1 89.56 331 LEU A C 1
ATOM 2616 O O . LEU A 1 331 ? -1.792 22.969 -1.201 1 89.56 331 LEU A O 1
ATOM 2620 N N . LYS A 1 332 ? 0.021 24.344 -1.313 1 90.81 332 LYS A N 1
ATOM 2621 C CA . LYS A 1 332 ? -0.712 25.484 -0.775 1 90.81 332 LYS A CA 1
ATOM 2622 C C . LYS A 1 332 ? -0.853 26.594 -1.818 1 90.81 332 LYS A C 1
ATOM 2624 O O . LYS A 1 332 ? -0.006 26.719 -2.705 1 90.81 332 LYS A O 1
ATOM 2629 N N . GLN A 1 333 ? -1.957 27.25 -1.677 1 92.69 333 GLN A N 1
ATOM 2630 C CA . GLN A 1 333 ? -2.172 28.531 -2.332 1 92.69 333 GLN A CA 1
ATOM 2631 C C . GLN A 1 333 ? -1.89 29.688 -1.377 1 92.69 333 GLN A C 1
ATOM 2633 O O . GLN A 1 333 ? -2.215 29.609 -0.19 1 92.69 333 GLN A O 1
ATOM 2638 N N . GLU A 1 334 ? -1.236 30.672 -1.97 1 93.94 334 GLU A N 1
ATOM 2639 C CA . GLU A 1 334 ? -0.851 31.828 -1.163 1 93.94 334 GLU A CA 1
ATOM 2640 C C . GLU A 1 334 ? -1.339 33.125 -1.792 1 93.94 334 GLU A C 1
ATOM 2642 O O . GLU A 1 334 ? -1.259 33.312 -3.01 1 93.94 334 GLU A O 1
ATOM 2647 N N . ILE A 1 335 ? -1.906 33.969 -0.94 1 94.12 335 ILE A N 1
ATOM 2648 C CA . ILE A 1 335 ? -2.252 35.344 -1.342 1 94.12 335 ILE A CA 1
ATOM 2649 C C . ILE A 1 335 ? -1.593 36.344 -0.398 1 94.12 335 ILE A C 1
ATOM 2651 O O . ILE A 1 335 ? -1.83 36.312 0.812 1 94.12 335 ILE A O 1
ATOM 2655 N N . LEU A 1 336 ? -0.757 37.188 -0.913 1 92.62 336 LEU A N 1
ATOM 2656 C CA . LEU A 1 336 ? -0.074 38.219 -0.139 1 92.62 336 LEU A CA 1
ATOM 2657 C C . LEU A 1 336 ? -0.95 39.469 0.008 1 92.62 336 LEU A C 1
ATOM 2659 O O . LEU A 1 336 ? -1.771 39.75 -0.865 1 92.62 336 LEU A O 1
ATOM 2663 N N . PRO A 1 337 ? -0.648 40.125 1.18 1 90.38 337 PRO A N 1
ATOM 2664 C CA . PRO A 1 337 ? -1.421 41.375 1.35 1 90.38 337 PRO A CA 1
ATOM 2665 C C . PRO A 1 337 ? -1.069 42.438 0.313 1 90.38 337 PRO A C 1
ATOM 2667 O O . PRO A 1 337 ? 0.059 42.469 -0.184 1 90.38 337 PRO A O 1
ATOM 2670 N N . GLN A 1 338 ? -2.035 43.125 -0.232 1 74.06 338 GLN A N 1
ATOM 2671 C CA . GLN A 1 338 ? -1.794 44.25 -1.117 1 74.06 338 GLN A CA 1
ATOM 2672 C C . GLN A 1 338 ? -1.229 45.438 -0.346 1 74.06 338 GLN A C 1
ATOM 2674 O O . GLN A 1 338 ? -1.6 45.656 0.807 1 74.06 338 GLN A O 1
ATOM 2679 N N . ASN A 1 339 ? 0.098 45.719 -0.488 1 58.91 339 ASN A N 1
ATOM 2680 C CA . ASN A 1 339 ? 0.63 46.938 0.123 1 58.91 339 ASN A CA 1
ATOM 2681 C C . ASN A 1 339 ? -0.395 48.062 0.108 1 58.91 339 ASN A C 1
ATOM 2683 O O . ASN A 1 339 ? -0.93 48.406 -0.947 1 58.91 339 ASN A O 1
ATOM 2687 N N . LEU A 1 340 ? -1.203 48.219 1.163 1 43.03 340 LEU A N 1
ATOM 2688 C CA . LEU A 1 340 ? -1.894 49.5 1.253 1 43.03 340 LEU A CA 1
ATOM 2689 C C . LEU A 1 340 ? -0.896 50.656 1.307 1 43.03 340 LEU A C 1
ATOM 2691 O O . LEU A 1 340 ? 0.149 50.562 1.952 1 43.03 340 LEU A O 1
ATOM 2695 N N . MET B 1 1 ? -4.77 -25.672 -45.906 1 31.12 1 MET B N 1
ATOM 2696 C CA . MET B 1 1 ? -4.988 -24.391 -45.25 1 31.12 1 MET B CA 1
ATOM 2697 C C . MET B 1 1 ? -4.871 -24.562 -43.719 1 31.12 1 MET B C 1
ATOM 2699 O O . MET B 1 1 ? -5.711 -25.203 -43.094 1 31.12 1 MET B O 1
ATOM 2703 N N . THR B 1 2 ? -3.586 -24.719 -43.125 1 34.34 2 THR B N 1
ATOM 2704 C CA . THR B 1 2 ? -3.355 -25.062 -41.719 1 34.34 2 THR B CA 1
ATOM 2705 C C . THR B 1 2 ? -4.031 -24.062 -40.812 1 34.34 2 THR B C 1
ATOM 2707 O O . THR B 1 2 ? -3.77 -22.859 -40.875 1 34.34 2 THR B O 1
ATOM 2710 N N . ALA B 1 3 ? -5.164 -24.141 -40.469 1 48.91 3 ALA B N 1
ATOM 2711 C CA . ALA B 1 3 ? -5.984 -23.281 -39.625 1 48.91 3 ALA B CA 1
ATOM 2712 C C . ALA B 1 3 ? -5.207 -22.844 -38.375 1 48.91 3 ALA B C 1
ATOM 2714 O O . ALA B 1 3 ? -4.703 -23.672 -37.625 1 48.91 3 ALA B O 1
ATOM 2715 N N . ASP B 1 4 ? -4.484 -21.703 -38.438 1 52.12 4 ASP B N 1
ATOM 2716 C CA . ASP B 1 4 ? -3.73 -21.047 -37.375 1 52.12 4 ASP B CA 1
ATOM 2717 C C . ASP B 1 4 ? -4.465 -21.141 -36.031 1 52.12 4 ASP B C 1
ATOM 2719 O O . ASP B 1 4 ? -5.625 -20.734 -35.906 1 52.12 4 ASP B O 1
ATOM 2723 N N . VAL B 1 5 ? -4.031 -22.047 -35.125 1 60.19 5 VAL B N 1
ATOM 2724 C CA . VAL B 1 5 ? -4.621 -22.234 -33.781 1 60.19 5 VAL B CA 1
ATOM 2725 C C . VAL B 1 5 ? -4.375 -20.984 -32.938 1 60.19 5 VAL B C 1
ATOM 2727 O O . VAL B 1 5 ? -3.23 -20.578 -32.719 1 60.19 5 VAL B O 1
ATOM 2730 N N . THR B 1 6 ? -5.363 -20.094 -32.844 1 68.44 6 THR B N 1
ATOM 2731 C CA . THR B 1 6 ? -5.25 -18.812 -32.188 1 68.44 6 THR B CA 1
ATOM 2732 C C . THR B 1 6 ? -5.457 -18.969 -30.672 1 68.44 6 THR B C 1
ATOM 2734 O O . THR B 1 6 ? -6.305 -19.75 -30.234 1 68.44 6 THR B O 1
ATOM 2737 N N . ALA B 1 7 ? -4.508 -18.516 -29.859 1 78.12 7 ALA B N 1
ATOM 2738 C CA . ALA B 1 7 ? -4.645 -18.484 -28.406 1 78.12 7 ALA B CA 1
ATOM 2739 C C . ALA B 1 7 ? -5.871 -17.672 -27.984 1 78.12 7 ALA B C 1
ATOM 2741 O O . ALA B 1 7 ? -6.16 -16.625 -28.578 1 78.12 7 ALA B O 1
ATOM 2742 N N . ARG B 1 8 ? -6.629 -18.312 -27 1 77.81 8 ARG B N 1
ATOM 2743 C CA . ARG B 1 8 ? -7.758 -17.594 -26.422 1 77.81 8 ARG B CA 1
ATOM 2744 C C . ARG B 1 8 ? -7.445 -17.156 -24.984 1 77.81 8 ARG B C 1
ATOM 2746 O O . ARG B 1 8 ? -6.832 -17.906 -24.234 1 77.81 8 ARG B O 1
ATOM 2753 N N . THR B 1 9 ? -7.773 -15.922 -24.75 1 75.12 9 THR B N 1
ATOM 2754 C CA . THR B 1 9 ? -7.617 -15.445 -23.391 1 75.12 9 THR B CA 1
ATOM 2755 C C . THR B 1 9 ? -8.688 -16.047 -22.484 1 75.12 9 THR B C 1
ATOM 2757 O O . THR B 1 9 ? -9.875 -16.016 -22.797 1 75.12 9 THR B O 1
ATOM 2760 N N . VAL B 1 10 ? -8.195 -16.75 -21.531 1 67.19 10 VAL B N 1
ATOM 2761 C CA . VAL B 1 10 ? -9.102 -17.297 -20.531 1 67.19 10 VAL B CA 1
ATOM 2762 C C . VAL B 1 10 ? -9.18 -16.344 -19.328 1 67.19 10 VAL B C 1
ATOM 2764 O O . VAL B 1 10 ? -8.234 -16.234 -18.562 1 67.19 10 VAL B O 1
ATOM 2767 N N . ASP B 1 11 ? -10.312 -15.617 -19.391 1 63.41 11 ASP B N 1
ATOM 2768 C CA . ASP B 1 11 ? -10.516 -14.609 -18.359 1 63.41 11 ASP B CA 1
ATOM 2769 C C . ASP B 1 11 ? -11.047 -15.234 -17.062 1 63.41 11 ASP B C 1
ATOM 2771 O O . ASP B 1 11 ? -11.461 -16.391 -17.062 1 63.41 11 ASP B O 1
ATOM 2775 N N . PHE B 1 12 ? -10.789 -14.57 -16.016 1 65.31 12 PHE B N 1
ATOM 2776 C CA . PHE B 1 12 ? -11.367 -14.914 -14.727 1 65.31 12 PHE B CA 1
ATOM 2777 C C . PHE B 1 12 ? -12.883 -15.016 -14.812 1 65.31 12 PHE B C 1
ATOM 2779 O O . PHE B 1 12 ? -13.531 -14.195 -15.461 1 65.31 12 PHE B O 1
ATOM 2786 N N . LYS B 1 13 ? -13.406 -16.281 -14.688 1 62.78 13 LYS B N 1
ATOM 2787 C CA . LYS B 1 13 ? -14.867 -16.375 -14.672 1 62.78 13 LYS B CA 1
ATOM 2788 C C . LYS B 1 13 ? -15.43 -16.047 -13.297 1 62.78 13 LYS B C 1
ATOM 2790 O O . LYS B 1 13 ? -14.961 -16.578 -12.289 1 62.78 13 LYS B O 1
ATOM 2795 N N . ALA B 1 14 ? -16.344 -15.109 -13.438 1 65.88 14 ALA B N 1
ATOM 2796 C CA . ALA B 1 14 ? -17.062 -14.789 -12.203 1 65.88 14 ALA B CA 1
ATOM 2797 C C . ALA B 1 14 ? -17.625 -16.047 -11.547 1 65.88 14 ALA B C 1
ATOM 2799 O O . ALA B 1 14 ? -18.188 -16.906 -12.227 1 65.88 14 ALA B O 1
ATOM 2800 N N . GLY B 1 15 ? -17.219 -16.375 -10.383 1 69.62 15 GLY B N 1
ATOM 2801 C CA . GLY B 1 15 ? -17.766 -17.5 -9.641 1 69.62 15 GLY B CA 1
ATOM 2802 C C . GLY B 1 15 ? -16.797 -18.656 -9.539 1 69.62 15 GLY B C 1
ATOM 2803 O O . GLY B 1 15 ? -17.031 -19.609 -8.797 1 69.62 15 GLY B O 1
ATOM 2804 N N . GLU B 1 16 ? -15.742 -18.562 -10.281 1 84.94 16 GLU B N 1
ATOM 2805 C CA . GLU B 1 16 ? -14.75 -19.625 -10.141 1 84.94 16 GLU B CA 1
ATOM 2806 C C . GLU B 1 16 ? -13.906 -19.438 -8.891 1 84.94 16 GLU B C 1
ATOM 2808 O O . GLU B 1 16 ? -13.531 -18.312 -8.547 1 84.94 16 GLU B O 1
ATOM 2813 N N . ARG B 1 17 ? -13.766 -20.594 -8.172 1 93.38 17 ARG B N 1
ATOM 2814 C CA . ARG B 1 17 ? -12.938 -20.578 -6.969 1 93.38 17 ARG B CA 1
ATOM 2815 C C . ARG B 1 17 ? -11.703 -21.453 -7.145 1 93.38 17 ARG B C 1
ATOM 2817 O O . ARG B 1 17 ? -11.812 -22.625 -7.488 1 93.38 17 ARG B O 1
ATOM 2824 N N . ASN B 1 18 ? -10.617 -20.797 -7.004 1 95.12 18 ASN B N 1
ATOM 2825 C CA . ASN B 1 18 ? -9.328 -21.484 -7.043 1 95.12 18 ASN B CA 1
ATOM 2826 C C . ASN B 1 18 ? -8.641 -21.469 -5.676 1 95.12 18 ASN B C 1
ATOM 2828 O O . ASN B 1 18 ? -8.406 -20.406 -5.109 1 95.12 18 ASN B O 1
ATOM 2832 N N . VAL B 1 19 ? -8.359 -22.641 -5.184 1 97.69 19 VAL B N 1
ATOM 2833 C CA . VAL B 1 19 ? -7.699 -22.781 -3.893 1 97.69 19 VAL B CA 1
ATOM 2834 C C . VAL B 1 19 ? -6.309 -23.391 -4.086 1 97.69 19 VAL B C 1
ATOM 2836 O O . VAL B 1 19 ? -6.176 -24.531 -4.527 1 97.69 19 VAL B O 1
ATOM 2839 N N . PHE B 1 20 ? -5.309 -22.609 -3.891 1 98.12 20 PHE B N 1
ATOM 2840 C CA . PHE B 1 20 ? -3.922 -23.047 -3.871 1 98.12 20 PHE B CA 1
ATOM 2841 C C . PHE B 1 20 ? -3.461 -23.328 -2.445 1 98.12 20 PHE B C 1
ATOM 2843 O O . PHE B 1 20 ? -3.199 -22.391 -1.681 1 98.12 20 PHE B O 1
ATOM 2850 N N . PHE B 1 21 ? -3.371 -24.547 -2.094 1 98.75 21 PHE B N 1
ATOM 2851 C CA . PHE B 1 21 ? -3.217 -24.953 -0.699 1 98.75 21 PHE B CA 1
ATOM 2852 C C . PHE B 1 21 ? -1.838 -25.547 -0.455 1 98.75 21 PHE B C 1
ATOM 2854 O O . PHE B 1 21 ? -1.581 -26.703 -0.819 1 98.75 21 PHE B O 1
ATOM 2861 N N . HIS B 1 22 ? -0.958 -24.766 0.212 1 98.69 22 HIS B N 1
ATOM 2862 C CA . HIS B 1 22 ? 0.346 -25.281 0.613 1 98.69 22 HIS B CA 1
ATOM 2863 C C . HIS B 1 22 ? 0.242 -26.109 1.89 1 98.69 22 HIS B C 1
ATOM 2865 O O . HIS B 1 22 ? 0.015 -25.562 2.971 1 98.69 22 HIS B O 1
ATOM 2871 N N . LEU B 1 23 ? 0.542 -27.359 1.793 1 98.69 23 LEU B N 1
ATOM 2872 C CA . LEU B 1 23 ? 0.436 -28.266 2.932 1 98.69 23 LEU B CA 1
ATOM 2873 C C . LEU B 1 23 ? 1.655 -28.141 3.838 1 98.69 23 LEU B C 1
ATOM 2875 O O . LEU B 1 23 ? 1.568 -28.406 5.039 1 98.69 23 LEU B O 1
ATOM 2879 N N . LEU B 1 24 ? 2.742 -27.828 3.275 1 98.44 24 LEU B N 1
ATOM 2880 C CA . LEU B 1 24 ? 4.047 -27.672 3.906 1 98.44 24 LEU B CA 1
ATOM 2881 C C . LEU B 1 24 ? 4.969 -26.812 3.051 1 98.44 24 LEU B C 1
ATOM 2883 O O . LEU B 1 24 ? 4.684 -26.562 1.877 1 98.44 24 LEU B O 1
ATOM 2887 N N . THR B 1 25 ? 6.039 -26.359 3.66 1 97.56 25 THR B N 1
ATOM 2888 C CA . THR B 1 25 ? 6.984 -25.578 2.875 1 97.56 25 THR B CA 1
ATOM 2889 C C . THR B 1 25 ? 8.273 -26.359 2.65 1 97.56 25 THR B C 1
ATOM 2891 O O . THR B 1 25 ? 9.102 -25.984 1.816 1 97.56 25 THR B O 1
ATOM 2894 N N . ALA B 1 26 ? 8.406 -27.516 3.279 1 97.31 26 ALA B N 1
ATOM 2895 C CA . ALA B 1 26 ? 9.594 -28.344 3.121 1 97.31 26 ALA B CA 1
ATOM 2896 C C . ALA B 1 26 ? 9.633 -29 1.742 1 97.31 26 ALA B C 1
ATOM 2898 O O . ALA B 1 26 ? 8.586 -29.359 1.189 1 97.31 26 ALA B O 1
ATOM 2899 N N . CYS B 1 27 ? 10.844 -29.203 1.24 1 97.94 27 CYS B N 1
ATOM 2900 C CA . CYS B 1 27 ? 11.062 -29.828 -0.057 1 97.94 27 CYS B CA 1
ATOM 2901 C C . CYS B 1 27 ? 12.367 -30.609 -0.072 1 97.94 27 CYS B C 1
ATOM 2903 O O . CYS B 1 27 ? 13.305 -30.281 0.656 1 97.94 27 CYS B O 1
ATOM 2905 N N . ASN B 1 28 ? 12.406 -31.609 -0.832 1 98.06 28 ASN B N 1
ATOM 2906 C CA . ASN B 1 28 ? 13.633 -32.375 -0.976 1 98.06 28 ASN B CA 1
ATOM 2907 C C . ASN B 1 28 ? 14.594 -31.734 -1.968 1 98.06 28 ASN B C 1
ATOM 2909 O O . ASN B 1 28 ? 15.758 -32.156 -2.062 1 98.06 28 ASN B O 1
ATOM 2913 N N . LEU B 1 29 ? 14.141 -30.75 -2.732 1 97.94 29 LEU B N 1
ATOM 2914 C CA . LEU B 1 29 ? 14.984 -30.047 -3.699 1 97.94 29 LEU B CA 1
ATOM 2915 C C . LEU B 1 29 ? 15.312 -28.641 -3.217 1 97.94 29 LEU B C 1
ATOM 2917 O O . LEU B 1 29 ? 14.688 -28.141 -2.279 1 97.94 29 LEU B O 1
ATOM 2921 N N . SER B 1 30 ? 16.328 -28.078 -3.752 1 94.88 30 SER B N 1
ATOM 2922 C CA . SER B 1 30 ? 16.719 -26.688 -3.531 1 94.88 30 SER B CA 1
ATOM 2923 C C . SER B 1 30 ? 16.859 -25.938 -4.852 1 94.88 30 SER B C 1
ATOM 2925 O O . SER B 1 30 ? 17.906 -25.359 -5.137 1 94.88 30 SER B O 1
ATOM 2927 N N . CYS B 1 31 ? 15.773 -25.922 -5.562 1 96.44 31 CYS B N 1
ATOM 2928 C CA . CYS B 1 31 ? 15.789 -25.297 -6.883 1 96.44 31 CYS B CA 1
ATOM 2929 C C . CYS B 1 31 ? 16.25 -23.844 -6.805 1 96.44 31 CYS B C 1
ATOM 2931 O O . CYS B 1 31 ? 15.906 -23.141 -5.859 1 96.44 31 CYS B O 1
ATOM 2933 N N . GLN B 1 32 ? 16.828 -23.359 -7.836 1 93.81 32 GLN B N 1
ATOM 2934 C CA . GLN B 1 32 ? 17.438 -22.031 -7.848 1 93.81 32 GLN B CA 1
ATOM 2935 C C . GLN B 1 32 ? 16.359 -20.938 -7.859 1 93.81 32 GLN B C 1
ATOM 2937 O O . GLN B 1 32 ? 16.594 -19.828 -7.387 1 93.81 32 GLN B O 1
ATOM 2942 N N . HIS B 1 33 ? 15.188 -21.219 -8.352 1 93.12 33 HIS B N 1
ATOM 2943 C CA . HIS B 1 33 ? 14.148 -20.219 -8.484 1 93.12 33 HIS B CA 1
ATOM 2944 C C . HIS B 1 33 ? 13 -20.469 -7.508 1 93.12 33 HIS B C 1
ATOM 2946 O O . HIS B 1 33 ? 11.891 -19.984 -7.707 1 93.12 33 HIS B O 1
ATOM 2952 N N . CYS B 1 34 ? 13.266 -21.25 -6.48 1 95 34 CYS B N 1
ATOM 2953 C CA . CYS B 1 34 ? 12.195 -21.609 -5.559 1 95 34 CYS B CA 1
ATOM 2954 C C . CYS B 1 34 ? 11.492 -20.375 -5.004 1 95 34 CYS B C 1
ATOM 2956 O O . CYS B 1 34 ? 12.148 -19.438 -4.555 1 95 34 CYS B O 1
ATOM 2958 N N . TYR B 1 35 ? 10.18 -20.422 -4.984 1 93.38 35 TYR B N 1
ATOM 2959 C CA . TYR B 1 35 ? 9.422 -19.266 -4.531 1 93.38 35 TYR B CA 1
ATOM 2960 C C . TYR B 1 35 ? 9.094 -19.375 -3.047 1 93.38 35 TYR B C 1
ATOM 2962 O O . TYR B 1 35 ? 8.656 -18.406 -2.428 1 93.38 35 TYR B O 1
ATOM 2970 N N . ILE B 1 36 ? 9.289 -20.516 -2.477 1 95.44 36 ILE B N 1
ATOM 2971 C CA . ILE B 1 36 ? 8.992 -20.719 -1.061 1 95.44 36 ILE B CA 1
ATOM 2972 C C . ILE B 1 36 ? 9.961 -19.891 -0.215 1 95.44 36 ILE B C 1
ATOM 2974 O O . ILE B 1 36 ? 11.18 -19.984 -0.388 1 95.44 36 ILE B O 1
ATOM 2978 N N . ASN B 1 37 ? 9.445 -19.031 0.607 1 93.44 37 ASN B N 1
ATOM 2979 C CA . ASN B 1 37 ? 10.133 -18.141 1.535 1 93.44 37 ASN B CA 1
ATOM 2980 C C . ASN B 1 37 ? 9.742 -18.438 2.982 1 93.44 37 ASN B C 1
ATOM 2982 O O . ASN B 1 37 ? 8.758 -17.906 3.486 1 93.44 37 ASN B O 1
ATOM 2986 N N . PRO B 1 38 ? 10.531 -19.203 3.674 1 92.12 38 PRO B N 1
ATOM 2987 C CA . PRO B 1 38 ? 10.133 -19.703 4.992 1 92.12 38 PRO B CA 1
ATOM 2988 C C . PRO B 1 38 ? 9.844 -18.578 5.98 1 92.12 38 PRO B C 1
ATOM 2990 O O . PRO B 1 38 ? 8.852 -18.625 6.715 1 92.12 38 PRO B O 1
ATOM 2993 N N . PRO B 1 39 ? 10.602 -17.562 6.031 1 90.56 39 PRO B N 1
ATOM 2994 C CA . PRO B 1 39 ? 10.266 -16.453 6.938 1 90.56 39 PRO B CA 1
ATOM 2995 C C . PRO B 1 39 ? 8.859 -15.906 6.703 1 90.56 39 PRO B C 1
ATOM 2997 O O . PRO B 1 39 ? 8.195 -15.484 7.652 1 90.56 39 PRO B O 1
ATOM 3000 N N . GLN B 1 40 ? 8.391 -15.961 5.52 1 91.44 40 GLN B N 1
ATOM 3001 C CA . GLN B 1 40 ? 7.102 -15.375 5.18 1 91.44 40 GLN B CA 1
ATOM 3002 C C . GLN B 1 40 ? 6.008 -16.438 5.125 1 91.44 40 GLN B C 1
ATOM 3004 O O . GLN B 1 40 ? 4.832 -16.125 5.34 1 91.44 40 GLN B O 1
ATOM 3009 N N . HIS B 1 41 ? 6.379 -17.672 4.859 1 96.06 41 HIS B N 1
ATOM 3010 C CA . HIS B 1 41 ? 5.387 -18.703 4.57 1 96.06 41 HIS B CA 1
ATOM 3011 C C . HIS B 1 41 ? 5.25 -19.672 5.734 1 96.06 41 HIS B C 1
ATOM 3013 O O . HIS B 1 41 ? 4.277 -20.438 5.805 1 96.06 41 HIS B O 1
ATOM 3019 N N . GLY B 1 42 ? 6.188 -19.625 6.656 1 94.25 42 GLY B N 1
ATOM 3020 C CA . GLY B 1 42 ? 6.258 -20.625 7.723 1 94.25 42 GLY B CA 1
ATOM 3021 C C . GLY B 1 42 ? 7.086 -21.844 7.352 1 94.25 42 GLY B C 1
ATOM 3022 O O . GLY B 1 42 ? 7.543 -21.953 6.211 1 94.25 42 GLY B O 1
ATOM 3023 N N . THR B 1 43 ? 7.336 -22.703 8.297 1 95.06 43 THR B N 1
ATOM 3024 C CA . THR B 1 43 ? 8.148 -23.906 8.086 1 95.06 43 THR B CA 1
ATOM 3025 C C . THR B 1 43 ? 7.383 -25.156 8.492 1 95.06 43 THR B C 1
ATOM 3027 O O . THR B 1 43 ? 7.922 -26.266 8.438 1 95.06 43 THR B O 1
ATOM 3030 N N . GLU B 1 44 ? 6.168 -25.031 8.773 1 93.44 44 GLU B N 1
ATOM 3031 C CA . GLU B 1 44 ? 5.402 -26.141 9.359 1 93.44 44 GLU B CA 1
ATOM 3032 C C . GLU B 1 44 ? 4.875 -27.078 8.273 1 93.44 44 GLU B C 1
ATOM 3034 O O . GLU B 1 44 ? 4.633 -26.656 7.145 1 93.44 44 GLU B O 1
ATOM 3039 N N . THR B 1 45 ? 4.805 -28.344 8.57 1 97.69 45 THR B N 1
ATOM 3040 C CA . THR B 1 45 ? 3.912 -29.297 7.914 1 97.69 45 THR B CA 1
ATOM 3041 C C . THR B 1 45 ? 2.561 -29.344 8.617 1 97.69 45 THR B C 1
ATOM 3043 O O . THR B 1 45 ? 2.482 -29.688 9.805 1 97.69 45 THR B O 1
ATOM 3046 N N . LEU B 1 46 ? 1.591 -29 7.922 1 97.94 46 LEU B N 1
ATOM 3047 C CA . LEU B 1 46 ? 0.276 -28.953 8.555 1 97.94 46 LEU B CA 1
ATOM 3048 C C . LEU B 1 46 ? -0.172 -30.344 8.984 1 97.94 46 LEU B C 1
ATOM 3050 O O . LEU B 1 46 ? -0.073 -31.312 8.211 1 97.94 46 LEU B O 1
ATOM 3054 N N . PRO B 1 47 ? -0.679 -30.391 10.242 1 97.75 47 PRO B N 1
ATOM 3055 C CA . PRO B 1 47 ? -1.323 -31.656 10.609 1 97.75 47 PRO B CA 1
ATOM 3056 C C . PRO B 1 47 ? -2.539 -31.984 9.75 1 97.75 47 PRO B C 1
ATOM 3058 O O . PRO B 1 47 ? -3.262 -31.062 9.328 1 97.75 47 PRO B O 1
ATOM 3061 N N . THR B 1 48 ? -2.719 -33.312 9.547 1 98.5 48 THR B N 1
ATOM 3062 C CA . THR B 1 48 ? -3.816 -33.75 8.695 1 98.5 48 THR B CA 1
ATOM 3063 C C . THR B 1 48 ? -5.145 -33.188 9.172 1 98.5 48 THR B C 1
ATOM 3065 O O . THR B 1 48 ? -5.957 -32.719 8.359 1 98.5 48 THR B O 1
ATOM 3068 N N . GLU B 1 49 ? -5.293 -33.062 10.438 1 97.94 49 GLU B N 1
ATOM 3069 C CA . GLU B 1 49 ? -6.543 -32.562 10.992 1 97.94 49 GLU B CA 1
ATOM 3070 C C . GLU B 1 49 ? -6.762 -31.094 10.602 1 97.94 49 GLU B C 1
ATOM 3072 O O . GLU B 1 49 ? -7.875 -30.703 10.258 1 97.94 49 GLU B O 1
ATOM 3077 N N . THR B 1 50 ? -5.75 -30.344 10.672 1 97.81 50 THR B N 1
ATOM 3078 C CA . THR B 1 50 ? -5.816 -28.922 10.297 1 97.81 50 THR B CA 1
ATOM 3079 C C . THR B 1 50 ? -6.125 -28.781 8.805 1 97.81 50 THR B C 1
ATOM 3081 O O . THR B 1 50 ? -6.969 -27.969 8.422 1 97.81 50 THR B O 1
ATOM 3084 N N . VAL B 1 51 ? -5.473 -29.594 7.984 1 98.5 51 VAL B N 1
ATOM 3085 C CA . VAL B 1 51 ? -5.695 -29.562 6.543 1 98.5 51 VAL B CA 1
ATOM 3086 C C . VAL B 1 51 ? -7.168 -29.844 6.238 1 98.5 51 VAL B C 1
ATOM 3088 O O . VAL B 1 51 ? -7.793 -29.109 5.465 1 98.5 51 VAL B O 1
ATOM 3091 N N . LEU B 1 52 ? -7.676 -30.859 6.879 1 98.31 52 LEU B N 1
ATOM 3092 C CA . LEU B 1 52 ? -9.055 -31.266 6.625 1 98.31 52 LEU B CA 1
ATOM 3093 C C . LEU B 1 52 ? -10.023 -30.156 7.039 1 98.31 52 LEU B C 1
ATOM 3095 O O . LEU B 1 52 ? -11.008 -29.891 6.34 1 98.31 52 LEU B O 1
ATOM 3099 N N . LYS B 1 53 ? -9.766 -29.531 8.125 1 98 53 LYS B N 1
ATOM 3100 C CA . LYS B 1 53 ? -10.594 -28.422 8.586 1 98 53 LYS B CA 1
ATOM 3101 C C . LYS B 1 53 ? -10.547 -27.266 7.59 1 98 53 LYS B C 1
ATOM 3103 O O . LYS B 1 53 ? -11.586 -26.688 7.246 1 98 53 LYS B O 1
ATOM 3108 N N . TRP B 1 54 ? -9.352 -26.922 7.133 1 98.06 54 TRP B N 1
ATOM 3109 C CA . TRP B 1 54 ? -9.195 -25.797 6.215 1 98.06 54 TRP B CA 1
ATOM 3110 C C . TRP B 1 54 ? -9.836 -26.094 4.867 1 98.06 54 TRP B C 1
ATOM 3112 O O . TRP B 1 54 ? -10.453 -25.219 4.254 1 98.06 54 TRP B O 1
ATOM 3122 N N . LEU B 1 55 ? -9.758 -27.344 4.418 1 98.19 55 LEU B N 1
ATOM 3123 C CA . LEU B 1 55 ? -10.43 -27.75 3.186 1 98.19 55 LEU B CA 1
ATOM 3124 C C . LEU B 1 55 ? -11.93 -27.5 3.279 1 98.19 55 LEU B C 1
ATOM 3126 O O . LEU B 1 55 ? -12.539 -27.016 2.326 1 98.19 55 LEU B O 1
ATOM 3130 N N . ARG B 1 56 ? -12.484 -27.766 4.383 1 97.19 56 ARG B N 1
ATOM 3131 C CA . ARG B 1 56 ? -13.922 -27.578 4.57 1 97.19 56 ARG B CA 1
ATOM 3132 C C . ARG B 1 56 ? -14.297 -26.109 4.527 1 97.19 56 ARG B C 1
ATOM 3134 O O . ARG B 1 56 ? -15.352 -25.75 4.004 1 97.19 56 ARG B O 1
ATOM 3141 N N . LEU B 1 57 ? -13.414 -25.297 5.035 1 96.81 57 LEU B N 1
ATOM 3142 C CA . LEU B 1 57 ? -13.672 -23.859 5.09 1 96.81 57 LEU B CA 1
ATOM 3143 C C . LEU B 1 57 ? -13.805 -23.281 3.688 1 96.81 57 LEU B C 1
ATOM 3145 O O . LEU B 1 57 ? -14.586 -22.344 3.463 1 96.81 57 LEU B O 1
ATOM 3149 N N . PHE B 1 58 ? -13.047 -23.797 2.748 1 96.94 58 PHE B N 1
ATOM 3150 C CA . PHE B 1 58 ? -12.984 -23.188 1.423 1 96.94 58 PHE B CA 1
ATOM 3151 C C . PHE B 1 58 ? -13.867 -23.953 0.437 1 96.94 58 PHE B C 1
ATOM 3153 O O . PHE B 1 58 ? -14.047 -23.516 -0.703 1 96.94 58 PHE B O 1
ATOM 3160 N N . ALA B 1 59 ? -14.414 -25.047 0.871 1 96.38 59 ALA B N 1
ATOM 3161 C CA . ALA B 1 59 ? -15.273 -25.844 -0.001 1 96.38 59 ALA B CA 1
ATOM 3162 C C . ALA B 1 59 ? -16.609 -25.141 -0.234 1 96.38 59 ALA B C 1
ATOM 3164 O O . ALA B 1 59 ? -17.094 -24.391 0.621 1 96.38 59 ALA B O 1
ATOM 3165 N N . ARG B 1 60 ? -17.094 -25.328 -1.378 1 93.06 60 ARG B N 1
ATOM 3166 C CA . ARG B 1 60 ? -18.422 -24.844 -1.717 1 93.06 60 ARG B CA 1
ATOM 3167 C C . ARG B 1 60 ? -19.422 -26.016 -1.795 1 93.06 60 ARG B C 1
ATOM 3169 O O . ARG B 1 60 ? -19.203 -26.969 -2.537 1 93.06 60 ARG B O 1
ATOM 3176 N N . PRO B 1 61 ? -20.516 -25.938 -1.129 1 86.44 61 PRO B N 1
ATOM 3177 C CA . PRO B 1 61 ? -21.438 -27.078 -1.039 1 86.44 61 PRO B CA 1
ATOM 3178 C C . PRO B 1 61 ? -22.078 -27.422 -2.383 1 86.44 61 PRO B C 1
ATOM 3180 O O . PRO B 1 61 ? -22.359 -28.594 -2.646 1 86.44 61 PRO B O 1
ATOM 3183 N N . LYS B 1 62 ? -22.25 -26.5 -3.236 1 88 62 LYS B N 1
ATOM 3184 C CA . LYS B 1 62 ? -23.062 -26.812 -4.418 1 88 62 LYS B CA 1
ATOM 3185 C C . LYS B 1 62 ? -22.266 -26.547 -5.699 1 88 62 LYS B C 1
ATOM 3187 O O . LYS B 1 62 ? -22.844 -26.562 -6.793 1 88 62 LYS B O 1
ATOM 3192 N N . GLN B 1 63 ? -21.031 -26.281 -5.57 1 90.69 63 GLN B N 1
ATOM 3193 C CA . GLN B 1 63 ? -20.234 -25.938 -6.742 1 90.69 63 GLN B CA 1
ATOM 3194 C C . GLN B 1 63 ? -18.812 -26.5 -6.625 1 90.69 63 GLN B C 1
ATOM 3196 O O . GLN B 1 63 ? -18.25 -26.547 -5.535 1 90.69 63 GLN B O 1
ATOM 3201 N N . GLU B 1 64 ? -18.312 -26.891 -7.734 1 92.62 64 GLU B N 1
ATOM 3202 C CA . GLU B 1 64 ? -16.938 -27.375 -7.773 1 92.62 64 GLU B CA 1
ATOM 3203 C C . GLU B 1 64 ? -15.945 -26.234 -7.621 1 92.62 64 GLU B C 1
ATOM 3205 O O . GLU B 1 64 ? -16.156 -25.141 -8.172 1 92.62 64 GLU B O 1
ATOM 3210 N N . SER B 1 65 ? -14.969 -26.469 -6.859 1 94.5 65 SER B N 1
ATOM 3211 C CA . SER B 1 65 ? -13.828 -25.562 -6.727 1 94.5 65 SER B CA 1
ATOM 3212 C C . SER B 1 65 ? -12.531 -26.234 -7.172 1 94.5 65 SER B C 1
ATOM 3214 O O . SER B 1 65 ? -12.398 -27.453 -7.074 1 94.5 65 SER B O 1
ATOM 3216 N N . ASN B 1 66 ? -11.719 -25.422 -7.75 1 95.25 66 ASN B N 1
ATOM 3217 C CA . ASN B 1 66 ? -10.406 -25.938 -8.117 1 95.25 66 ASN B CA 1
ATOM 3218 C C . ASN B 1 66 ? -9.453 -25.938 -6.922 1 95.25 66 ASN B C 1
ATOM 3220 O O . ASN B 1 66 ? -9.328 -24.922 -6.227 1 95.25 66 ASN B O 1
ATOM 3224 N N . LEU B 1 67 ? -8.875 -27.062 -6.648 1 97.94 67 LEU B N 1
ATOM 3225 C CA . LEU B 1 67 ? -7.902 -27.203 -5.566 1 97.94 67 LEU B CA 1
ATOM 3226 C C . LEU B 1 67 ? -6.551 -27.672 -6.102 1 97.94 67 LEU B C 1
ATOM 3228 O O . LEU B 1 67 ? -6.469 -28.703 -6.762 1 97.94 67 LEU B O 1
ATOM 3232 N N . ILE B 1 68 ? -5.598 -26.891 -5.887 1 98.38 68 ILE B N 1
ATOM 3233 C CA . ILE B 1 68 ? -4.227 -27.297 -6.184 1 98.38 68 ILE B CA 1
ATOM 3234 C C . ILE B 1 68 ? -3.463 -27.531 -4.879 1 98.38 68 ILE B C 1
ATOM 3236 O O . ILE B 1 68 ? -3.318 -26.609 -4.07 1 98.38 68 ILE B O 1
ATOM 3240 N N . LEU B 1 69 ? -3.055 -28.75 -4.645 1 98.81 69 LEU B N 1
ATOM 3241 C CA . LEU B 1 69 ? -2.238 -29.078 -3.484 1 98.81 69 LEU B CA 1
ATOM 3242 C C . LEU B 1 69 ? -0.759 -28.844 -3.771 1 98.81 69 LEU B C 1
ATOM 3244 O O . LEU B 1 69 ? -0.206 -29.422 -4.711 1 98.81 69 LEU B O 1
ATOM 3248 N N . LEU B 1 70 ? -0.242 -27.906 -2.986 1 97.25 70 LEU B N 1
ATOM 3249 C CA . LEU B 1 70 ? 1.118 -27.406 -3.172 1 97.25 70 LEU B CA 1
ATOM 3250 C C . LEU B 1 70 ? 1.939 -27.578 -1.899 1 97.25 70 LEU B C 1
ATOM 3252 O O . LEU B 1 70 ? 1.439 -28.109 -0.899 1 97.25 70 LEU B O 1
ATOM 3256 N N . GLY B 1 71 ? 3.139 -27.109 -1.896 1 93.75 71 GLY B N 1
ATOM 3257 C CA . GLY B 1 71 ? 4.125 -27.062 -0.829 1 93.75 71 GLY B CA 1
ATOM 3258 C C . GLY B 1 71 ? 5.512 -26.672 -1.314 1 93.75 71 GLY B C 1
ATOM 3259 O O . GLY B 1 71 ? 5.652 -25.953 -2.301 1 93.75 71 GLY B O 1
ATOM 3260 N N . GLY B 1 72 ? 6.449 -26.984 -0.396 1 96.5 72 GLY B N 1
ATOM 3261 C CA . GLY B 1 72 ? 7.691 -27.297 -1.079 1 96.5 72 GLY B CA 1
ATOM 3262 C C . GLY B 1 72 ? 7.562 -28.438 -2.068 1 96.5 72 GLY B C 1
ATOM 3263 O O . GLY B 1 72 ? 7.32 -28.219 -3.254 1 96.5 72 GLY B O 1
ATOM 3264 N N . GLU B 1 73 ? 7.375 -29.547 -1.374 1 98.5 73 GLU B N 1
ATOM 3265 C CA . GLU B 1 73 ? 6.945 -30.734 -2.094 1 98.5 73 GLU B CA 1
ATOM 3266 C C . GLU B 1 73 ? 5.766 -31.406 -1.396 1 98.5 73 GLU B C 1
ATOM 3268 O O . GLU B 1 73 ? 5.934 -32.031 -0.345 1 98.5 73 GLU B O 1
ATOM 3273 N N . PRO B 1 74 ? 4.547 -31.297 -2.006 1 98.62 74 PRO B N 1
ATOM 3274 C CA . PRO B 1 74 ? 3.352 -31.781 -1.317 1 98.62 74 PRO B CA 1
ATOM 3275 C C . PRO B 1 74 ? 3.391 -33.281 -1.063 1 98.62 74 PRO B C 1
ATOM 3277 O O . PRO B 1 74 ? 2.793 -33.781 -0.097 1 98.62 74 PRO B O 1
ATOM 3280 N N . THR B 1 75 ? 4.082 -34.062 -1.876 1 98.69 75 THR B N 1
ATOM 3281 C CA . THR B 1 75 ? 4.09 -35.531 -1.728 1 98.69 75 THR B CA 1
ATOM 3282 C C . THR B 1 75 ? 4.898 -35.938 -0.502 1 98.69 75 THR B C 1
ATOM 3284 O O . THR B 1 75 ? 4.867 -37.094 -0.096 1 98.69 75 THR B O 1
ATOM 3287 N N . LEU B 1 76 ? 5.566 -34.969 0.119 1 98.5 76 LEU B N 1
ATOM 3288 C CA . LEU B 1 76 ? 6.27 -35.219 1.369 1 98.5 76 LEU B CA 1
ATOM 3289 C C . LEU B 1 76 ? 5.289 -35.312 2.535 1 98.5 76 LEU B C 1
ATOM 3291 O O . LEU B 1 76 ? 5.641 -35.781 3.617 1 98.5 76 LEU B O 1
ATOM 3295 N N . HIS B 1 77 ? 4.117 -34.781 2.393 1 98.69 77 HIS B N 1
ATOM 3296 C CA . HIS B 1 77 ? 3.117 -34.969 3.439 1 98.69 77 HIS B CA 1
ATOM 3297 C C . HIS B 1 77 ? 2.691 -36.406 3.564 1 98.69 77 HIS B C 1
ATOM 3299 O O . HIS B 1 77 ? 2.217 -37 2.596 1 98.69 77 HIS B O 1
ATOM 3305 N N . PRO B 1 78 ? 2.758 -36.969 4.691 1 97.5 78 PRO B N 1
ATOM 3306 C CA . PRO B 1 78 ? 2.553 -38.406 4.809 1 97.5 78 PRO B CA 1
ATOM 3307 C C . PRO B 1 78 ? 1.11 -38.844 4.531 1 97.5 78 PRO B C 1
ATOM 3309 O O . PRO B 1 78 ? 0.857 -39.969 4.141 1 97.5 78 PRO B O 1
ATOM 3312 N N . ASP B 1 79 ? 0.185 -37.969 4.691 1 98.44 79 ASP B N 1
ATOM 3313 C CA . ASP B 1 79 ? -1.225 -38.312 4.539 1 98.44 79 ASP B CA 1
ATOM 3314 C C . ASP B 1 79 ? -1.808 -37.688 3.273 1 98.44 79 ASP B C 1
ATOM 3316 O O . ASP B 1 79 ? -3.004 -37.375 3.215 1 98.44 79 ASP B O 1
ATOM 3320 N N . LEU B 1 80 ? -1 -37.438 2.268 1 98.75 80 LEU B N 1
ATOM 3321 C CA . LEU B 1 80 ? -1.473 -36.781 1.056 1 98.75 80 LEU B CA 1
ATOM 3322 C C . LEU B 1 80 ? -2.605 -37.562 0.411 1 98.75 80 LEU B C 1
ATOM 3324 O O . LEU B 1 80 ? -3.588 -36.969 -0.057 1 98.75 80 LEU B O 1
ATOM 3328 N N . ALA B 1 81 ? -2.498 -38.906 0.388 1 98.5 81 ALA B N 1
ATOM 3329 C CA . ALA B 1 81 ? -3.539 -39.719 -0.212 1 98.5 81 ALA B CA 1
ATOM 3330 C C . ALA B 1 81 ? -4.883 -39.5 0.479 1 98.5 81 ALA B C 1
ATOM 3332 O O . ALA B 1 81 ? -5.91 -39.344 -0.183 1 98.5 81 ALA B O 1
ATOM 3333 N N . LEU B 1 82 ? -4.836 -39.469 1.802 1 98.31 82 LEU B N 1
ATOM 3334 C CA . LEU B 1 82 ? -6.035 -39.219 2.592 1 98.31 82 LEU B CA 1
ATOM 3335 C C . LEU B 1 82 ? -6.594 -37.844 2.309 1 98.31 82 LEU B C 1
ATOM 3337 O O . LEU B 1 82 ? -7.809 -37.656 2.184 1 98.31 82 LEU B O 1
ATOM 3341 N N . ILE B 1 83 ? -5.75 -36.844 2.195 1 98.75 83 ILE B N 1
ATOM 3342 C CA . ILE B 1 83 ? -6.125 -35.469 1.938 1 98.75 83 ILE B CA 1
ATOM 3343 C C . ILE B 1 83 ? -6.801 -35.344 0.574 1 98.75 83 ILE B C 1
ATOM 3345 O O . ILE B 1 83 ? -7.832 -34.688 0.436 1 98.75 83 ILE B O 1
ATOM 3349 N N . ILE B 1 84 ? -6.262 -36 -0.418 1 98.75 84 ILE B N 1
ATOM 3350 C CA . ILE B 1 84 ? -6.816 -36 -1.768 1 98.75 84 ILE B CA 1
ATOM 3351 C C . ILE B 1 84 ? -8.234 -36.562 -1.745 1 98.75 84 ILE B C 1
ATOM 3353 O O . ILE B 1 84 ? -9.156 -35.969 -2.297 1 98.75 84 ILE B O 1
ATOM 3357 N N . ARG B 1 85 ? -8.422 -37.688 -1.078 1 98.19 85 ARG B N 1
ATOM 3358 C CA . ARG B 1 85 ? -9.734 -38.344 -1.003 1 98.19 85 ARG B CA 1
ATOM 3359 C C . ARG B 1 85 ? -10.742 -37.438 -0.286 1 98.19 85 ARG B C 1
ATOM 3361 O O . ARG B 1 85 ? -11.891 -37.312 -0.714 1 98.19 85 ARG B O 1
ATOM 3368 N N . ALA B 1 86 ? -10.289 -36.844 0.785 1 98.19 86 ALA B N 1
ATOM 3369 C CA . ALA B 1 86 ? -11.148 -35.938 1.521 1 98.19 86 ALA B CA 1
ATOM 3370 C C . ALA B 1 86 ? -11.562 -34.75 0.65 1 98.19 86 ALA B C 1
ATOM 3372 O O . ALA B 1 86 ? -12.719 -34.344 0.655 1 98.19 86 ALA B O 1
ATOM 3373 N N . ALA B 1 87 ? -10.633 -34.188 -0.076 1 98.5 87 ALA B N 1
ATOM 3374 C CA . ALA B 1 87 ? -10.906 -33.062 -0.959 1 98.5 87 ALA B CA 1
ATOM 3375 C C . ALA B 1 87 ? -11.93 -33.438 -2.023 1 98.5 87 ALA B C 1
ATOM 3377 O O . ALA B 1 87 ? -12.844 -32.656 -2.318 1 98.5 87 ALA B O 1
ATOM 3378 N N . LYS B 1 88 ? -11.797 -34.625 -2.543 1 96.81 88 LYS B N 1
ATOM 3379 C CA . LYS B 1 88 ? -12.742 -35.094 -3.553 1 96.81 88 LYS B CA 1
ATOM 3380 C C . LYS B 1 88 ? -14.148 -35.188 -2.979 1 96.81 88 LYS B C 1
ATOM 3382 O O . LYS B 1 88 ? -15.125 -34.812 -3.643 1 96.81 88 LYS B O 1
ATOM 3387 N N . SER B 1 89 ? -14.195 -35.656 -1.779 1 95.88 89 SER B N 1
ATOM 3388 C CA . SER B 1 89 ? -15.492 -35.781 -1.125 1 95.88 89 SER B CA 1
ATOM 3389 C C . SER B 1 89 ? -16.125 -34.406 -0.879 1 95.88 89 SER B C 1
ATOM 3391 O O . SER B 1 89 ? -17.328 -34.312 -0.672 1 95.88 89 SER B O 1
ATOM 3393 N N . LEU B 1 90 ? -15.359 -33.375 -0.933 1 97 90 LEU B N 1
ATOM 3394 C CA . LEU B 1 90 ? -15.828 -32 -0.722 1 97 90 LEU B CA 1
ATOM 3395 C C . LEU B 1 90 ? -16.062 -31.297 -2.053 1 97 90 LEU B C 1
ATOM 3397 O O . LEU B 1 90 ? -16.203 -30.078 -2.094 1 97 90 LEU B O 1
ATOM 3401 N N . ARG B 1 91 ? -15.953 -32.031 -3.188 1 95.25 91 ARG B N 1
ATOM 3402 C CA . ARG B 1 91 ? -16.297 -31.594 -4.531 1 95.25 91 ARG B CA 1
ATOM 3403 C C . ARG B 1 91 ? -15.188 -30.719 -5.105 1 95.25 91 ARG B C 1
ATOM 3405 O O . ARG B 1 91 ? -15.453 -29.812 -5.898 1 95.25 91 ARG B O 1
ATOM 3412 N N . TYR B 1 92 ? -13.992 -30.906 -4.668 1 97.38 92 TYR B N 1
ATOM 3413 C CA . TYR B 1 92 ? -12.859 -30.25 -5.305 1 97.38 92 TYR B CA 1
ATOM 3414 C C . TYR B 1 92 ? -12.445 -30.984 -6.578 1 97.38 92 TYR B C 1
ATOM 3416 O O . TYR B 1 92 ? -12.477 -32.219 -6.629 1 97.38 92 TYR B O 1
ATOM 3424 N N . ALA B 1 93 ? -12.172 -30.234 -7.617 1 96.69 93 ALA B N 1
ATOM 3425 C CA . ALA B 1 93 ? -11.258 -30.734 -8.633 1 96.69 93 ALA B CA 1
ATOM 3426 C C . ALA B 1 93 ? -9.812 -30.656 -8.164 1 96.69 93 ALA B C 1
ATOM 3428 O O . ALA B 1 93 ? -9.258 -29.562 -8.016 1 96.69 93 ALA B O 1
ATOM 3429 N N . VAL B 1 94 ? -9.164 -31.781 -7.98 1 98.19 94 VAL B N 1
ATOM 3430 C CA . VAL B 1 94 ? -7.922 -31.828 -7.219 1 98.19 94 VAL B CA 1
ATOM 3431 C C . VAL B 1 94 ? -6.738 -31.984 -8.164 1 98.19 94 VAL B C 1
ATOM 3433 O O . VAL B 1 94 ? -6.719 -32.906 -8.992 1 98.19 94 VAL B O 1
ATOM 3436 N N . THR B 1 95 ? -5.836 -31.094 -8.102 1 98.12 95 THR B N 1
ATOM 3437 C CA . THR B 1 95 ? -4.539 -31.188 -8.766 1 98.12 95 THR B CA 1
ATOM 3438 C C . THR B 1 95 ? -3.412 -31.219 -7.734 1 98.12 95 THR B C 1
ATOM 3440 O O . THR B 1 95 ? -3.459 -30.516 -6.73 1 98.12 95 THR B O 1
ATOM 3443 N N . VAL B 1 96 ? -2.436 -32.094 -7.941 1 98.69 96 VAL B N 1
ATOM 3444 C CA . VAL B 1 96 ? -1.202 -32.094 -7.16 1 98.69 96 VAL B CA 1
ATOM 3445 C C . VAL B 1 96 ? -0.043 -31.594 -8.031 1 98.69 96 VAL B C 1
ATOM 3447 O O . VAL B 1 96 ? 0.2 -32.125 -9.109 1 98.69 96 VAL B O 1
ATOM 3450 N N . ASP B 1 97 ? 0.601 -30.547 -7.637 1 98.44 97 ASP B N 1
ATOM 3451 C CA . ASP B 1 97 ? 1.819 -30.078 -8.297 1 98.44 97 ASP B CA 1
ATOM 3452 C C . ASP B 1 97 ? 3.062 -30.641 -7.598 1 98.44 97 ASP B C 1
ATOM 3454 O O . ASP B 1 97 ? 3.309 -30.344 -6.43 1 98.44 97 ASP B O 1
ATOM 3458 N N . SER B 1 98 ? 3.84 -31.391 -8.289 1 98.62 98 SER B N 1
ATOM 3459 C CA . SER B 1 98 ? 4.953 -32.125 -7.68 1 98.62 98 SER B CA 1
ATOM 3460 C C . SER B 1 98 ? 6.246 -31.891 -8.453 1 98.62 98 SER B C 1
ATOM 3462 O O . SER B 1 98 ? 6.215 -31.609 -9.656 1 98.62 98 SER B O 1
ATOM 3464 N N . ASN B 1 99 ? 7.359 -31.984 -7.75 1 98.12 99 ASN B N 1
ATOM 3465 C CA . ASN B 1 99 ? 8.656 -31.969 -8.406 1 98.12 99 ASN B CA 1
ATOM 3466 C C . ASN B 1 99 ? 8.992 -33.312 -9.047 1 98.12 99 ASN B C 1
ATOM 3468 O O . ASN B 1 99 ? 10.039 -33.469 -9.672 1 98.12 99 ASN B O 1
ATOM 3472 N N . GLY B 1 100 ? 8.109 -34.312 -8.883 1 98.12 100 GLY B N 1
ATOM 3473 C CA . GLY B 1 100 ? 8.211 -35.531 -9.656 1 98.12 100 GLY B CA 1
ATOM 3474 C C . GLY B 1 100 ? 8.773 -36.719 -8.859 1 98.12 100 GLY B C 1
ATOM 3475 O O . GLY B 1 100 ? 8.781 -37.844 -9.336 1 98.12 100 GLY B O 1
ATOM 3476 N N . TYR B 1 101 ? 9.242 -36.5 -7.648 1 97.25 101 TYR B N 1
ATOM 3477 C CA . TYR B 1 101 ? 9.828 -37.594 -6.863 1 97.25 101 TYR B CA 1
ATOM 3478 C C . TYR B 1 101 ? 8.742 -38.5 -6.293 1 97.25 101 TYR B C 1
ATOM 3480 O O . TYR B 1 101 ? 8.984 -39.656 -6.016 1 97.25 101 TYR B O 1
ATOM 3488 N N . LEU B 1 102 ? 7.559 -38 -6.059 1 97.19 102 LEU B N 1
ATOM 3489 C CA . LEU B 1 102 ? 6.367 -38.75 -5.66 1 97.19 102 LEU B CA 1
ATOM 3490 C C . LEU B 1 102 ? 6.637 -39.594 -4.41 1 97.19 102 LEU B C 1
ATOM 3492 O O . LEU B 1 102 ? 6.539 -40.812 -4.449 1 97.19 102 LEU B O 1
ATOM 3496 N N . PHE B 1 103 ? 6.762 -38.938 -3.312 1 97.44 103 PHE B N 1
ATOM 3497 C CA . PHE B 1 103 ? 7.059 -39.562 -2.035 1 97.44 103 PHE B CA 1
ATOM 3498 C C . PHE B 1 103 ? 5.836 -40.312 -1.502 1 97.44 103 PHE B C 1
ATOM 3500 O O . PHE B 1 103 ? 4.73 -40.156 -2.029 1 97.44 103 PHE B O 1
ATOM 3507 N N . HIS B 1 104 ? 6.078 -41.25 -0.606 1 97.06 104 HIS B N 1
ATOM 3508 C CA . HIS B 1 104 ? 5.066 -41.969 0.149 1 97.06 104 HIS B CA 1
ATOM 3509 C C . HIS B 1 104 ? 4.195 -42.812 -0.774 1 97.06 104 HIS B C 1
ATOM 3511 O O . HIS B 1 104 ? 2.98 -42.906 -0.582 1 97.06 104 HIS B O 1
ATOM 3517 N N . ASP B 1 105 ? 4.805 -43.312 -1.834 1 97.38 105 ASP B N 1
ATOM 3518 C CA . ASP B 1 105 ? 4.16 -44.25 -2.752 1 97.38 105 ASP B CA 1
ATOM 3519 C C . ASP B 1 105 ? 2.867 -43.688 -3.312 1 97.38 105 ASP B C 1
ATOM 3521 O O . ASP B 1 105 ? 1.829 -44.344 -3.316 1 97.38 105 ASP B O 1
ATOM 3525 N N . LEU B 1 106 ? 2.932 -42.438 -3.672 1 98.06 106 LEU B N 1
ATOM 3526 C CA . LEU B 1 106 ? 1.748 -41.688 -4.117 1 98.06 106 LEU B CA 1
ATOM 3527 C C . LEU B 1 106 ? 1.011 -42.469 -5.203 1 98.06 106 LEU B C 1
ATOM 3529 O O . LEU B 1 106 ? -0.209 -42.625 -5.137 1 98.06 106 LEU B O 1
ATOM 3533 N N . LEU B 1 107 ? 1.727 -43.031 -6.203 1 98 107 LEU B N 1
ATOM 3534 C CA . LEU B 1 107 ? 1.105 -43.688 -7.352 1 98 107 LEU B CA 1
ATOM 3535 C C . LEU B 1 107 ? 0.433 -44.969 -6.934 1 98 107 LEU B C 1
ATOM 3537 O O . LEU B 1 107 ? -0.473 -45.469 -7.617 1 98 107 LEU B O 1
ATOM 3541 N N . GLU B 1 108 ? 0.855 -45.531 -5.855 1 97.44 108 GLU B N 1
ATOM 3542 C CA . GLU B 1 108 ? 0.263 -46.75 -5.344 1 97.44 108 GLU B CA 1
ATOM 3543 C C . GLU B 1 108 ? -0.919 -46.469 -4.426 1 97.44 108 GLU B C 1
ATOM 3545 O O . GLU B 1 108 ? -1.862 -47.25 -4.348 1 97.44 108 GLU B O 1
ATOM 3550 N N . ARG B 1 109 ? -0.85 -45.375 -3.818 1 97.75 109 ARG B N 1
ATOM 3551 C CA . ARG B 1 109 ? -1.806 -45.094 -2.752 1 97.75 109 ARG B CA 1
ATOM 3552 C C . ARG B 1 109 ? -2.975 -44.281 -3.266 1 97.75 109 ARG B C 1
ATOM 3554 O O . ARG B 1 109 ? -3.996 -44.125 -2.588 1 97.75 109 ARG B O 1
ATOM 3561 N N . VAL B 1 110 ? -2.854 -43.656 -4.395 1 98 110 VAL B N 1
ATOM 3562 C CA . VAL B 1 110 ? -3.906 -42.844 -4.996 1 98 110 VAL B CA 1
ATOM 3563 C C . VAL B 1 110 ? -4.297 -43.438 -6.352 1 98 110 VAL B C 1
ATOM 3565 O O . VAL B 1 110 ? -3.432 -43.781 -7.156 1 98 110 VAL B O 1
ATOM 3568 N N . ARG B 1 111 ? -5.582 -43.562 -6.629 1 97.06 111 ARG B N 1
ATOM 3569 C CA . ARG B 1 111 ? -6.062 -44 -7.934 1 97.06 111 ARG B CA 1
ATOM 3570 C C . ARG B 1 111 ? -6.191 -42.844 -8.898 1 97.06 111 ARG B C 1
ATOM 3572 O O . ARG B 1 111 ? -6.504 -41.719 -8.484 1 97.06 111 ARG B O 1
ATOM 3579 N N . PRO B 1 112 ? -6.02 -43.156 -10.148 1 96.56 112 PRO B N 1
ATOM 3580 C CA . PRO B 1 112 ? -6.141 -42.094 -11.141 1 96.56 112 PRO B CA 1
ATOM 3581 C C . PRO B 1 112 ? -7.488 -41.375 -11.07 1 96.56 112 PRO B C 1
ATOM 3583 O O . PRO B 1 112 ? -7.562 -40.156 -11.328 1 96.56 112 PRO B O 1
ATOM 3586 N N . THR B 1 113 ? -8.508 -41.969 -10.633 1 95.25 113 THR B N 1
ATOM 3587 C CA . THR B 1 113 ? -9.844 -41.406 -10.586 1 95.25 113 THR B CA 1
ATOM 3588 C C . THR B 1 113 ? -9.984 -40.438 -9.398 1 95.25 113 THR B C 1
ATOM 3590 O O . THR B 1 113 ? -10.938 -39.656 -9.336 1 95.25 113 THR B O 1
ATOM 3593 N N . GLU B 1 114 ? -9.055 -40.5 -8.469 1 95.81 114 GLU B N 1
ATOM 3594 C CA . GLU B 1 114 ? -9.117 -39.688 -7.27 1 95.81 114 GLU B CA 1
ATOM 3595 C C . GLU B 1 114 ? -8.414 -38.344 -7.4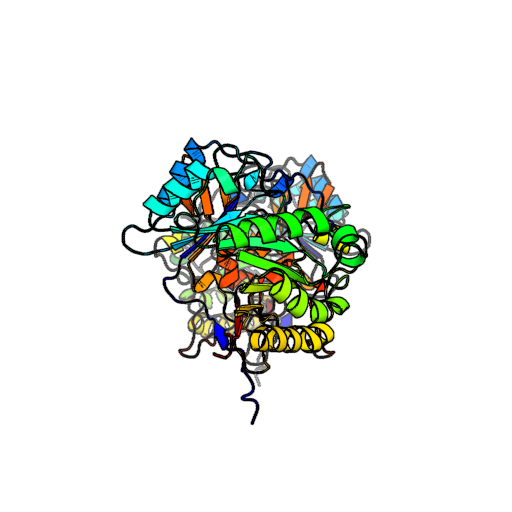84 1 95.81 114 GLU B C 1
ATOM 3597 O O . GLU B 1 114 ? -8.523 -37.438 -6.66 1 95.81 114 GLU B O 1
ATOM 3602 N N . LEU B 1 115 ? -7.766 -38.219 -8.594 1 95.56 115 LEU B N 1
ATOM 3603 C CA . LEU B 1 115 ? -7.004 -37.031 -8.945 1 95.56 115 LEU B CA 1
ATOM 3604 C C . LEU B 1 115 ? -7.398 -36.531 -10.32 1 95.56 115 LEU B C 1
ATOM 3606 O O . LEU B 1 115 ? -7.484 -37.281 -11.281 1 95.56 115 LEU B O 1
ATOM 3610 N N . ASP B 1 116 ? -7.719 -35.281 -10.383 1 95.81 116 ASP B N 1
ATOM 3611 C CA . ASP B 1 116 ? -8.031 -34.719 -11.688 1 95.81 116 ASP B CA 1
ATOM 3612 C C . ASP B 1 116 ? -6.77 -34.531 -12.516 1 95.81 116 ASP B C 1
ATOM 3614 O O . ASP B 1 116 ? -6.754 -34.812 -13.719 1 95.81 116 ASP B O 1
ATOM 3618 N N . PHE B 1 117 ? -5.691 -34 -11.836 1 97.12 117 PHE B N 1
ATOM 3619 C CA . PHE B 1 117 ? -4.414 -33.906 -12.523 1 97.12 117 PHE B CA 1
ATOM 3620 C C . PHE B 1 117 ? -3.254 -34.125 -11.57 1 97.12 117 PHE B C 1
ATOM 3622 O O . PHE B 1 117 ? -3.33 -33.781 -10.391 1 97.12 117 PHE B O 1
ATOM 3629 N N . LEU B 1 118 ? -2.279 -34.781 -12.055 1 98.44 118 LEU B N 1
ATOM 3630 C CA . LEU B 1 118 ? -0.954 -34.844 -11.445 1 98.44 118 LEU B CA 1
ATOM 3631 C C . LEU B 1 118 ? 0.062 -34.062 -12.273 1 98.44 118 LEU B C 1
ATOM 3633 O O . LEU B 1 118 ? 0.44 -34.5 -13.367 1 98.44 118 LEU B O 1
ATOM 3637 N N . SER B 1 119 ? 0.478 -32.906 -11.734 1 98.5 119 SER B N 1
ATOM 3638 C CA . SER B 1 119 ? 1.348 -32 -12.477 1 98.5 119 SER B CA 1
ATOM 3639 C C . SER B 1 119 ? 2.801 -32.156 -12.047 1 98.5 119 SER B C 1
ATOM 3641 O O . SER B 1 119 ? 3.096 -32.188 -10.844 1 98.5 119 SER B O 1
ATOM 3643 N N . PHE B 1 120 ? 3.621 -32.25 -13.039 1 98.69 120 PHE B N 1
ATOM 3644 C CA . PHE B 1 120 ? 5.059 -32.375 -12.82 1 98.69 120 PHE B CA 1
ATOM 3645 C C . PHE B 1 120 ? 5.785 -31.109 -13.258 1 98.69 120 PHE B C 1
ATOM 3647 O O . PHE B 1 120 ? 5.383 -30.453 -14.219 1 98.69 120 PHE B O 1
ATOM 3654 N N . SER B 1 121 ? 6.863 -30.812 -12.555 1 98.38 121 SER B N 1
ATOM 3655 C CA . SER B 1 121 ? 7.656 -29.641 -12.891 1 98.38 121 SER B CA 1
ATOM 3656 C C . SER B 1 121 ? 8.984 -30.031 -13.523 1 98.38 121 SER B C 1
ATOM 3658 O O . SER B 1 121 ? 9.766 -30.781 -12.93 1 98.38 121 SER B O 1
ATOM 3660 N N . LEU B 1 122 ? 9.234 -29.562 -14.641 1 98.12 122 LEU B N 1
ATOM 3661 C CA . LEU B 1 122 ? 10.523 -29.609 -15.32 1 98.12 122 LEU B CA 1
ATOM 3662 C C . LEU B 1 122 ? 10.867 -28.266 -15.945 1 98.12 122 LEU B C 1
ATOM 3664 O O . LEU B 1 122 ? 9.992 -27.578 -16.484 1 98.12 122 LEU B O 1
ATOM 3668 N N . ASP B 1 123 ? 12.172 -27.984 -15.922 1 98.56 123 ASP B N 1
ATOM 3669 C CA . ASP B 1 123 ? 12.586 -26.703 -16.469 1 98.56 123 ASP B CA 1
ATOM 3670 C C . ASP B 1 123 ? 13.625 -26.875 -17.578 1 98.56 123 ASP B C 1
ATOM 3672 O O . ASP B 1 123 ? 14.523 -26.062 -17.734 1 98.56 123 ASP B O 1
ATOM 3676 N N . GLY B 1 124 ? 13.508 -28 -18.281 1 98.69 124 GLY B N 1
ATOM 3677 C CA . GLY B 1 124 ? 14.359 -28.312 -19.422 1 98.69 124 GLY B CA 1
ATOM 3678 C C . GLY B 1 124 ? 13.992 -29.609 -20.125 1 98.69 124 GLY B C 1
ATOM 3679 O O . GLY B 1 124 ? 13.43 -30.516 -19.5 1 98.69 124 GLY B O 1
ATOM 3680 N N . PRO B 1 125 ? 14.352 -29.672 -21.438 1 98.62 125 PRO B N 1
ATOM 3681 C CA . PRO B 1 125 ? 14.023 -30.875 -22.234 1 98.62 125 PRO B CA 1
ATOM 3682 C C . PRO B 1 125 ? 14.984 -32.031 -21.984 1 98.62 125 PRO B C 1
ATOM 3684 O O . PRO B 1 125 ? 14.773 -33.125 -22.5 1 98.62 125 PRO B O 1
ATOM 3687 N N . ASP B 1 126 ? 16.062 -31.719 -21.234 1 98.56 126 ASP B N 1
ATOM 3688 C CA . ASP B 1 126 ? 17.047 -32.719 -20.859 1 98.56 126 ASP B CA 1
ATOM 3689 C C . ASP B 1 126 ? 17.781 -32.344 -19.578 1 98.56 126 ASP B C 1
ATOM 3691 O O . ASP B 1 126 ? 17.531 -31.281 -19.016 1 98.56 126 ASP B O 1
ATOM 3695 N N . ALA B 1 127 ? 18.609 -33.281 -19.109 1 98.62 127 ALA B N 1
ATOM 3696 C CA . ALA B 1 127 ? 19.281 -33.094 -17.828 1 98.62 127 ALA B CA 1
ATOM 3697 C C . ALA B 1 127 ? 20.219 -31.906 -17.875 1 98.62 127 ALA B C 1
ATOM 3699 O O . ALA B 1 127 ? 20.375 -31.203 -16.875 1 98.62 127 ALA B O 1
ATOM 3700 N N . ALA B 1 128 ? 20.812 -31.594 -18.953 1 98.62 128 ALA B N 1
ATOM 3701 C CA . ALA B 1 128 ? 21.797 -30.516 -19.078 1 98.62 128 ALA B CA 1
ATOM 3702 C C . ALA B 1 128 ? 21.156 -29.156 -18.859 1 98.62 128 ALA B C 1
ATOM 3704 O O . ALA B 1 128 ? 21.812 -28.219 -18.391 1 98.62 128 ALA B O 1
ATOM 3705 N N . VAL B 1 129 ? 19.906 -29.016 -19.203 1 98.62 129 VAL B N 1
ATOM 3706 C CA . VAL B 1 129 ? 19.203 -27.75 -19.062 1 98.62 129 VAL B CA 1
ATOM 3707 C C . VAL B 1 129 ? 18.453 -27.719 -17.734 1 98.62 129 VAL B C 1
ATOM 3709 O O . VAL B 1 129 ? 18.469 -26.719 -17.016 1 98.62 129 VAL B O 1
ATOM 3712 N N . ASN B 1 130 ? 17.766 -28.766 -17.375 1 98.75 130 ASN B N 1
ATOM 3713 C CA . ASN B 1 130 ? 16.906 -28.859 -16.219 1 98.75 130 ASN B CA 1
ATOM 3714 C C . ASN B 1 130 ? 17.703 -28.875 -14.914 1 98.75 130 ASN B C 1
ATOM 3716 O O . ASN B 1 130 ? 17.359 -28.172 -13.961 1 98.75 130 ASN B O 1
ATOM 3720 N N . ASP B 1 131 ? 18.75 -29.672 -14.852 1 98.62 131 ASP B N 1
ATOM 3721 C CA . ASP B 1 131 ? 19.359 -30.047 -13.578 1 98.62 131 ASP B CA 1
ATOM 3722 C C . ASP B 1 131 ? 20.172 -28.891 -12.992 1 98.62 131 ASP B C 1
ATOM 3724 O O . ASP B 1 131 ? 20.219 -28.719 -11.773 1 98.62 131 ASP B O 1
ATOM 3728 N N . PRO B 1 132 ? 20.781 -28.016 -13.781 1 97.62 132 PRO B N 1
ATOM 3729 C CA . PRO B 1 132 ? 21.406 -26.812 -13.203 1 97.62 132 PRO B CA 1
ATOM 3730 C C . PRO B 1 132 ? 20.391 -25.938 -12.469 1 97.62 132 PRO B C 1
ATOM 3732 O O . PRO B 1 132 ? 20.781 -25.156 -11.586 1 97.62 132 PRO B O 1
ATOM 3735 N N . ILE B 1 133 ? 19.109 -26.047 -12.797 1 97.38 133 ILE B N 1
ATOM 3736 C CA . ILE B 1 133 ? 18.062 -25.203 -12.203 1 97.38 133 ILE B CA 1
ATOM 3737 C C . ILE B 1 133 ? 17.438 -25.938 -11.016 1 97.38 133 ILE B C 1
ATOM 3739 O O . ILE B 1 133 ? 17.297 -25.359 -9.93 1 97.38 133 ILE B O 1
ATOM 3743 N N . ARG B 1 134 ? 17.141 -27.219 -11.133 1 98 134 ARG B N 1
ATOM 3744 C CA . ARG B 1 134 ? 16.281 -27.906 -10.164 1 98 134 ARG B CA 1
ATOM 3745 C C . ARG B 1 134 ? 17.094 -28.875 -9.305 1 98 134 ARG B C 1
ATOM 3747 O O . ARG B 1 134 ? 16.625 -29.328 -8.258 1 98 134 ARG B O 1
ATOM 3754 N N . GLY B 1 135 ? 18.328 -29.234 -9.789 1 97.88 135 GLY B N 1
ATOM 3755 C CA . GLY B 1 135 ? 19.172 -30.156 -9.055 1 97.88 135 GLY B CA 1
ATOM 3756 C C . GLY B 1 135 ? 19.578 -31.375 -9.883 1 97.88 135 GLY B C 1
ATOM 3757 O O . GLY B 1 135 ? 18.812 -31.828 -10.727 1 97.88 135 GLY B O 1
ATOM 3758 N N . GLU B 1 136 ? 20.766 -31.906 -9.539 1 97.75 136 GLU B N 1
ATOM 3759 C CA . GLU B 1 136 ? 21.328 -33.062 -10.258 1 97.75 136 GLU B CA 1
ATOM 3760 C C . GLU B 1 136 ? 20.438 -34.281 -10.133 1 97.75 136 GLU B C 1
ATOM 3762 O O . GLU B 1 136 ? 20 -34.625 -9.031 1 97.75 136 GLU B O 1
ATOM 3767 N N . GLY B 1 137 ? 20.094 -34.906 -11.281 1 98.38 137 GLY B N 1
ATOM 3768 C CA . GLY B 1 137 ? 19.344 -36.125 -11.281 1 98.38 137 GLY B CA 1
ATOM 3769 C C . GLY B 1 137 ? 17.844 -35.906 -11.336 1 98.38 137 GLY B C 1
ATOM 3770 O O . GLY B 1 137 ? 17.078 -36.844 -11.555 1 98.38 137 GLY B O 1
ATOM 3771 N N . VAL B 1 138 ? 17.453 -34.719 -11.195 1 98.62 138 VAL B N 1
ATOM 3772 C CA . VAL B 1 138 ? 16.047 -34.406 -11.086 1 98.62 138 VAL B CA 1
ATOM 3773 C C . VAL B 1 138 ? 15.336 -34.75 -12.391 1 98.62 138 VAL B C 1
ATOM 3775 O O . VAL B 1 138 ? 14.242 -35.312 -12.391 1 98.62 138 VAL B O 1
ATOM 3778 N N . PHE B 1 139 ? 15.961 -34.469 -13.523 1 98.81 139 PHE B N 1
ATOM 3779 C CA . PHE B 1 139 ? 15.344 -34.719 -14.82 1 98.81 139 PHE B CA 1
ATOM 3780 C C . PHE B 1 139 ? 15.016 -36.219 -14.969 1 98.81 139 PHE B C 1
ATOM 3782 O O . PHE B 1 139 ? 13.898 -36.562 -15.344 1 98.81 139 PHE B O 1
ATOM 3789 N N . ALA B 1 140 ? 15.953 -37 -14.633 1 98.81 140 ALA B N 1
ATOM 3790 C CA . ALA B 1 140 ? 15.812 -38.438 -14.797 1 98.81 140 ALA B CA 1
ATOM 3791 C C . ALA B 1 140 ? 14.688 -39 -13.914 1 98.81 140 ALA B C 1
ATOM 3793 O O . ALA B 1 140 ? 13.82 -39.719 -14.391 1 98.81 140 ALA B O 1
ATOM 3794 N N . VAL B 1 141 ? 14.688 -38.594 -12.688 1 98.62 141 VAL B N 1
ATOM 3795 C CA . VAL B 1 141 ? 13.695 -39.094 -11.734 1 98.62 141 VAL B CA 1
ATOM 3796 C C . VAL B 1 141 ? 12.305 -38.625 -12.156 1 98.62 141 VAL B C 1
ATOM 3798 O O . VAL B 1 141 ? 11.359 -39.438 -12.188 1 98.62 141 VAL B O 1
ATOM 3801 N N . CYS B 1 142 ? 12.211 -37.375 -12.492 1 98.69 142 CYS B N 1
ATOM 3802 C CA . CYS B 1 142 ? 10.922 -36.812 -12.852 1 98.69 142 CYS B CA 1
ATOM 3803 C C . CYS B 1 142 ? 10.359 -37.469 -14.102 1 98.69 142 CYS B C 1
ATOM 3805 O O . CYS B 1 142 ? 9.195 -37.875 -14.117 1 98.69 142 CYS B O 1
ATOM 3807 N N . THR B 1 143 ? 11.164 -37.688 -15.156 1 98.81 143 THR B N 1
ATOM 3808 C CA . THR B 1 143 ? 10.664 -38.25 -16.406 1 98.81 143 THR B CA 1
ATOM 3809 C C . THR B 1 143 ? 10.289 -39.719 -16.219 1 98.81 143 THR B C 1
ATOM 3811 O O . THR B 1 143 ? 9.312 -40.188 -16.797 1 98.81 143 THR B O 1
ATOM 3814 N N . GLU B 1 144 ? 11.031 -40.406 -15.422 1 98.69 144 GLU B N 1
ATOM 3815 C CA . GLU B 1 144 ? 10.688 -41.781 -15.117 1 98.69 144 GLU B CA 1
ATOM 3816 C C . GLU B 1 144 ? 9.328 -41.875 -14.43 1 98.69 144 GLU B C 1
ATOM 3818 O O . GLU B 1 144 ? 8.5 -42.719 -14.797 1 98.69 144 GLU B O 1
ATOM 3823 N N . ASN B 1 145 ? 9.109 -41.031 -13.5 1 98.62 145 ASN B N 1
ATOM 3824 C CA . ASN B 1 145 ? 7.867 -41.094 -12.742 1 98.62 145 ASN B CA 1
ATOM 3825 C C . ASN B 1 145 ? 6.691 -40.562 -13.555 1 98.62 145 ASN B C 1
ATOM 3827 O O . ASN B 1 145 ? 5.551 -41 -13.359 1 98.62 145 ASN B O 1
ATOM 3831 N N . ILE B 1 146 ? 6.957 -39.656 -14.508 1 98.75 146 ILE B N 1
ATOM 3832 C CA . ILE B 1 146 ? 5.914 -39.25 -15.445 1 98.75 146 ILE B CA 1
ATOM 3833 C C . ILE B 1 146 ? 5.449 -40.469 -16.25 1 98.75 146 ILE B C 1
ATOM 3835 O O . ILE B 1 146 ? 4.246 -40.719 -16.375 1 98.75 146 ILE B O 1
ATOM 3839 N N . ARG B 1 147 ? 6.383 -41.25 -16.766 1 98.62 147 ARG B N 1
ATOM 3840 C CA . ARG B 1 147 ? 6.043 -42.406 -17.562 1 98.62 147 ARG B CA 1
ATOM 3841 C C . ARG B 1 147 ? 5.211 -43.406 -16.75 1 98.62 147 ARG B C 1
ATOM 3843 O O . ARG B 1 147 ? 4.207 -43.938 -17.234 1 98.62 147 ARG B O 1
ATOM 3850 N N . LYS B 1 148 ? 5.641 -43.594 -15.523 1 98.5 148 LYS B N 1
ATOM 3851 C CA . LYS B 1 148 ? 4.891 -44.5 -14.648 1 98.5 148 LYS B CA 1
ATOM 3852 C C . LYS B 1 148 ? 3.463 -44 -14.438 1 98.5 148 LYS B C 1
ATOM 3854 O O . LYS B 1 148 ? 2.514 -44.781 -14.516 1 98.5 148 LYS B O 1
ATOM 3859 N N . ALA B 1 149 ? 3.35 -42.75 -14.141 1 98.69 149 ALA B N 1
ATOM 3860 C CA . ALA B 1 149 ? 2.035 -42.156 -13.891 1 98.69 149 ALA B CA 1
ATOM 3861 C C . ALA B 1 149 ? 1.14 -42.281 -15.125 1 98.69 149 ALA B C 1
ATOM 3863 O O . ALA B 1 149 ? -0.035 -42.656 -15.008 1 98.69 149 ALA B O 1
ATOM 3864 N N . VAL B 1 150 ? 1.715 -42 -16.312 1 98.31 150 VAL B N 1
ATOM 3865 C CA . VAL B 1 150 ? 0.967 -42.094 -17.562 1 98.31 150 VAL B CA 1
ATOM 3866 C C . VAL B 1 150 ? 0.53 -43.531 -17.797 1 98.31 150 VAL B C 1
ATOM 3868 O O . VAL B 1 150 ? -0.628 -43.781 -18.141 1 98.31 150 VAL B O 1
ATOM 3871 N N . GLU B 1 151 ? 1.389 -44.469 -17.578 1 98.06 151 GLU B N 1
ATOM 3872 C CA . GLU B 1 151 ? 1.097 -45.875 -17.766 1 98.06 151 GLU B CA 1
ATOM 3873 C C . GLU B 1 151 ? -0.032 -46.344 -16.859 1 98.06 151 GLU B C 1
ATOM 3875 O O . GLU B 1 151 ? -0.849 -47.188 -17.234 1 98.06 151 GLU B O 1
ATOM 3880 N N . LEU B 1 152 ? -0.052 -45.781 -15.672 1 97.88 152 LEU B N 1
ATOM 3881 C CA . LEU B 1 152 ? -1.046 -46.156 -14.68 1 97.88 152 LEU B CA 1
ATOM 3882 C C . LEU B 1 152 ? -2.383 -45.469 -14.953 1 97.88 152 LEU B C 1
ATOM 3884 O O . LEU B 1 152 ? -3.385 -45.781 -14.305 1 97.88 152 LEU B O 1
ATOM 3888 N N . GLY B 1 153 ? -2.344 -44.5 -15.844 1 97.88 153 GLY B N 1
ATOM 3889 C CA . GLY B 1 153 ? -3.604 -43.906 -16.266 1 97.88 153 GLY B CA 1
ATOM 3890 C C . GLY B 1 153 ? -3.871 -42.562 -15.625 1 97.88 153 GLY B C 1
ATOM 3891 O O . GLY B 1 153 ? -4.969 -42 -15.75 1 97.88 153 GLY B O 1
ATOM 3892 N N . PHE B 1 154 ? -2.967 -41.969 -14.906 1 98.06 154 PHE B N 1
ATOM 3893 C CA . PHE B 1 154 ? -3.137 -40.656 -14.344 1 98.06 154 PHE B CA 1
ATOM 3894 C C . PHE B 1 154 ? -3.156 -39.594 -15.453 1 98.06 154 PHE B C 1
ATOM 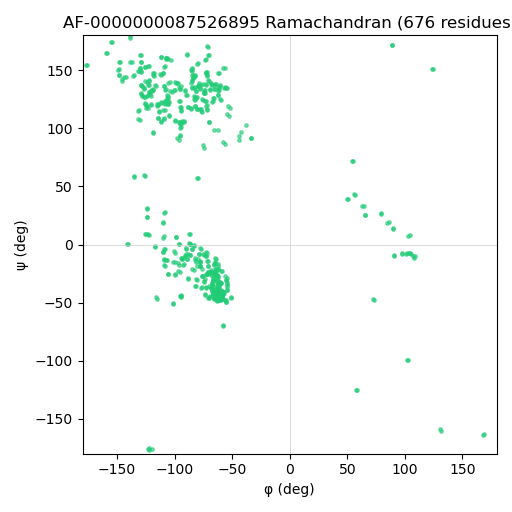3896 O O . PHE B 1 154 ? -2.412 -39.688 -16.422 1 98.06 154 PHE B O 1
ATOM 3903 N N . ARG B 1 155 ? -4.023 -38.656 -15.336 1 97.44 155 ARG B N 1
ATOM 3904 C CA . ARG B 1 155 ? -3.922 -37.438 -16.156 1 97.44 155 ARG B CA 1
ATOM 3905 C C . ARG B 1 155 ? -2.762 -36.562 -15.711 1 97.44 155 ARG B C 1
ATOM 3907 O O . ARG B 1 155 ? -2.781 -36.031 -14.602 1 97.44 155 ARG B O 1
ATOM 3914 N N . THR B 1 156 ? -1.803 -36.406 -16.578 1 98.06 156 THR B N 1
ATOM 3915 C CA . THR B 1 156 ? -0.583 -35.719 -16.188 1 98.06 156 THR B CA 1
ATOM 3916 C C . THR B 1 156 ? -0.461 -34.375 -16.922 1 98.06 156 THR B C 1
ATOM 3918 O O . THR B 1 156 ? -0.974 -34.219 -18.031 1 98.06 156 THR B O 1
ATOM 3921 N N . SER B 1 157 ? 0.088 -33.406 -16.281 1 98.12 157 SER B N 1
ATOM 3922 C CA . SER B 1 157 ? 0.478 -32.125 -16.859 1 98.12 157 SER B CA 1
ATOM 3923 C C . SER B 1 157 ? 1.925 -31.781 -16.516 1 98.12 157 SER B C 1
ATOM 3925 O O . SER B 1 157 ? 2.512 -32.375 -15.617 1 98.12 157 SER B O 1
ATOM 3927 N N . LEU B 1 158 ? 2.496 -30.953 -17.328 1 98.75 158 LEU B N 1
ATOM 3928 C CA . LEU B 1 158 ? 3.867 -30.516 -17.094 1 98.75 158 LEU B CA 1
ATOM 3929 C C . LEU B 1 158 ? 3.934 -29 -16.969 1 98.75 158 LEU B C 1
ATOM 3931 O O . LEU B 1 158 ? 3.33 -28.281 -17.781 1 98.75 158 LEU B O 1
ATOM 3935 N N . ILE B 1 159 ? 4.594 -28.547 -15.953 1 98.5 159 ILE B N 1
ATOM 3936 C CA . ILE B 1 159 ? 4.805 -27.125 -15.703 1 98.5 159 ILE B CA 1
ATOM 3937 C C . ILE B 1 159 ? 6.246 -26.75 -16.031 1 98.5 159 ILE B C 1
ATOM 3939 O O . ILE B 1 159 ? 7.188 -27.359 -15.523 1 98.5 159 ILE B O 1
ATOM 3943 N N . TYR B 1 160 ? 6.441 -25.875 -16.906 1 98.69 160 TYR B N 1
ATOM 3944 C CA . TYR B 1 160 ? 7.723 -25.297 -17.297 1 98.69 160 TYR B CA 1
ATOM 3945 C C . TYR B 1 160 ? 7.789 -23.812 -16.922 1 98.69 160 TYR B C 1
ATOM 3947 O O . TYR B 1 160 ? 7.012 -23 -17.422 1 98.69 160 TYR B O 1
ATOM 3955 N N . THR B 1 161 ? 8.688 -23.438 -15.984 1 97.88 161 THR B N 1
ATOM 3956 C CA . THR B 1 161 ? 8.844 -22.047 -15.586 1 97.88 161 THR B CA 1
ATOM 3957 C C . THR B 1 161 ? 9.914 -21.359 -16.422 1 97.88 161 THR B C 1
ATOM 3959 O O . THR B 1 161 ? 11.109 -21.578 -16.219 1 97.88 161 THR B O 1
ATOM 3962 N N . VAL B 1 162 ? 9.477 -20.562 -17.297 1 97.88 162 VAL B N 1
ATOM 3963 C CA . VAL B 1 162 ? 10.367 -19.906 -18.25 1 97.88 162 VAL B CA 1
ATOM 3964 C C . VAL B 1 162 ? 11.156 -18.797 -17.547 1 97.88 162 VAL B C 1
ATOM 3966 O O . VAL B 1 162 ? 10.586 -18 -16.797 1 97.88 162 VAL B O 1
ATOM 3969 N N . SER B 1 163 ? 12.414 -18.797 -17.734 1 96.19 163 SER B N 1
ATOM 3970 C CA . SER B 1 163 ? 13.352 -17.766 -17.297 1 96.19 163 SER B CA 1
ATOM 3971 C C . SER B 1 163 ? 14.391 -17.484 -18.375 1 96.19 163 SER B C 1
ATOM 3973 O O . SER B 1 163 ? 14.359 -18.094 -19.453 1 96.19 163 SER B O 1
ATOM 3975 N N . SER B 1 164 ? 15.266 -16.516 -18.062 1 94.56 164 SER B N 1
ATOM 3976 C CA . SER B 1 164 ? 16.359 -16.234 -18.984 1 94.56 164 SER B CA 1
ATOM 3977 C C . SER B 1 164 ? 17.297 -17.422 -19.125 1 94.56 164 SER B C 1
ATOM 3979 O O . SER B 1 164 ? 18.047 -17.516 -20.094 1 94.56 164 SER B O 1
ATOM 3981 N N . LYS B 1 165 ? 17.188 -18.391 -18.281 1 95.38 165 LYS B N 1
ATOM 3982 C CA . LYS B 1 165 ? 18.125 -19.5 -18.234 1 95.38 165 LYS B CA 1
ATOM 3983 C C . LYS B 1 165 ? 17.656 -20.656 -19.109 1 95.38 165 LYS B C 1
ATOM 3985 O O . LYS B 1 165 ? 18.453 -21.547 -19.453 1 95.38 165 LYS B O 1
ATOM 3990 N N . ASN B 1 166 ? 16.391 -20.656 -19.484 1 97.88 166 ASN B N 1
ATOM 3991 C CA . ASN B 1 166 ? 15.922 -21.875 -20.141 1 97.88 166 ASN B CA 1
ATOM 3992 C C . ASN B 1 166 ? 14.969 -21.562 -21.297 1 97.88 166 ASN B C 1
ATOM 3994 O O . ASN B 1 166 ? 14.531 -22.484 -22 1 97.88 166 ASN B O 1
ATOM 3998 N N . ILE B 1 167 ? 14.68 -20.266 -21.594 1 98.25 167 ILE B N 1
ATOM 3999 C CA . ILE B 1 167 ? 13.68 -19.922 -22.594 1 98.25 167 ILE B CA 1
ATOM 4000 C C . ILE B 1 167 ? 14.148 -20.391 -23.969 1 98.25 167 ILE B C 1
ATOM 4002 O O . ILE B 1 167 ? 13.336 -20.797 -24.797 1 98.25 167 ILE B O 1
ATOM 4006 N N . ASP B 1 168 ? 15.406 -20.469 -24.219 1 98.19 168 ASP B N 1
ATOM 4007 C CA . ASP B 1 168 ? 15.961 -20.828 -25.516 1 98.19 168 ASP B CA 1
ATOM 4008 C C . ASP B 1 168 ? 15.82 -22.328 -25.766 1 98.19 168 ASP B C 1
ATOM 401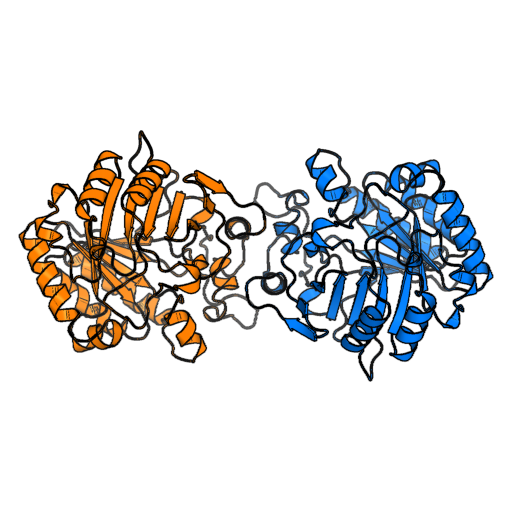0 O O . ASP B 1 168 ? 16.016 -22.797 -26.891 1 98.19 168 ASP B O 1
ATOM 4014 N N . HIS B 1 169 ? 15.406 -23.078 -24.797 1 98.75 169 HIS B N 1
ATOM 4015 C CA . HIS B 1 169 ? 15.258 -24.531 -24.922 1 98.75 169 HIS B CA 1
ATOM 4016 C C . HIS B 1 169 ? 13.789 -24.938 -24.938 1 98.75 169 HIS B C 1
ATOM 4018 O O . HIS B 1 169 ? 13.469 -26.109 -25.109 1 98.75 169 HIS B O 1
ATOM 4024 N N . LEU B 1 170 ? 12.906 -23.984 -24.766 1 98.75 170 LEU B N 1
ATOM 4025 C CA . LEU B 1 170 ? 11.477 -24.25 -24.641 1 98.75 170 LEU B CA 1
ATOM 4026 C C . LEU B 1 170 ? 10.945 -24.953 -25.875 1 98.75 170 LEU B C 1
ATOM 4028 O O . LEU B 1 170 ? 10.062 -25.812 -25.781 1 98.75 170 LEU B O 1
ATOM 4032 N N . HIS B 1 171 ? 11.492 -24.656 -27.062 1 98.44 171 HIS B N 1
ATOM 4033 C CA . HIS B 1 171 ? 11 -25.172 -28.344 1 98.44 171 HIS B CA 1
ATOM 4034 C C . HIS B 1 171 ? 11.164 -26.688 -28.422 1 98.44 171 HIS B C 1
ATOM 4036 O O . HIS B 1 171 ? 10.539 -27.344 -29.25 1 98.44 171 HIS B O 1
ATOM 4042 N N . ARG B 1 172 ? 11.953 -27.297 -27.578 1 98.69 172 ARG B N 1
ATOM 4043 C CA . ARG B 1 172 ? 12.227 -28.734 -27.562 1 98.69 172 ARG B CA 1
ATOM 4044 C C . ARG B 1 172 ? 11.242 -29.469 -26.656 1 98.69 172 ARG B C 1
ATOM 4046 O O . ARG B 1 172 ? 11.18 -30.703 -26.688 1 98.69 172 ARG B O 1
ATOM 4053 N N . MET B 1 173 ? 10.445 -28.766 -25.875 1 98.75 173 MET B N 1
ATOM 4054 C CA . MET B 1 173 ? 9.594 -29.375 -24.844 1 98.75 173 MET B CA 1
ATOM 4055 C C . MET B 1 173 ? 8.422 -30.109 -25.484 1 98.75 173 MET B C 1
ATOM 4057 O O . MET B 1 173 ? 8.031 -31.188 -25.031 1 98.75 173 MET B O 1
ATOM 4061 N N . PRO B 1 174 ? 7.836 -29.578 -26.594 1 98.06 174 PRO B N 1
ATOM 4062 C CA . PRO B 1 174 ? 6.688 -30.281 -27.172 1 98.06 174 PRO B CA 1
ATOM 4063 C C . PRO B 1 174 ? 7.016 -31.719 -27.562 1 98.06 174 PRO B C 1
ATOM 4065 O O . PRO B 1 174 ? 6.23 -32.625 -27.281 1 98.06 174 PRO B O 1
ATOM 4068 N N . ALA B 1 175 ? 8.125 -31.938 -28.141 1 98 175 ALA B N 1
ATOM 4069 C CA . ALA B 1 175 ? 8.539 -33.281 -28.516 1 98 175 ALA B CA 1
ATOM 4070 C C . ALA B 1 175 ? 8.719 -34.188 -27.297 1 98 175 ALA B C 1
ATOM 4072 O O . ALA B 1 175 ? 8.32 -35.344 -27.297 1 98 175 ALA B O 1
ATOM 4073 N N . LEU B 1 176 ? 9.328 -33.625 -26.266 1 98.56 176 LEU B N 1
ATOM 4074 C CA . LEU B 1 176 ? 9.508 -34.375 -25.031 1 98.56 176 LEU B CA 1
ATOM 4075 C C . LEU B 1 176 ? 8.164 -34.781 -24.406 1 98.56 176 LEU B C 1
ATOM 4077 O O . LEU B 1 176 ? 7.977 -35.906 -24 1 98.56 176 LEU B O 1
ATOM 4081 N N . LEU B 1 177 ? 7.266 -33.812 -24.328 1 98.5 177 LEU B N 1
ATOM 4082 C CA . LEU B 1 177 ? 5.953 -34.094 -23.75 1 98.5 177 LEU B CA 1
ATOM 4083 C C . LEU B 1 177 ? 5.23 -35.188 -24.516 1 98.5 177 LEU B C 1
ATOM 4085 O O . LEU B 1 177 ? 4.629 -36.062 -23.922 1 98.5 177 LEU B O 1
ATOM 4089 N N . ALA B 1 178 ? 5.297 -35.094 -25.859 1 96.69 178 ALA B N 1
ATOM 4090 C CA . ALA B 1 178 ? 4.684 -36.125 -26.688 1 96.69 178 ALA B CA 1
ATOM 4091 C C . ALA B 1 178 ? 5.27 -37.5 -26.391 1 96.69 178 ALA B C 1
ATOM 4093 O O . ALA B 1 178 ? 4.535 -38.5 -26.266 1 96.69 178 ALA B O 1
ATOM 4094 N N . ASP B 1 179 ? 6.539 -37.531 -26.281 1 97.56 179 ASP B N 1
ATOM 4095 C CA . ASP B 1 179 ? 7.242 -38.781 -26 1 97.56 179 ASP B CA 1
ATOM 4096 C C . ASP B 1 179 ? 6.824 -39.344 -24.641 1 97.56 179 ASP B C 1
ATOM 4098 O O . ASP B 1 179 ? 6.676 -40.562 -24.484 1 97.56 179 ASP B O 1
ATOM 4102 N N . LEU B 1 180 ? 6.625 -38.469 -23.703 1 98.19 180 LEU B N 1
ATOM 4103 C CA . LEU B 1 180 ? 6.289 -38.875 -22.328 1 98.19 180 LEU B CA 1
ATOM 4104 C C . LEU B 1 180 ? 4.805 -39.219 -22.219 1 98.19 180 LEU B C 1
ATOM 4106 O O . LEU B 1 180 ? 4.375 -39.781 -21.219 1 98.19 180 LEU B O 1
ATOM 4110 N N . GLY B 1 181 ? 4.012 -38.781 -23.141 1 97.12 181 GLY B N 1
ATOM 4111 C CA . GLY B 1 181 ? 2.58 -39.031 -23.109 1 97.12 181 GLY B CA 1
ATOM 4112 C C . GLY B 1 181 ? 1.819 -38 -22.297 1 97.12 181 GLY B C 1
ATOM 4113 O O . GLY B 1 181 ? 0.693 -38.25 -21.859 1 97.12 181 GLY B O 1
ATOM 4114 N N . VAL B 1 182 ? 2.416 -36.844 -22.062 1 97.44 182 VAL B N 1
ATOM 4115 C CA . VAL B 1 182 ? 1.781 -35.75 -21.328 1 97.44 182 VAL B CA 1
ATOM 4116 C C . VAL B 1 182 ? 0.886 -34.938 -22.266 1 97.44 182 VAL B C 1
ATOM 4118 O O . VAL B 1 182 ? 1.308 -34.562 -23.359 1 97.44 182 VAL B O 1
ATOM 4121 N N . ARG B 1 183 ? -0.295 -34.625 -21.828 1 92.94 183 ARG B N 1
ATOM 4122 C CA . ARG B 1 183 ? -1.244 -34 -22.766 1 92.94 183 ARG B CA 1
ATOM 4123 C C . ARG B 1 183 ? -1.611 -32.594 -22.328 1 92.94 183 ARG B C 1
ATOM 4125 O O . ARG B 1 183 ? -2.434 -31.938 -22.969 1 92.94 183 ARG B O 1
ATOM 4132 N N . ARG B 1 184 ? -1.115 -32.125 -21.234 1 97.19 184 ARG B N 1
ATOM 4133 C CA . ARG B 1 184 ? -1.326 -30.75 -20.797 1 97.19 184 ARG B CA 1
ATOM 4134 C C . ARG B 1 184 ? -0.003 -30.078 -20.438 1 97.19 184 ARG B C 1
ATOM 4136 O O . ARG B 1 184 ? 0.817 -30.656 -19.719 1 97.19 184 ARG B O 1
ATOM 4143 N N . PHE B 1 185 ? 0.182 -28.906 -21.016 1 98.06 185 PHE B N 1
ATOM 4144 C CA . PHE B 1 185 ? 1.43 -28.156 -20.891 1 98.06 185 PHE B CA 1
ATOM 4145 C C . PHE B 1 185 ? 1.171 -26.766 -20.328 1 98.06 185 PHE B C 1
ATOM 4147 O O . PHE B 1 185 ? 0.447 -25.969 -20.938 1 98.06 185 PHE B O 1
ATOM 4154 N N . PHE B 1 186 ? 1.755 -26.531 -19.156 1 97.62 186 PHE B N 1
ATOM 4155 C CA . PHE B 1 186 ? 1.694 -25.203 -18.531 1 97.62 186 PHE B CA 1
ATOM 4156 C C . PHE B 1 186 ? 3.027 -24.484 -18.672 1 97.62 186 PHE B C 1
ATOM 4158 O O . PHE B 1 186 ? 4.023 -24.875 -18.078 1 97.62 186 PHE B O 1
ATOM 4165 N N . ILE B 1 187 ? 3.037 -23.469 -19.469 1 98.06 187 ILE B N 1
ATOM 4166 C CA . ILE B 1 187 ? 4.199 -22.594 -19.562 1 98.06 187 ILE B CA 1
ATOM 4167 C C . ILE B 1 187 ? 4.023 -21.406 -18.625 1 98.06 187 ILE B C 1
ATOM 4169 O O . ILE B 1 187 ? 3.104 -20.594 -18.797 1 98.06 187 ILE B O 1
ATOM 4173 N N . GLN B 1 188 ? 4.871 -21.328 -17.656 1 96.31 188 GLN B N 1
ATOM 4174 C CA . GLN B 1 188 ? 4.801 -20.266 -16.672 1 96.31 188 GLN B CA 1
ATOM 4175 C C . GLN B 1 188 ? 5.949 -19.266 -16.844 1 96.31 188 GLN B C 1
ATOM 4177 O O . GLN B 1 188 ? 6.98 -19.609 -17.422 1 96.31 188 GLN B O 1
ATOM 4182 N N . VAL B 1 189 ? 5.711 -18.078 -16.438 1 94.81 189 VAL B N 1
ATOM 4183 C CA . VAL B 1 189 ? 6.789 -17.094 -16.391 1 94.81 189 VAL B CA 1
ATOM 4184 C C . VAL B 1 189 ? 7.328 -16.984 -14.961 1 94.81 189 VAL B C 1
ATOM 4186 O O . VAL B 1 189 ? 6.562 -17.016 -13.992 1 94.81 189 VAL B O 1
ATOM 4189 N N . ILE B 1 190 ? 8.57 -16.891 -14.859 1 92.94 190 ILE B N 1
ATOM 4190 C CA . ILE B 1 190 ? 9.195 -16.812 -13.547 1 92.94 190 ILE B CA 1
ATOM 4191 C C . ILE B 1 190 ? 8.672 -15.586 -12.797 1 92.94 190 ILE B C 1
ATOM 4193 O O . ILE B 1 190 ? 8.625 -14.484 -13.352 1 92.94 190 ILE B O 1
ATOM 4197 N N . GLY B 1 191 ? 8.148 -15.844 -11.641 1 87.44 191 GLY B N 1
ATOM 4198 C CA . GLY B 1 191 ? 7.887 -14.758 -10.711 1 87.44 191 GLY B CA 1
ATOM 4199 C C . GLY B 1 191 ? 9.055 -14.461 -9.789 1 87.44 191 GLY B C 1
ATOM 4200 O O . GLY B 1 191 ? 9.664 -15.375 -9.234 1 87.44 191 GLY B O 1
ATOM 4201 N N . LEU B 1 192 ? 9.445 -13.211 -9.719 1 85.19 192 LEU B N 1
ATOM 4202 C CA . LEU B 1 192 ? 10.562 -12.867 -8.852 1 85.19 192 LEU B CA 1
ATOM 4203 C C . LEU B 1 192 ? 10.148 -12.883 -7.387 1 85.19 192 LEU B C 1
ATOM 4205 O O . LEU B 1 192 ? 9.859 -11.836 -6.809 1 85.19 192 LEU B O 1
ATOM 4209 N N . ARG B 1 193 ? 10.164 -14.055 -6.812 1 87.38 193 ARG B N 1
ATOM 4210 C CA . ARG B 1 193 ? 9.805 -14.336 -5.426 1 87.38 193 ARG B CA 1
ATOM 4211 C C . ARG B 1 193 ? 10.789 -15.312 -4.793 1 87.38 193 ARG B C 1
ATOM 4213 O O . ARG B 1 193 ? 11.469 -16.062 -5.5 1 87.38 193 ARG B O 1
ATOM 4220 N N . GLY B 1 194 ? 10.852 -15.281 -3.496 1 88.06 194 GLY B N 1
ATOM 4221 C CA . GLY B 1 194 ? 11.758 -16.203 -2.822 1 88.06 194 GLY B CA 1
ATOM 4222 C C . GLY B 1 194 ? 13.203 -16.062 -3.266 1 88.06 194 GLY B C 1
ATOM 4223 O O . GLY B 1 194 ? 13.75 -14.953 -3.25 1 88.06 194 GLY B O 1
ATOM 4224 N N . LYS B 1 195 ? 13.734 -17.172 -3.682 1 80.25 195 LYS B N 1
ATOM 4225 C CA . LYS B 1 195 ? 15.148 -17.219 -4.047 1 80.25 195 LYS B CA 1
ATOM 4226 C C . LYS B 1 195 ? 15.422 -16.359 -5.277 1 80.25 195 LYS B C 1
ATOM 4228 O O . LYS B 1 195 ? 16.453 -15.688 -5.355 1 80.25 195 LYS B O 1
ATOM 4233 N N . SER B 1 196 ? 14.5 -16.391 -6.211 1 80.5 196 SER B N 1
ATOM 4234 C CA . SER B 1 196 ? 14.719 -15.633 -7.438 1 80.5 196 SER B CA 1
ATOM 4235 C C . SER B 1 196 ? 14.695 -14.133 -7.176 1 80.5 196 SER B C 1
ATOM 4237 O O . SER B 1 196 ? 15.367 -13.359 -7.863 1 80.5 196 SER B O 1
ATOM 4239 N N . ALA B 1 197 ? 13.906 -13.742 -6.262 1 76.56 197 ALA B N 1
ATOM 4240 C CA . ALA B 1 197 ? 13.898 -12.336 -5.871 1 76.56 197 ALA B CA 1
ATOM 4241 C C . ALA B 1 197 ? 15.227 -11.93 -5.242 1 76.56 197 ALA B C 1
ATOM 4243 O O . ALA B 1 197 ? 15.797 -10.898 -5.598 1 76.56 197 ALA B O 1
ATOM 4244 N N . SER B 1 198 ? 15.688 -12.758 -4.371 1 73.44 198 SER B N 1
ATOM 4245 C CA . SER B 1 198 ? 16.953 -12.5 -3.697 1 73.44 198 SER B CA 1
ATOM 4246 C C . SER B 1 198 ? 18.109 -12.469 -4.688 1 73.44 198 SER B C 1
ATOM 4248 O O . SER B 1 198 ? 19 -11.617 -4.594 1 73.44 198 SER B O 1
ATOM 4250 N N . ALA B 1 199 ? 18.062 -13.328 -5.625 1 76.06 199 ALA B N 1
ATOM 4251 C CA . ALA B 1 199 ? 19.109 -13.406 -6.641 1 76.06 199 ALA B CA 1
ATOM 4252 C C . ALA B 1 199 ? 19.109 -12.164 -7.52 1 76.06 199 ALA B C 1
ATOM 4254 O O . ALA B 1 199 ? 20.172 -11.656 -7.883 1 76.06 199 ALA B O 1
ATOM 4255 N N . SER B 1 200 ? 18.047 -11.773 -7.836 1 71.44 200 SER B N 1
ATOM 4256 C CA . SER B 1 200 ? 17.938 -10.555 -8.641 1 71.44 200 SER B CA 1
ATOM 4257 C C . SER B 1 200 ? 18.531 -9.352 -7.918 1 71.44 200 SER B C 1
ATOM 4259 O O . SER B 1 200 ? 19.203 -8.523 -8.531 1 71.44 200 SER B O 1
ATOM 4261 N N . ASP B 1 201 ? 18.391 -9.438 -6.695 1 67.75 201 ASP B N 1
ATOM 4262 C CA . ASP B 1 201 ? 18.969 -8.383 -5.875 1 67.75 201 ASP B CA 1
ATOM 4263 C C . ASP B 1 201 ? 20.484 -8.43 -5.906 1 67.75 201 ASP B C 1
ATOM 4265 O O . ASP B 1 201 ? 21.156 -7.398 -5.762 1 67.75 201 ASP B O 1
ATOM 4269 N N . GLU B 1 202 ? 20.938 -9.656 -6.219 1 70.94 202 GLU B N 1
ATOM 4270 C CA . GLU B 1 202 ? 22.375 -9.867 -6.234 1 70.94 202 GLU B CA 1
ATOM 4271 C C . GLU B 1 202 ? 22.938 -9.727 -7.645 1 70.94 202 GLU B C 1
ATOM 4273 O O . GLU B 1 202 ? 24.125 -9.992 -7.871 1 70.94 202 GLU B O 1
ATOM 4278 N N . GLY B 1 203 ? 22.078 -9.43 -8.609 1 72.38 203 GLY B N 1
ATOM 4279 C CA . GLY B 1 203 ? 22.547 -9.117 -9.945 1 72.38 203 GLY B CA 1
ATOM 4280 C C . GLY B 1 203 ? 22.312 -10.227 -10.945 1 72.38 203 GLY B C 1
ATOM 4281 O O . GLY B 1 203 ? 22.578 -10.07 -12.141 1 72.38 203 GLY B O 1
ATOM 4282 N N . GLU B 1 204 ? 21.875 -11.406 -10.461 1 75.19 204 GLU B N 1
ATOM 4283 C CA . GLU B 1 204 ? 21.562 -12.484 -11.391 1 75.19 204 GLU B CA 1
ATOM 4284 C C . GLU B 1 204 ? 20.234 -12.211 -12.109 1 75.19 204 GLU B C 1
ATOM 4286 O O . GLU B 1 204 ? 19.234 -11.898 -11.469 1 75.19 204 GLU B O 1
ATOM 4291 N N . GLN B 1 205 ? 20.281 -12.328 -13.391 1 81.62 205 GLN B N 1
ATOM 4292 C CA . GLN B 1 205 ? 19.094 -11.969 -14.156 1 81.62 205 GLN B CA 1
ATOM 4293 C C . GLN B 1 205 ? 18.25 -13.195 -14.469 1 81.62 205 GLN B C 1
ATOM 4295 O O . GLN B 1 205 ? 18.641 -14.055 -15.258 1 81.62 205 GLN B O 1
ATOM 4300 N N . TRP B 1 206 ? 17.156 -13.406 -13.828 1 88.81 206 TRP B N 1
ATOM 4301 C CA . TRP B 1 206 ? 16.203 -14.492 -14.055 1 88.81 206 TRP B CA 1
ATOM 4302 C C . TRP B 1 206 ? 15.078 -14.047 -14.977 1 88.81 206 TRP B C 1
ATOM 4304 O O . TRP B 1 206 ? 14.508 -14.852 -15.711 1 88.81 206 TRP B O 1
ATOM 4314 N N . GLN B 1 207 ? 14.922 -12.828 -14.961 1 88.75 207 GLN B N 1
ATOM 4315 C CA . GLN B 1 207 ? 13.789 -12.297 -15.711 1 88.75 207 GLN B CA 1
ATOM 4316 C C . GLN B 1 207 ? 14.008 -12.438 -17.219 1 88.75 207 GLN B C 1
ATOM 4318 O O . GLN B 1 207 ? 15.117 -12.219 -17.703 1 88.75 207 GLN B O 1
ATOM 4323 N N . VAL B 1 208 ? 12.906 -12.773 -17.859 1 92.31 208 VAL B N 1
ATOM 4324 C CA . VAL B 1 208 ? 12.945 -12.906 -19.312 1 92.31 208 VAL B CA 1
ATOM 4325 C C . VAL B 1 208 ? 12.734 -11.547 -19.969 1 92.31 208 VAL B C 1
ATOM 4327 O O . VAL B 1 208 ? 11.891 -10.758 -19.516 1 92.31 208 VAL B O 1
ATOM 4330 N N . ASP B 1 209 ? 13.477 -11.328 -21.016 1 91.19 209 ASP B N 1
ATOM 4331 C CA . ASP B 1 209 ? 13.242 -10.148 -21.844 1 91.19 209 ASP B CA 1
ATOM 4332 C C . ASP B 1 209 ? 11.852 -10.18 -22.469 1 91.19 209 ASP B C 1
ATOM 4334 O O . ASP B 1 209 ? 11.438 -11.203 -23.016 1 91.19 209 ASP B O 1
ATOM 4338 N N . PRO B 1 210 ? 11.18 -9.062 -22.344 1 93.25 210 PRO B N 1
ATOM 4339 C CA . PRO B 1 210 ? 9.812 -9.039 -22.875 1 93.25 210 PRO B CA 1
ATOM 4340 C C . PRO B 1 210 ? 9.75 -9.43 -24.359 1 93.25 210 PRO B C 1
ATOM 4342 O O . PRO B 1 210 ? 8.883 -10.211 -24.75 1 93.25 210 PRO B O 1
ATOM 4345 N N . GLY B 1 211 ? 10.609 -8.844 -25.141 1 94.19 211 GLY B N 1
ATOM 4346 C CA . GLY B 1 211 ? 10.633 -9.195 -26.562 1 94.19 211 GLY B CA 1
ATOM 4347 C C . GLY B 1 211 ? 10.867 -10.68 -26.797 1 94.19 211 GLY B C 1
ATOM 4348 O O . GLY B 1 211 ? 10.234 -11.273 -27.672 1 94.19 211 GLY B O 1
ATOM 4349 N N . HIS B 1 212 ? 11.766 -11.242 -26.031 1 95.81 212 HIS B N 1
ATOM 4350 C CA . HIS B 1 212 ? 12.07 -12.664 -26.141 1 95.81 212 HIS B CA 1
ATOM 4351 C C . HIS B 1 212 ? 10.859 -13.516 -25.781 1 95.81 212 HIS B C 1
ATOM 4353 O O . HIS B 1 212 ? 10.555 -14.5 -26.469 1 95.81 212 HIS B O 1
ATOM 4359 N N . TRP B 1 213 ? 10.18 -13.195 -24.734 1 96.19 213 TRP B N 1
ATOM 4360 C CA . TRP B 1 213 ? 8.953 -13.883 -24.344 1 96.19 213 TRP B CA 1
ATOM 4361 C C . TRP B 1 213 ? 7.938 -13.875 -25.484 1 96.19 213 TRP B C 1
ATOM 4363 O O . TRP B 1 213 ? 7.418 -14.93 -25.859 1 96.19 213 TRP B O 1
ATOM 4373 N N . LEU B 1 214 ? 7.727 -12.719 -26.031 1 95.31 214 LEU B N 1
ATOM 4374 C CA . LEU B 1 214 ? 6.684 -12.539 -27.047 1 95.31 214 LEU B CA 1
ATOM 4375 C C . LEU B 1 214 ? 7.035 -13.273 -28.328 1 95.31 214 LEU B C 1
ATOM 4377 O O . LEU B 1 214 ? 6.148 -13.719 -29.062 1 95.31 214 LEU B O 1
ATOM 4381 N N . GLU B 1 215 ? 8.289 -13.445 -28.531 1 96.56 215 GLU B N 1
ATOM 4382 C CA . GLU B 1 215 ? 8.766 -14.125 -29.734 1 96.56 215 GLU B CA 1
ATOM 4383 C C . GLU B 1 215 ? 8.688 -15.641 -29.578 1 96.56 215 GLU B C 1
ATOM 4385 O O . GLU B 1 215 ? 8.297 -16.344 -30.516 1 96.56 215 GLU B O 1
ATOM 4390 N N . VAL B 1 216 ? 8.93 -16.156 -28.438 1 98.06 216 VAL B N 1
ATOM 4391 C CA . VAL B 1 216 ? 9.211 -17.578 -28.266 1 98.06 216 VAL B CA 1
ATOM 4392 C C . VAL B 1 216 ? 7.969 -18.297 -27.75 1 98.06 216 VAL B C 1
ATOM 4394 O O . VAL B 1 216 ? 7.523 -19.281 -28.344 1 98.06 216 VAL B O 1
ATOM 4397 N N . VAL B 1 217 ? 7.332 -17.859 -26.734 1 97.94 217 VAL B N 1
ATOM 4398 C CA . VAL B 1 217 ? 6.379 -18.625 -25.938 1 97.94 217 VAL B CA 1
ATOM 4399 C C . VAL B 1 217 ? 5.109 -18.891 -26.75 1 97.94 217 VAL B C 1
ATOM 4401 O O . VAL B 1 217 ? 4.66 -20.031 -26.875 1 97.94 217 VAL B O 1
ATOM 4404 N N . PRO B 1 218 ? 4.602 -17.859 -27.453 1 96.5 218 PRO B N 1
ATOM 4405 C CA . PRO B 1 218 ? 3.404 -18.125 -28.25 1 96.5 218 PRO B CA 1
ATOM 4406 C C . PRO B 1 218 ? 3.658 -19.141 -29.359 1 96.5 218 PRO B C 1
ATOM 4408 O O . PRO B 1 218 ? 2.816 -20 -29.625 1 96.5 218 PRO B O 1
ATOM 4411 N N . GLU B 1 219 ? 4.75 -19.031 -29.922 1 96.81 219 GLU B N 1
ATOM 4412 C CA . GLU B 1 219 ? 5.09 -19.953 -31.016 1 96.81 219 GLU B CA 1
ATOM 4413 C C . GLU B 1 219 ? 5.215 -21.375 -30.5 1 96.81 219 GLU B C 1
ATOM 4415 O O . GLU B 1 219 ? 4.699 -22.312 -31.109 1 96.81 219 GLU B O 1
ATOM 4420 N N . VAL B 1 220 ? 5.918 -21.562 -29.391 1 98.12 220 VAL B N 1
ATOM 4421 C CA . VAL B 1 220 ? 6.102 -22.891 -28.828 1 98.12 220 VAL B CA 1
ATOM 4422 C C . VAL B 1 220 ? 4.754 -23.453 -28.391 1 98.12 220 VAL B C 1
ATOM 4424 O O . VAL B 1 220 ? 4.484 -24.641 -28.547 1 98.12 220 VAL B O 1
ATOM 4427 N N . ALA B 1 221 ? 3.928 -22.625 -27.828 1 97.38 221 ALA B N 1
ATOM 4428 C CA . ALA B 1 221 ? 2.59 -23.031 -27.422 1 97.38 221 ALA B CA 1
ATOM 4429 C C . ALA B 1 221 ? 1.797 -23.578 -28.609 1 97.38 221 ALA B C 1
ATOM 4431 O O . ALA B 1 221 ? 1.128 -24.609 -28.5 1 97.38 221 ALA B O 1
ATOM 4432 N N . GLN B 1 222 ? 1.909 -22.969 -29.703 1 95.62 222 GLN B N 1
ATOM 4433 C CA . GLN B 1 222 ? 1.226 -23.406 -30.922 1 95.62 222 GLN B CA 1
ATOM 4434 C C . GLN B 1 222 ? 1.773 -24.75 -31.406 1 95.62 222 GLN B C 1
ATOM 4436 O O . GLN B 1 222 ? 1.01 -25.625 -31.812 1 95.62 222 GLN B O 1
ATOM 4441 N N . GLN B 1 223 ? 3.039 -24.812 -31.359 1 95.56 223 GLN B N 1
ATOM 4442 C CA . GLN B 1 223 ? 3.678 -26.078 -31.75 1 95.56 223 GLN B CA 1
ATOM 4443 C C . GLN B 1 223 ? 3.193 -27.234 -30.875 1 95.56 223 GLN B C 1
ATOM 4445 O O . GLN B 1 223 ? 2.898 -28.312 -31.391 1 95.56 223 GLN B O 1
ATOM 4450 N N . ALA B 1 224 ? 3.141 -27.016 -29.609 1 96.75 224 ALA B N 1
ATOM 4451 C CA . ALA B 1 224 ? 2.668 -28.047 -28.672 1 96.75 224 ALA B CA 1
ATOM 4452 C C . ALA B 1 224 ? 1.222 -28.422 -28.984 1 96.75 224 ALA B C 1
ATOM 4454 O O . ALA B 1 224 ? 0.876 -29.609 -28.984 1 96.75 224 ALA B O 1
ATOM 4455 N N . ALA B 1 225 ? 0.459 -27.469 -29.297 1 95.19 225 ALA B N 1
ATOM 4456 C CA . ALA B 1 225 ? -0.945 -27.719 -29.609 1 95.19 225 ALA B CA 1
ATOM 4457 C C . ALA B 1 225 ? -1.081 -28.547 -30.875 1 95.19 225 ALA B C 1
ATOM 4459 O O . ALA B 1 225 ? -1.935 -29.438 -30.953 1 95.19 225 ALA B O 1
ATOM 4460 N N . ARG B 1 226 ? -0.288 -28.281 -31.812 1 93 226 ARG B N 1
ATOM 4461 C CA . ARG B 1 226 ? -0.29 -29.047 -33.062 1 93 226 ARG B CA 1
ATOM 4462 C C . ARG B 1 226 ? 0.086 -30.5 -32.812 1 93 226 ARG B C 1
ATOM 4464 O O . ARG B 1 226 ? -0.323 -31.391 -33.562 1 93 226 ARG B O 1
ATOM 4471 N N . ALA B 1 227 ? 0.831 -30.703 -31.75 1 92.94 227 ALA B N 1
ATOM 4472 C CA . ALA B 1 227 ? 1.248 -32.062 -31.391 1 92.94 227 ALA B CA 1
ATOM 4473 C C . ALA B 1 227 ? 0.196 -32.719 -30.516 1 92.94 227 ALA B C 1
ATOM 4475 O O . ALA B 1 227 ? 0.446 -33.781 -29.938 1 92.94 227 ALA B O 1
ATOM 4476 N N . GLY B 1 228 ? -0.965 -32.094 -30.359 1 93.62 228 GLY B N 1
ATOM 4477 C CA . GLY B 1 228 ? -2.068 -32.719 -29.625 1 93.62 228 GLY B CA 1
ATOM 4478 C C . GLY B 1 228 ? -2.041 -32.406 -28.141 1 93.62 228 GLY B C 1
ATOM 4479 O O . GLY B 1 228 ? -2.705 -33.094 -27.344 1 93.62 228 GLY B O 1
ATOM 4480 N N . ILE B 1 229 ? -1.258 -31.438 -27.734 1 96.31 229 ILE B N 1
ATOM 4481 C CA . ILE B 1 229 ? -1.093 -31.109 -26.312 1 96.31 229 ILE B CA 1
ATOM 4482 C C . ILE B 1 229 ? -1.888 -29.844 -26 1 96.31 229 ILE B C 1
ATOM 4484 O O . ILE B 1 229 ? -1.819 -28.859 -26.719 1 96.31 229 ILE B O 1
ATOM 4488 N N . HIS B 1 230 ? -2.682 -29.844 -24.938 1 96.12 230 HIS B N 1
ATOM 4489 C CA . HIS B 1 230 ? -3.367 -28.672 -24.406 1 96.12 230 HIS B CA 1
ATOM 4490 C C . HIS B 1 230 ? -2.395 -27.734 -23.703 1 96.12 230 HIS B C 1
ATOM 4492 O O . HIS B 1 230 ? -1.747 -28.125 -22.734 1 96.12 230 HIS B O 1
ATOM 4498 N N . VAL B 1 231 ? -2.328 -26.422 -24.141 1 96.94 231 VAL B N 1
ATOM 4499 C CA . VAL B 1 231 ? -1.299 -25.547 -23.609 1 96.94 231 VAL B CA 1
ATOM 4500 C C . VAL B 1 231 ? -1.95 -24.312 -22.969 1 96.94 231 VAL B C 1
ATOM 4502 O O . VAL B 1 231 ? -2.898 -23.75 -23.516 1 96.94 231 VAL B O 1
ATOM 4505 N N . THR B 1 232 ? -1.444 -23.938 -21.812 1 95.94 232 THR B N 1
ATOM 4506 C CA . THR B 1 232 ? -1.801 -22.688 -21.156 1 95.94 232 THR B CA 1
ATOM 4507 C C . THR B 1 232 ? -0.55 -21.906 -20.766 1 95.94 232 THR B C 1
ATOM 4509 O O . THR B 1 232 ? 0.444 -22.5 -20.328 1 95.94 232 THR B O 1
ATOM 4512 N N . TYR B 1 233 ? -0.538 -20.609 -20.969 1 96 233 TYR B N 1
ATOM 4513 C CA . TYR B 1 233 ? 0.549 -19.719 -20.547 1 96 233 TYR B CA 1
ATOM 4514 C C . TYR B 1 233 ? 0.022 -18.344 -20.188 1 96 233 TYR B C 1
ATOM 4516 O O . TYR B 1 233 ? -1.065 -17.953 -20.609 1 96 233 TYR B O 1
ATOM 4524 N N . PRO B 1 234 ? 0.757 -17.641 -19.391 1 94.44 234 PRO B N 1
ATOM 4525 C CA . PRO B 1 234 ? 0.268 -16.328 -19 1 94.44 234 PRO B CA 1
ATOM 4526 C C . PRO B 1 234 ? 0.363 -15.305 -20.141 1 94.44 234 PRO B C 1
ATOM 4528 O O . PRO B 1 234 ? 1.298 -15.359 -20.953 1 94.44 234 PRO B O 1
ATOM 4531 N N . LYS B 1 235 ? -0.519 -14.414 -20.172 1 91 235 LYS B N 1
ATOM 4532 C CA . LYS B 1 235 ? -0.485 -13.336 -21.156 1 91 235 LYS B CA 1
ATOM 4533 C C . LYS B 1 235 ? 0.707 -12.414 -20.922 1 91 235 LYS B C 1
ATOM 4535 O O . LYS B 1 235 ? 1.364 -11.977 -21.875 1 91 235 LYS B O 1
ATOM 4540 N N . VAL B 1 236 ? 1.073 -12.031 -19.719 1 91.56 236 VAL B N 1
ATOM 4541 C CA . VAL B 1 236 ? 2.209 -11.289 -19.188 1 91.56 236 VAL B CA 1
ATOM 4542 C C . VAL B 1 236 ? 2.086 -9.812 -19.547 1 91.56 236 VAL B C 1
ATOM 4544 O O . VAL B 1 236 ? 2.266 -8.938 -18.703 1 91.56 236 VAL B O 1
ATOM 4547 N N . PHE B 1 237 ? 1.775 -9.516 -20.875 1 94.56 237 PHE B N 1
ATOM 4548 C CA . PHE B 1 237 ? 1.742 -8.125 -21.328 1 94.56 237 PHE B CA 1
ATOM 4549 C C . PHE B 1 237 ? 0.399 -7.789 -21.953 1 94.56 237 PHE B C 1
ATOM 4551 O O . PHE B 1 237 ? -0.161 -8.602 -22.703 1 94.56 237 PHE B O 1
ATOM 4558 N N . LEU B 1 238 ? -0.023 -6.602 -21.625 1 93.81 238 LEU B N 1
ATOM 4559 C CA . LEU B 1 238 ? -1.263 -6.102 -22.219 1 93.81 238 LEU B CA 1
ATOM 4560 C C . LEU B 1 238 ? -1.014 -5.52 -23.594 1 93.81 238 LEU B C 1
ATOM 4562 O O . LEU B 1 238 ? 0.023 -4.895 -23.844 1 93.81 238 LEU B O 1
ATOM 4566 N N . GLY B 1 239 ? -2.004 -5.727 -24.438 1 89.31 239 GLY B N 1
ATOM 4567 C CA . GLY B 1 239 ? -1.975 -5.004 -25.688 1 89.31 239 GLY B CA 1
ATOM 4568 C C . GLY B 1 239 ? -2.227 -3.516 -25.531 1 89.31 239 GLY B C 1
ATOM 4569 O O . GLY B 1 239 ? -2.637 -3.061 -24.469 1 89.31 239 GLY B O 1
ATOM 4570 N N . PRO B 1 240 ? -1.908 -2.676 -26.516 1 85.94 240 PRO B N 1
ATOM 4571 C CA . PRO B 1 240 ? -2.02 -1.218 -26.438 1 85.94 240 PRO B CA 1
ATOM 4572 C C . PRO B 1 240 ? -3.418 -0.753 -26.047 1 85.94 240 PRO B C 1
ATOM 4574 O O . PRO B 1 240 ? -3.561 0.213 -25.281 1 85.94 240 PRO B O 1
ATOM 4577 N N . GLU B 1 241 ? -4.484 -1.439 -26.406 1 88.25 241 GLU B N 1
ATOM 4578 C CA . GLU B 1 241 ? -5.844 -0.976 -26.156 1 88.25 241 GLU B CA 1
ATOM 4579 C C . GLU B 1 241 ? -6.527 -1.836 -25.094 1 88.25 241 GLU B C 1
ATOM 4581 O O . GLU B 1 241 ? -7.715 -1.666 -24.812 1 88.25 241 GLU B O 1
ATOM 4586 N N . GLU B 1 242 ? -5.766 -2.686 -24.562 1 90.25 242 GLU B N 1
ATOM 4587 C CA . GLU B 1 242 ? -6.367 -3.607 -23.594 1 90.25 242 GLU B CA 1
ATOM 4588 C C . GLU B 1 242 ? -6.414 -2.996 -22.203 1 90.25 242 GLU B C 1
ATOM 4590 O O . GLU B 1 242 ? -5.465 -2.338 -21.766 1 90.25 242 GLU B O 1
ATOM 4595 N N . SER B 1 243 ? -7.539 -3.152 -21.531 1 89.12 243 SER B N 1
ATOM 4596 C CA . SER B 1 243 ? -7.672 -2.707 -20.141 1 89.12 243 SER B CA 1
ATOM 4597 C C . SER B 1 243 ? -7.133 -3.752 -19.172 1 89.12 243 SER B C 1
ATOM 4599 O O . SER B 1 243 ? -7.219 -4.953 -19.438 1 89.12 243 SER B O 1
ATOM 4601 N N . PHE B 1 244 ? -6.57 -3.234 -18.188 1 92.25 244 PHE B N 1
ATOM 4602 C CA . PHE B 1 244 ? -6.086 -4.133 -17.141 1 92.25 244 PHE B CA 1
ATOM 4603 C C . PHE B 1 244 ? -7.242 -4.68 -16.312 1 92.25 244 PHE B C 1
ATOM 4605 O O . PHE B 1 244 ? -8.133 -3.928 -15.906 1 92.25 244 PHE B O 1
ATOM 4612 N N . ALA B 1 245 ? -7.211 -5.988 -16.109 1 89.06 245 ALA B N 1
ATOM 4613 C CA . ALA B 1 245 ? -8.141 -6.66 -15.211 1 89.06 245 ALA B CA 1
ATOM 4614 C C . ALA B 1 245 ? -7.391 -7.395 -14.102 1 89.06 245 ALA B C 1
ATOM 4616 O O . ALA B 1 245 ? -6.449 -8.141 -14.367 1 89.06 245 ALA B O 1
ATOM 4617 N N . CYS B 1 246 ? -7.812 -7.133 -12.922 1 91.19 246 CYS B N 1
ATOM 4618 C CA . CYS B 1 246 ? -7.199 -7.77 -11.758 1 91.19 246 CYS B CA 1
ATOM 4619 C C . CYS B 1 246 ? -8 -8.992 -11.32 1 91.19 246 CYS B C 1
ATOM 4621 O O . CYS B 1 246 ? -9.188 -8.883 -11.008 1 91.19 246 CYS B O 1
ATOM 4623 N N . ALA B 1 247 ? -7.336 -10.109 -11.266 1 89.94 247 ALA B N 1
ATOM 4624 C CA . ALA B 1 247 ? -8.008 -11.336 -10.828 1 89.94 247 ALA B CA 1
ATOM 4625 C C . ALA B 1 247 ? -8.523 -11.195 -9.398 1 89.94 247 ALA B C 1
ATOM 4627 O O . ALA B 1 247 ? -9.555 -11.773 -9.047 1 89.94 247 ALA B O 1
ATOM 4628 N N . GLY B 1 248 ? -7.801 -10.438 -8.617 1 89.38 248 GLY B N 1
ATOM 4629 C CA . GLY B 1 248 ? -8.203 -10.242 -7.23 1 89.38 248 GLY B CA 1
ATOM 4630 C C . GLY B 1 248 ? -9.555 -9.57 -7.086 1 89.38 248 GLY B C 1
ATOM 4631 O O . GLY B 1 248 ? -10.18 -9.641 -6.027 1 89.38 248 GLY B O 1
ATOM 4632 N N . ARG B 1 249 ? -10.016 -8.938 -8.094 1 87.75 249 ARG B N 1
ATOM 4633 C CA . ARG B 1 249 ? -11.289 -8.227 -8.047 1 87.75 249 ARG B CA 1
ATOM 4634 C C . ARG B 1 249 ? -12.406 -9.055 -8.68 1 87.75 249 ARG B C 1
ATOM 4636 O O . ARG B 1 249 ? -13.586 -8.75 -8.516 1 87.75 249 ARG B O 1
ATOM 4643 N N . VAL B 1 250 ? -12.055 -10.086 -9.422 1 83.94 250 VAL B N 1
ATOM 4644 C CA . VAL B 1 250 ? -13.039 -10.766 -10.258 1 83.94 250 VAL B CA 1
ATOM 4645 C C . VAL B 1 250 ? -13.227 -12.203 -9.773 1 83.94 250 VAL B C 1
ATOM 4647 O O . VAL B 1 250 ? -14.352 -12.688 -9.656 1 83.94 250 VAL B O 1
ATOM 4650 N N . ALA B 1 251 ? -12.18 -12.891 -9.531 1 84 251 ALA B N 1
ATOM 4651 C CA . ALA B 1 251 ? -12.203 -14.312 -9.18 1 84 251 ALA B CA 1
ATOM 4652 C C . ALA B 1 251 ? -11.969 -14.508 -7.68 1 84 251 ALA B C 1
ATOM 4654 O O . ALA B 1 251 ? -11.547 -13.586 -6.984 1 84 251 ALA B O 1
ATOM 4655 N N . GLU B 1 252 ? -12.406 -15.68 -7.246 1 91.69 252 GLU B N 1
ATOM 4656 C CA . GLU B 1 252 ? -12.094 -16.078 -5.875 1 91.69 252 GLU B CA 1
ATOM 4657 C C . GLU B 1 252 ? -10.844 -16.953 -5.82 1 91.69 252 GLU B C 1
ATOM 4659 O O . GLU B 1 252 ? -10.914 -18.156 -6.02 1 91.69 252 GLU B O 1
ATOM 4664 N N . ASN B 1 253 ? -9.789 -16.328 -5.609 1 94.75 253 ASN B N 1
ATOM 4665 C CA . ASN B 1 253 ? -8.523 -17.031 -5.449 1 94.75 253 ASN B CA 1
ATOM 4666 C C . ASN B 1 253 ? -8.039 -16.984 -4.004 1 94.75 253 ASN B C 1
ATOM 4668 O O . ASN B 1 253 ? -8.109 -15.945 -3.348 1 94.75 253 ASN B O 1
ATOM 4672 N N . TYR B 1 254 ? -7.574 -18.141 -3.543 1 97.25 254 TYR B N 1
ATOM 4673 C CA . TYR B 1 254 ? -7 -18.234 -2.205 1 97.25 254 TYR B CA 1
ATOM 4674 C C . TYR B 1 254 ? -5.652 -18.938 -2.238 1 97.25 254 TYR B C 1
ATOM 4676 O O . TYR B 1 254 ? -5.566 -20.094 -2.658 1 97.25 254 TYR B O 1
ATOM 4684 N N . PHE B 1 255 ? -4.633 -18.281 -1.915 1 97.81 255 PHE B N 1
ATOM 4685 C CA . PHE B 1 255 ? -3.312 -18.859 -1.719 1 97.81 255 PHE B CA 1
ATOM 4686 C C . PHE B 1 255 ? -3.023 -19.062 -0.236 1 97.81 255 PHE B C 1
ATOM 4688 O O . PHE B 1 255 ? -2.734 -18.109 0.479 1 97.81 255 PHE B O 1
ATOM 4695 N N . ILE B 1 256 ? -3.059 -20.297 0.188 1 98.12 256 ILE B N 1
ATOM 4696 C CA . ILE B 1 256 ? -3.053 -20.625 1.606 1 98.12 256 ILE B CA 1
ATOM 4697 C C . ILE B 1 256 ? -1.686 -21.188 2 1 98.12 256 ILE B C 1
ATOM 4699 O O . ILE B 1 256 ? -1.193 -22.141 1.387 1 98.12 256 ILE B O 1
ATOM 4703 N N . PHE B 1 257 ? -1.094 -20.578 3.01 1 98 257 PHE B N 1
ATOM 4704 C CA . PHE B 1 257 ? 0.197 -21.047 3.5 1 98 257 PHE B CA 1
ATOM 4705 C C . PHE B 1 257 ? 0.061 -21.641 4.895 1 98 257 PHE B C 1
ATOM 4707 O O . PHE B 1 257 ? -0.905 -21.359 5.605 1 98 257 PHE B O 1
ATOM 4714 N N . PRO B 1 258 ? 1.039 -22.438 5.297 1 96.81 258 PRO B N 1
ATOM 4715 C CA . PRO B 1 258 ? 0.928 -23.188 6.551 1 96.81 258 PRO B CA 1
ATOM 4716 C C . PRO B 1 258 ? 0.878 -22.281 7.777 1 96.81 258 PRO B C 1
ATOM 4718 O O . PRO B 1 258 ? 0.321 -22.656 8.812 1 96.81 258 PRO B O 1
ATOM 4721 N N . ASN B 1 259 ? 1.388 -21.109 7.723 1 96.38 259 ASN B N 1
ATOM 4722 C CA . ASN B 1 259 ? 1.407 -20.219 8.867 1 96.38 259 ASN B CA 1
ATOM 4723 C C . ASN B 1 259 ? 0.083 -19.469 9.023 1 96.38 259 ASN B C 1
ATOM 4725 O O . ASN B 1 259 ? -0.044 -18.578 9.867 1 96.38 259 ASN B O 1
ATOM 4729 N N . GLY B 1 260 ? -0.838 -19.75 8.078 1 97.12 260 GLY B N 1
ATOM 4730 C CA . GLY B 1 260 ? -2.176 -19.203 8.219 1 97.12 260 GLY B CA 1
ATOM 4731 C C . GLY B 1 260 ? -2.422 -18 7.336 1 97.12 260 GLY B C 1
ATOM 4732 O O . GLY B 1 260 ? -3.557 -17.531 7.219 1 97.12 260 GLY B O 1
ATOM 4733 N N . ARG B 1 261 ? -1.422 -17.453 6.652 1 97.56 261 ARG B N 1
ATOM 4734 C CA . ARG B 1 261 ? -1.616 -16.359 5.723 1 97.56 261 ARG B CA 1
ATOM 4735 C C . ARG B 1 261 ? -2.377 -16.812 4.48 1 97.56 261 ARG B C 1
ATOM 4737 O O . ARG B 1 261 ? -2.129 -17.891 3.959 1 97.56 261 ARG B O 1
ATOM 4744 N N . VAL B 1 262 ? -3.334 -16.078 4.094 1 98.31 262 VAL B N 1
ATOM 4745 C CA . VAL B 1 262 ? -4.109 -16.344 2.889 1 98.31 262 VAL B CA 1
ATOM 4746 C C . VAL B 1 262 ? -4.105 -15.117 1.983 1 98.31 262 VAL B C 1
ATOM 4748 O O . VAL B 1 262 ? -4.531 -14.031 2.395 1 98.31 262 VAL B O 1
ATOM 4751 N N . TYR B 1 263 ? -3.627 -15.289 0.805 1 97.81 263 TYR B N 1
ATOM 4752 C CA . TYR B 1 263 ? -3.543 -14.219 -0.18 1 97.81 263 TYR B CA 1
ATOM 4753 C C . TYR B 1 263 ? -4.582 -14.406 -1.279 1 97.81 263 TYR B C 1
ATOM 4755 O O . TYR B 1 263 ? -5.09 -15.508 -1.481 1 97.81 263 TYR B O 1
ATOM 4763 N N . GLN B 1 264 ? -4.875 -13.344 -1.977 1 96.56 264 GLN B N 1
ATOM 4764 C CA . GLN B 1 264 ? -5.707 -13.398 -3.176 1 96.56 264 GLN B CA 1
ATOM 4765 C C . GLN B 1 264 ? -4.875 -13.141 -4.43 1 96.56 264 GLN B C 1
ATOM 4767 O O . GLN B 1 264 ? -5.355 -13.344 -5.551 1 96.56 264 GLN B O 1
ATOM 4772 N N . CYS B 1 265 ? -3.691 -12.664 -4.25 1 96.12 265 CYS B N 1
ATOM 4773 C CA . CYS B 1 265 ? -2.729 -12.398 -5.312 1 96.12 265 CYS B CA 1
ATOM 4774 C C . CYS B 1 265 ? -1.406 -13.109 -5.039 1 96.12 265 CYS B C 1
ATOM 4776 O O . CYS B 1 265 ? -0.776 -12.875 -4.004 1 96.12 265 CYS B O 1
ATOM 4778 N N . PRO B 1 266 ? -0.942 -13.867 -5.973 1 95 266 PRO B N 1
ATOM 4779 C CA . PRO B 1 266 ? 0.288 -14.625 -5.719 1 95 266 PRO B CA 1
ATOM 4780 C C . PRO B 1 266 ? 1.525 -13.734 -5.66 1 95 266 PRO B C 1
ATOM 4782 O O . PRO B 1 266 ? 2.529 -14.102 -5.043 1 95 266 PRO B O 1
ATOM 4785 N N . LEU B 1 267 ? 1.496 -12.562 -6.281 1 94.44 267 LEU B N 1
ATOM 4786 C CA . LEU B 1 267 ? 2.648 -11.664 -6.262 1 94.44 267 LEU B CA 1
ATOM 4787 C C . LEU B 1 267 ? 2.941 -11.188 -4.844 1 94.44 267 LEU B C 1
ATOM 4789 O O . LEU B 1 267 ? 4.055 -10.75 -4.551 1 94.44 267 LEU B O 1
ATOM 4793 N N . CYS B 1 268 ? 1.987 -11.266 -4.008 1 95.81 268 CYS B N 1
ATOM 4794 C CA . CYS B 1 268 ? 2.059 -10.641 -2.689 1 95.81 268 CYS B CA 1
ATOM 4795 C C . CYS B 1 268 ? 2.645 -11.602 -1.661 1 95.81 268 CYS B C 1
ATOM 4797 O O . CYS B 1 268 ? 2.973 -11.195 -0.544 1 95.81 268 CYS B O 1
ATOM 4799 N N . GLU B 1 269 ? 2.924 -12.781 -2.018 1 95.69 269 GLU B N 1
ATOM 4800 C CA . GLU B 1 269 ? 3.121 -13.875 -1.071 1 95.69 269 GLU B CA 1
ATOM 4801 C C . GLU B 1 269 ? 4.422 -13.711 -0.295 1 95.69 269 GLU B C 1
ATOM 4803 O O . GLU B 1 269 ? 4.609 -14.328 0.756 1 95.69 269 GLU B O 1
ATOM 4808 N N . ASP B 1 270 ? 5.344 -12.914 -0.767 1 93.25 270 ASP B N 1
ATOM 4809 C CA . ASP B 1 270 ? 6.617 -12.711 -0.082 1 93.25 270 ASP B CA 1
ATOM 4810 C C . ASP B 1 270 ? 6.508 -11.594 0.956 1 93.25 270 ASP B C 1
ATOM 4812 O O . ASP B 1 270 ? 7.492 -11.25 1.611 1 93.25 270 ASP B O 1
ATOM 4816 N N . TYR B 1 271 ? 5.34 -11.039 1.084 1 92.75 271 TYR B N 1
ATOM 4817 C CA . TYR B 1 271 ? 5.16 -9.875 1.945 1 92.75 271 TYR B CA 1
ATOM 4818 C C . TYR B 1 271 ? 3.996 -10.078 2.906 1 92.75 271 TYR B C 1
ATOM 4820 O O . TYR B 1 271 ? 3.02 -10.758 2.574 1 92.75 271 TYR B O 1
ATOM 4828 N N . PRO B 1 272 ? 4.164 -9.477 4.051 1 93.75 272 PRO B N 1
ATOM 4829 C CA . PRO B 1 272 ? 3.076 -9.633 5.02 1 93.75 272 PRO B CA 1
ATOM 4830 C C . PRO B 1 272 ? 1.902 -8.695 4.742 1 93.75 272 PRO B C 1
ATOM 4832 O O . PRO B 1 272 ? 1.495 -7.93 5.621 1 93.75 272 PRO B O 1
ATOM 4835 N N . ILE B 1 273 ? 1.333 -8.766 3.58 1 95.44 273 ILE B N 1
ATOM 4836 C CA . ILE B 1 273 ? 0.248 -7.875 3.18 1 95.44 273 ILE B CA 1
ATOM 4837 C C . ILE B 1 273 ? -0.97 -8.695 2.77 1 95.44 273 ILE B C 1
ATOM 4839 O O . ILE B 1 273 ? -1.789 -8.25 1.965 1 95.44 273 ILE B O 1
ATOM 4843 N N . HIS B 1 274 ? -1.028 -9.961 3.309 1 97.25 274 HIS B N 1
ATOM 4844 C CA . HIS B 1 274 ? -2.197 -10.805 3.109 1 97.25 274 HIS B CA 1
ATOM 4845 C C . HIS B 1 274 ? -3.453 -10.164 3.686 1 97.25 274 HIS B C 1
ATOM 4847 O O . HIS B 1 274 ? -3.42 -9.602 4.781 1 97.25 274 HIS B O 1
ATOM 4853 N N . CYS B 1 275 ? -4.543 -10.211 2.965 1 97.06 275 CYS B N 1
ATOM 4854 C CA . CYS B 1 275 ? -5.77 -9.562 3.404 1 97.06 275 CYS B CA 1
ATOM 4855 C C . CYS B 1 275 ? -6.664 -10.531 4.164 1 97.06 275 CYS B C 1
ATOM 4857 O O . CYS B 1 275 ? -7.648 -10.125 4.785 1 97.06 275 CYS B O 1
ATOM 4859 N N . LEU B 1 276 ? -6.355 -11.883 4.129 1 97.94 276 LEU B N 1
ATOM 4860 C CA . LEU B 1 276 ? -7.086 -12.914 4.859 1 97.94 276 LEU B CA 1
ATOM 4861 C C . LEU B 1 276 ? -6.137 -13.734 5.73 1 97.94 276 LEU B C 1
ATOM 4863 O O . LEU B 1 276 ? -4.949 -13.852 5.418 1 97.94 276 LEU B O 1
ATOM 4867 N N . CYS B 1 277 ? -6.637 -14.266 6.77 1 97.69 277 CYS B N 1
ATOM 4868 C CA . CYS B 1 277 ? -5.836 -15.125 7.629 1 97.69 277 CYS B CA 1
ATOM 4869 C C . CYS B 1 277 ? -6.699 -16.203 8.273 1 97.69 277 CYS B C 1
ATOM 4871 O O . CYS B 1 277 ? -7.895 -16 8.492 1 97.69 277 CYS B O 1
ATOM 4873 N N . LEU B 1 278 ? -6.137 -17.328 8.461 1 97.62 278 LEU B N 1
ATOM 4874 C CA . LEU B 1 278 ? -6.77 -18.438 9.172 1 97.62 278 LEU B CA 1
ATOM 4875 C C . LEU B 1 278 ? -6.391 -18.422 10.648 1 97.62 278 LEU B C 1
ATOM 4877 O O . LEU B 1 278 ? -5.23 -18.672 11 1 97.62 278 LEU B O 1
ATOM 4881 N N . GLU B 1 279 ? -7.355 -18 11.445 1 92.88 279 GLU B N 1
ATOM 4882 C CA . GLU B 1 279 ? -7.219 -17.969 12.898 1 92.88 279 GLU B CA 1
ATOM 4883 C C . GLU B 1 279 ? -8.312 -18.781 13.578 1 92.88 279 GLU B C 1
ATOM 4885 O O . GLU B 1 279 ? -9.5 -18.594 13.297 1 92.88 279 GLU B O 1
ATOM 4890 N N . ASP B 1 280 ? -7.895 -19.703 14.508 1 91.94 280 ASP B N 1
ATOM 4891 C CA . ASP B 1 280 ? -8.836 -20.562 15.211 1 91.94 280 ASP B CA 1
ATOM 4892 C C . ASP B 1 280 ? -9.797 -21.25 14.242 1 91.94 280 ASP B C 1
ATOM 4894 O O . ASP B 1 280 ? -11.008 -21.219 14.445 1 91.94 280 ASP B O 1
ATOM 4898 N N . ASP B 1 281 ? -9.273 -21.672 13.094 1 87.44 281 ASP B N 1
ATOM 4899 C CA . ASP B 1 281 ? -9.961 -22.438 12.055 1 87.44 281 ASP B CA 1
ATOM 4900 C C . ASP B 1 281 ? -11.078 -21.625 11.414 1 87.44 281 ASP B C 1
ATOM 4902 O O . ASP B 1 281 ? -12.109 -22.172 11.016 1 87.44 281 ASP B O 1
ATOM 4906 N N . GLN B 1 282 ? -10.914 -20.359 11.484 1 96.25 282 GLN B N 1
ATOM 4907 C CA . GLN B 1 282 ? -11.812 -19.438 10.781 1 96.25 282 GLN B CA 1
ATOM 4908 C C . GLN B 1 282 ? -11.039 -18.547 9.82 1 96.25 282 GLN B C 1
ATOM 4910 O O . GLN B 1 282 ? -9.891 -18.188 10.086 1 96.25 282 GLN B O 1
ATOM 4915 N N . LEU B 1 283 ? -11.688 -18.359 8.703 1 97.38 283 LEU B N 1
ATOM 4916 C CA . LEU B 1 283 ? -11.133 -17.391 7.758 1 97.38 283 LEU B CA 1
ATOM 4917 C C . LEU B 1 283 ? -11.539 -15.969 8.133 1 97.38 283 LEU B C 1
ATOM 4919 O O . LEU B 1 283 ? -12.734 -15.641 8.156 1 97.38 283 LEU B O 1
ATOM 4923 N N . VAL B 1 284 ? -10.586 -15.141 8.398 1 97.56 284 VAL B N 1
ATOM 4924 C CA . VAL B 1 284 ? -10.844 -13.789 8.883 1 97.56 284 VAL B CA 1
ATOM 4925 C C . VAL B 1 284 ? -10.273 -12.773 7.895 1 97.56 284 VAL B C 1
ATOM 4927 O O . VAL B 1 284 ? -9.148 -12.93 7.41 1 97.56 284 VAL B O 1
ATOM 4930 N N . LYS B 1 285 ? -11.094 -11.82 7.586 1 96.94 285 LYS B N 1
ATOM 4931 C CA . LYS B 1 285 ? -10.594 -10.703 6.797 1 96.94 285 LYS B CA 1
ATOM 4932 C C . LYS B 1 285 ? -9.867 -9.688 7.672 1 96.94 285 LYS B C 1
ATOM 4934 O O . LYS B 1 285 ? -10.375 -9.297 8.727 1 96.94 285 LYS B O 1
ATOM 4939 N N . ARG B 1 286 ? -8.719 -9.297 7.242 1 94.5 286 ARG B N 1
ATOM 4940 C CA . ARG B 1 286 ? -7.93 -8.328 7.996 1 94.5 286 ARG B CA 1
ATOM 4941 C C . ARG B 1 286 ? -8.359 -6.902 7.68 1 94.5 286 ARG B C 1
ATOM 4943 O O . ARG B 1 286 ? -8.719 -6.594 6.539 1 94.5 286 ARG B O 1
ATOM 4950 N N . GLU B 1 287 ? -8.359 -6.051 8.648 1 88.94 287 GLU B N 1
ATOM 4951 C CA . GLU B 1 287 ? -8.68 -4.637 8.492 1 88.94 287 GLU B CA 1
ATOM 4952 C C . GLU B 1 287 ? -7.414 -3.801 8.336 1 88.94 287 GLU B C 1
ATOM 4954 O O . GLU B 1 287 ? -6.414 -4.043 9.023 1 88.94 287 GLU B O 1
ATOM 4959 N N . GLY B 1 288 ? -7.441 -2.908 7.41 1 88 288 GLY B N 1
ATOM 4960 C CA . GLY B 1 288 ? -6.277 -2.068 7.16 1 88 288 GLY B CA 1
ATOM 4961 C C . GLY B 1 288 ? -5.906 -1.995 5.691 1 88 288 GLY B C 1
ATOM 4962 O O . GLY B 1 288 ? -6.754 -2.186 4.816 1 88 288 GLY B O 1
ATOM 4963 N N . LEU B 1 289 ? -4.637 -1.59 5.457 1 89.88 289 LEU B N 1
ATOM 4964 C CA . LEU B 1 289 ? -4.152 -1.444 4.09 1 89.88 289 LEU B CA 1
ATOM 4965 C C . LEU B 1 289 ? -3.396 -2.691 3.645 1 89.88 289 LEU B C 1
ATOM 4967 O O . LEU B 1 289 ? -2.188 -2.801 3.861 1 89.88 289 LEU B O 1
ATOM 4971 N N . TYR B 1 290 ? -4.082 -3.598 3.096 1 94.12 290 TYR B N 1
ATOM 4972 C CA . TYR B 1 290 ? -3.527 -4.859 2.619 1 94.12 290 TYR B CA 1
ATOM 4973 C C . TYR B 1 290 ? -3.744 -5.02 1.119 1 94.12 290 TYR B C 1
ATOM 4975 O O . TYR B 1 290 ? -4.215 -4.098 0.451 1 94.12 290 TYR B O 1
ATOM 4983 N N . GLU B 1 291 ? -3.367 -6.137 0.552 1 96.5 291 GLU B N 1
ATOM 4984 C CA . GLU B 1 291 ? -3.271 -6.324 -0.893 1 96.5 291 GLU B CA 1
ATOM 4985 C C . GLU B 1 291 ? -4.586 -5.977 -1.583 1 96.5 291 GLU B C 1
ATOM 4987 O O . GLU B 1 291 ? -4.59 -5.387 -2.666 1 96.5 291 GLU B O 1
ATOM 4992 N N . ASP B 1 292 ? -5.703 -6.344 -0.962 1 95.31 292 ASP B N 1
ATOM 4993 C CA . ASP B 1 292 ? -7 -6.172 -1.61 1 95.31 292 ASP B CA 1
ATOM 4994 C C . ASP B 1 292 ? -7.305 -4.691 -1.843 1 95.31 292 ASP B C 1
ATOM 4996 O O . ASP B 1 292 ? -8.008 -4.34 -2.793 1 95.31 292 ASP B O 1
ATOM 5000 N N . ARG B 1 293 ? -6.738 -3.82 -1.03 1 93.25 293 ARG B N 1
ATOM 5001 C CA . ARG B 1 293 ? -6.961 -2.385 -1.168 1 93.25 293 ARG B CA 1
ATOM 5002 C C . ARG B 1 293 ? -6.246 -1.835 -2.396 1 93.25 293 ARG B C 1
ATOM 5004 O O . ARG B 1 293 ? -6.672 -0.834 -2.977 1 93.25 293 ARG B O 1
ATOM 5011 N N . PHE B 1 294 ? -5.234 -2.475 -2.799 1 95.12 294 PHE B N 1
ATOM 5012 C CA . PHE B 1 294 ? -4.434 -2.004 -3.924 1 95.12 294 PHE B CA 1
ATOM 5013 C C . PHE B 1 294 ? -5.039 -2.461 -5.246 1 95.12 294 PHE B C 1
ATOM 5015 O O . PHE B 1 294 ? -4.793 -1.854 -6.289 1 95.12 294 PHE B O 1
ATOM 5022 N N . PHE B 1 295 ? -5.852 -3.502 -5.16 1 93.94 295 PHE B N 1
ATOM 5023 C CA . PHE B 1 295 ? -6.43 -4.078 -6.371 1 93.94 295 PHE B CA 1
ATOM 5024 C C . PHE B 1 295 ? -7.309 -3.064 -7.086 1 93.94 295 PHE B C 1
ATOM 5026 O O . PHE B 1 295 ? -7.523 -3.168 -8.297 1 93.94 295 PHE B O 1
ATOM 5033 N N . ALA B 1 296 ? -7.77 -2.068 -6.391 1 89.25 296 ALA B N 1
ATOM 5034 C CA . ALA B 1 296 ? -8.719 -1.111 -6.953 1 89.25 296 ALA B CA 1
ATOM 5035 C C . ALA B 1 296 ? -8 0.017 -7.684 1 89.25 296 ALA B C 1
ATOM 5037 O O . ALA B 1 296 ? -8.633 0.842 -8.344 1 89.25 296 ALA B O 1
ATOM 5038 N N . LEU B 1 297 ? -6.723 0.099 -7.57 1 94.31 297 LEU B N 1
ATOM 5039 C CA . LEU B 1 297 ? -5.957 1.164 -8.211 1 94.31 297 LEU B CA 1
ATOM 5040 C C . LEU B 1 297 ? -5.75 0.868 -9.695 1 94.31 297 LEU B C 1
ATOM 5042 O O . LEU B 1 297 ? -5.543 -0.286 -10.078 1 94.31 297 LEU B O 1
ATOM 5046 N N . ASP B 1 298 ? -5.859 1.813 -10.477 1 93.62 298 ASP B N 1
ATOM 5047 C CA . ASP B 1 298 ? -5.605 1.753 -11.914 1 93.62 298 ASP B CA 1
ATOM 5048 C C . ASP B 1 298 ? -4.418 2.633 -12.297 1 93.62 298 ASP B C 1
ATOM 5050 O O . ASP B 1 298 ? -4.434 3.844 -12.055 1 93.62 298 ASP B O 1
ATOM 5054 N N . ILE B 1 299 ? -3.414 2.076 -12.836 1 95.44 299 ILE B N 1
ATOM 5055 C CA . ILE B 1 299 ? -2.207 2.812 -13.188 1 95.44 299 ILE B CA 1
ATOM 5056 C C . ILE B 1 299 ? -1.833 2.52 -14.641 1 95.44 299 ILE B C 1
ATOM 5058 O O . ILE B 1 299 ? -2.273 1.52 -15.211 1 95.44 299 ILE B O 1
ATOM 5062 N N . ALA B 1 300 ? -1.02 3.32 -15.219 1 93.88 300 ALA B N 1
ATOM 5063 C CA . ALA B 1 300 ? -0.646 3.205 -16.625 1 93.88 300 ALA B CA 1
ATOM 5064 C C . ALA B 1 300 ? 0.162 1.935 -16.875 1 93.88 300 ALA B C 1
ATOM 5066 O O . ALA B 1 300 ? 0.107 1.36 -17.969 1 93.88 300 ALA B O 1
ATOM 5067 N N . GLU B 1 301 ? 0.815 1.414 -15.898 1 96.38 301 GLU B N 1
ATOM 5068 C CA . GLU B 1 301 ? 1.706 0.265 -16.031 1 96.38 301 GLU B CA 1
ATOM 5069 C C . GLU B 1 301 ? 0.917 -1.039 -16.109 1 96.38 301 GLU B C 1
ATOM 5071 O O . GLU B 1 301 ? 1.455 -2.074 -16.5 1 96.38 301 GLU B O 1
ATOM 5076 N N . GLY B 1 302 ? -0.382 -1.028 -15.664 1 96.06 302 GLY B N 1
ATOM 5077 C CA . GLY B 1 302 ? -1.184 -2.238 -15.57 1 96.06 302 GLY B CA 1
ATOM 5078 C C . GLY B 1 302 ? -1.307 -2.77 -14.156 1 96.06 302 GLY B C 1
ATOM 5079 O O . GLY B 1 302 ? -2.053 -2.219 -13.344 1 96.06 302 GLY B O 1
ATOM 5080 N N . CYS B 1 303 ? -0.549 -3.715 -13.867 1 96.56 303 CYS B N 1
ATOM 5081 C CA . CYS B 1 303 ? -0.628 -4.375 -12.562 1 96.56 303 CYS B CA 1
ATOM 5082 C C . CYS B 1 303 ? 0.025 -3.527 -11.484 1 96.56 303 CYS B C 1
ATOM 5084 O O . CYS B 1 303 ? 1.247 -3.369 -11.461 1 96.56 303 CYS B O 1
ATOM 5086 N N . VAL B 1 304 ? -0.769 -3.08 -10.508 1 96.88 304 VAL B N 1
ATOM 5087 C CA . VAL B 1 304 ? -0.276 -2.221 -9.438 1 96.88 304 VAL B CA 1
ATOM 5088 C C . VAL B 1 304 ? 0.674 -3.01 -8.539 1 96.88 304 VAL B C 1
ATOM 5090 O O . VAL B 1 304 ? 1.674 -2.471 -8.062 1 96.88 304 VAL B O 1
ATOM 5093 N N . MET B 1 305 ? 0.383 -4.277 -8.305 1 95.69 305 MET B N 1
ATOM 5094 C CA . MET B 1 305 ? 1.229 -5.078 -7.426 1 95.69 305 MET B CA 1
ATOM 5095 C C . MET B 1 305 ? 2.602 -5.305 -8.047 1 95.69 305 MET B C 1
ATOM 5097 O O . MET B 1 305 ? 3.613 -5.309 -7.344 1 95.69 305 MET B O 1
ATOM 5101 N N . ASN B 1 306 ? 2.596 -5.543 -9.375 1 95.25 306 ASN B N 1
ATOM 5102 C CA . ASN B 1 306 ? 3.893 -5.629 -10.039 1 95.25 306 ASN B CA 1
ATOM 5103 C C . ASN B 1 306 ? 4.699 -4.344 -9.859 1 95.25 306 ASN B C 1
ATOM 5105 O O . ASN B 1 306 ? 5.891 -4.395 -9.562 1 95.25 306 ASN B O 1
ATOM 5109 N N . LYS B 1 307 ? 4.086 -3.215 -10.055 1 95.56 307 LYS B N 1
ATOM 5110 C CA . LYS B 1 307 ? 4.75 -1.923 -9.906 1 95.56 307 LYS B CA 1
ATOM 5111 C C . LYS B 1 307 ? 5.316 -1.75 -8.5 1 95.56 307 LYS B C 1
ATOM 5113 O O . LYS B 1 307 ? 6.434 -1.259 -8.328 1 95.56 307 LYS B O 1
ATOM 5118 N N . LEU B 1 308 ? 4.57 -2.156 -7.52 1 94.69 308 LEU B N 1
ATOM 5119 C CA . LEU B 1 308 ? 4.941 -1.948 -6.125 1 94.69 308 LEU B CA 1
ATOM 5120 C C . LEU B 1 308 ? 6.023 -2.934 -5.695 1 94.69 308 LEU B C 1
ATOM 5122 O O . LEU B 1 308 ? 6.934 -2.574 -4.945 1 94.69 308 LEU B O 1
ATOM 5126 N N . LEU B 1 309 ? 5.953 -4.172 -6.199 1 92.56 309 LEU B N 1
ATOM 5127 C CA . LEU B 1 309 ? 6.766 -5.227 -5.602 1 92.56 309 LEU B CA 1
ATOM 5128 C C . LEU B 1 309 ? 7.945 -5.582 -6.496 1 92.56 309 LEU B C 1
ATOM 5130 O O . LEU B 1 309 ? 8.945 -6.121 -6.027 1 92.56 309 LEU B O 1
ATOM 5134 N N . GLN B 1 310 ? 7.77 -5.324 -7.797 1 89.69 310 GLN B N 1
ATOM 5135 C CA . GLN B 1 310 ? 8.812 -5.652 -8.758 1 89.69 310 GLN B CA 1
ATOM 5136 C C . GLN B 1 310 ? 9.039 -4.508 -9.742 1 89.69 310 GLN B C 1
ATOM 5138 O O . GLN B 1 310 ? 8.992 -4.707 -10.953 1 89.69 310 GLN B O 1
ATOM 5143 N N . PRO B 1 311 ? 9.359 -3.379 -9.234 1 87.69 311 PRO B N 1
ATOM 5144 C CA . PRO B 1 311 ? 9.445 -2.199 -10.102 1 87.69 311 PRO B CA 1
ATOM 5145 C C . PRO B 1 311 ? 10.547 -2.326 -11.156 1 87.69 311 PRO B C 1
ATOM 5147 O O . PRO B 1 311 ? 10.461 -1.696 -12.211 1 87.69 311 PRO B O 1
ATOM 5150 N N . ASP B 1 312 ? 11.508 -3.133 -10.938 1 85.56 312 ASP B N 1
ATOM 5151 C CA . ASP B 1 312 ? 12.648 -3.258 -11.836 1 85.56 312 ASP B CA 1
ATOM 5152 C C . ASP B 1 312 ? 12.25 -3.973 -13.125 1 85.56 312 ASP B C 1
ATOM 5154 O O . ASP B 1 312 ? 13.016 -3.984 -14.094 1 85.56 312 ASP B O 1
ATOM 5158 N N . THR B 1 313 ? 11.055 -4.539 -13.164 1 88.06 313 THR B N 1
ATOM 5159 C CA . THR B 1 313 ? 10.594 -5.238 -14.352 1 88.06 313 THR B CA 1
ATOM 5160 C C . THR B 1 313 ? 9.969 -4.262 -15.344 1 88.06 313 THR B C 1
ATOM 5162 O O . THR B 1 313 ? 9.586 -4.652 -16.453 1 88.06 313 THR B O 1
ATOM 5165 N N . LEU B 1 314 ? 9.883 -3.02 -14.93 1 91.69 314 LEU B N 1
ATOM 5166 C CA . LEU B 1 314 ? 9.227 -2.012 -15.758 1 91.69 314 LEU B CA 1
ATOM 5167 C C . LEU B 1 314 ? 10.258 -1.105 -16.438 1 91.69 314 LEU B C 1
ATOM 5169 O O . LEU B 1 314 ? 11.281 -0.768 -15.828 1 91.69 314 LEU B O 1
ATOM 5173 N N . GLU B 1 315 ? 10 -0.795 -17.641 1 93.06 315 GLU B N 1
ATOM 5174 C CA . GLU B 1 315 ? 10.766 0.186 -18.406 1 93.06 315 GLU B CA 1
ATOM 5175 C C . GLU B 1 315 ? 9.859 1.295 -18.938 1 93.06 315 GLU B C 1
ATOM 5177 O O . GLU B 1 315 ? 8.672 1.076 -19.172 1 93.06 315 GLU B O 1
ATOM 5182 N N . TYR B 1 316 ? 10.469 2.363 -19.109 1 94.19 316 TYR B N 1
ATOM 5183 C CA . TYR B 1 316 ? 9.672 3.518 -19.516 1 94.19 316 TYR B CA 1
ATOM 5184 C C . TYR B 1 316 ? 10.297 4.227 -20.703 1 94.19 316 TYR B C 1
ATOM 5186 O O . TYR B 1 316 ? 11.516 4.191 -20.891 1 94.19 316 TYR B O 1
ATOM 5194 N N . HIS B 1 317 ? 9.391 4.816 -21.516 1 95 317 HIS B N 1
ATOM 5195 C CA . HIS B 1 317 ? 9.836 5.785 -22.516 1 95 317 HIS B CA 1
ATOM 5196 C C . HIS B 1 317 ? 10.281 7.09 -21.859 1 95 317 HIS B C 1
ATOM 5198 O O . HIS B 1 317 ? 10.055 7.285 -20.656 1 95 317 HIS B O 1
ATOM 5204 N N . LEU B 1 318 ? 10.867 7.949 -22.594 1 92.38 318 LEU B N 1
ATOM 5205 C CA . LEU B 1 318 ? 11.359 9.227 -22.094 1 92.38 318 LEU B CA 1
ATOM 5206 C C . LEU B 1 318 ? 10.211 10.094 -21.594 1 92.38 318 LEU B C 1
ATOM 5208 O O . LEU B 1 318 ? 10.383 10.883 -20.656 1 92.38 318 LEU B O 1
ATOM 5212 N N . ASP B 1 319 ? 9.07 9.836 -22.156 1 90.38 319 ASP B N 1
ATOM 5213 C CA . ASP B 1 319 ? 7.918 10.656 -21.781 1 90.38 319 ASP B CA 1
ATOM 5214 C C . ASP B 1 319 ? 7.215 10.094 -20.547 1 90.38 319 ASP B C 1
ATOM 5216 O O . ASP B 1 319 ? 6.164 10.594 -20.141 1 90.38 319 ASP B O 1
ATOM 5220 N N . GLY B 1 320 ? 7.68 9.031 -19.984 1 88.81 320 GLY B N 1
ATOM 5221 C CA . GLY B 1 320 ? 7.141 8.492 -18.75 1 88.81 320 GLY B CA 1
ATOM 5222 C C . GLY B 1 320 ? 6.152 7.363 -18.969 1 88.81 320 GLY B C 1
ATOM 5223 O O . GLY B 1 320 ? 5.73 6.711 -18.016 1 88.81 320 GLY B O 1
ATOM 5224 N N . ARG B 1 321 ? 5.812 7.164 -20.234 1 92.25 321 ARG B N 1
ATOM 5225 C CA . ARG B 1 321 ? 4.898 6.066 -20.531 1 92.25 321 ARG B CA 1
ATOM 5226 C C . ARG B 1 321 ? 5.621 4.723 -20.453 1 92.25 321 ARG B C 1
ATOM 5228 O O . ARG B 1 321 ? 6.762 4.602 -20.906 1 92.25 321 ARG B O 1
ATOM 5235 N N . PRO B 1 322 ? 4.934 3.689 -19.828 1 95.19 322 PRO B N 1
ATOM 5236 C CA . PRO B 1 322 ? 5.578 2.375 -19.781 1 95.19 322 PRO B CA 1
ATOM 5237 C C . PRO B 1 322 ? 5.766 1.765 -21.172 1 95.19 322 PRO B C 1
ATOM 5239 O O . PRO B 1 322 ? 4.895 1.896 -22.031 1 95.19 322 PRO B O 1
ATOM 5242 N N . LYS B 1 323 ? 6.93 1.16 -21.406 1 94.75 323 LYS B N 1
ATOM 5243 C CA . LYS B 1 323 ? 7.199 0.482 -22.672 1 94.75 323 LYS B CA 1
ATOM 5244 C C . LYS B 1 323 ? 6.297 -0.734 -22.844 1 94.75 323 LYS B C 1
ATOM 5246 O O . LYS B 1 323 ? 5.848 -1.024 -23.953 1 94.75 323 LYS B O 1
ATOM 5251 N N . HIS B 1 324 ? 6.113 -1.463 -21.781 1 94.69 324 HIS B N 1
ATOM 5252 C CA . HIS B 1 324 ? 5.195 -2.596 -21.703 1 94.69 324 HIS B CA 1
ATOM 5253 C C . HIS B 1 324 ? 4.25 -2.467 -20.516 1 94.69 324 HIS B C 1
ATOM 5255 O O . HIS B 1 324 ? 4.656 -2.031 -19.438 1 94.69 324 HIS B O 1
ATOM 5261 N N . ARG B 1 325 ? 3.018 -2.76 -20.812 1 96.5 325 ARG B N 1
ATOM 5262 C CA . ARG B 1 325 ? 2.029 -2.801 -19.734 1 96.5 325 ARG B CA 1
ATOM 5263 C C . ARG B 1 325 ? 1.843 -4.223 -19.219 1 96.5 325 ARG B C 1
ATOM 5265 O O . ARG B 1 325 ? 1.681 -5.16 -20 1 96.5 325 ARG B O 1
ATOM 5272 N N . ILE B 1 326 ? 1.835 -4.371 -17.969 1 96.12 326 ILE B N 1
ATOM 5273 C CA . ILE B 1 326 ? 1.89 -5.691 -17.344 1 96.12 326 ILE B CA 1
ATOM 5274 C C . ILE B 1 326 ? 0.472 -6.211 -17.109 1 96.12 326 ILE B C 1
ATOM 5276 O O . ILE B 1 326 ? -0.379 -5.492 -16.578 1 96.12 326 ILE B O 1
ATOM 5280 N N . SER B 1 327 ? 0.226 -7.418 -17.484 1 95.12 327 SER B N 1
ATOM 5281 C CA . SER B 1 327 ? -1.053 -8.078 -17.25 1 95.12 327 SER B CA 1
ATOM 5282 C C . SER B 1 327 ? -1.068 -8.805 -15.906 1 95.12 327 SER B C 1
ATOM 5284 O O . SER B 1 327 ? -0.022 -8.984 -15.281 1 95.12 327 SER B O 1
ATOM 5286 N N . CYS B 1 328 ? -2.285 -9.133 -15.469 1 94 328 CYS B N 1
ATOM 5287 C CA . CYS B 1 328 ? -2.408 -9.992 -14.297 1 94 328 CYS B CA 1
ATOM 5288 C C . CYS B 1 328 ? -1.771 -11.352 -14.547 1 94 328 CYS B C 1
ATOM 5290 O O . CYS B 1 328 ? -2.02 -11.977 -15.586 1 94 328 CYS B O 1
ATOM 5292 N N . CYS B 1 329 ? -1.014 -11.836 -13.602 1 90.88 329 CYS B N 1
ATOM 5293 C CA . CYS B 1 329 ? -0.288 -13.086 -13.789 1 90.88 329 CYS B CA 1
ATOM 5294 C C . CYS B 1 329 ? -1.24 -14.273 -13.781 1 90.88 329 CYS B C 1
ATOM 5296 O O . CYS B 1 329 ? -0.868 -15.375 -14.188 1 90.88 329 CYS B O 1
ATOM 5298 N N . MET B 1 330 ? -2.455 -14.055 -13.344 1 90.38 330 MET B N 1
ATOM 5299 C CA . MET B 1 330 ? -3.447 -15.125 -13.305 1 90.38 330 MET B CA 1
ATOM 5300 C C . MET B 1 330 ? -4.227 -15.195 -14.617 1 90.38 330 MET B C 1
ATOM 5302 O O . MET B 1 330 ? -4.992 -16.141 -14.836 1 90.38 330 MET B O 1
ATOM 5306 N N . LEU B 1 331 ? -4.094 -14.219 -15.414 1 89.31 331 LEU B N 1
ATOM 5307 C CA . LEU B 1 331 ? -4.715 -14.258 -16.734 1 89.31 331 LEU B CA 1
ATOM 5308 C C . LEU B 1 331 ? -3.943 -15.172 -17.672 1 89.31 331 LEU B C 1
ATOM 5310 O O . LEU B 1 331 ? -2.75 -14.969 -17.906 1 89.31 331 LEU B O 1
ATOM 5314 N N . LYS B 1 332 ? -4.668 -16.141 -18.234 1 90.5 332 LYS B N 1
ATOM 5315 C CA . LYS B 1 332 ? -3.994 -17.172 -19.016 1 90.5 332 LYS B CA 1
ATOM 5316 C C . LYS B 1 332 ? -4.457 -17.156 -20.469 1 90.5 332 LYS B C 1
ATOM 5318 O O . LYS B 1 332 ? -5.59 -16.766 -20.75 1 90.5 332 LYS B O 1
ATOM 5323 N N . GLN B 1 333 ? -3.504 -17.5 -21.266 1 92.44 333 GLN B N 1
ATOM 5324 C CA . GLN B 1 333 ? -3.779 -17.875 -22.656 1 92.44 333 GLN B CA 1
ATOM 5325 C C . GLN B 1 333 ? -3.863 -19.391 -22.812 1 92.44 333 GLN B C 1
ATOM 5327 O O . GLN B 1 333 ? -3.1 -20.125 -22.188 1 92.44 333 GLN B O 1
ATOM 5332 N N . GLU B 1 334 ? -4.855 -19.766 -23.625 1 93.75 334 GLU B N 1
ATOM 5333 C CA . GLU B 1 334 ? -5.09 -21.188 -23.828 1 93.75 334 GLU B CA 1
ATOM 5334 C C . GLU B 1 334 ? -5.105 -21.547 -25.312 1 93.75 334 GLU B C 1
ATOM 5336 O O . GLU B 1 334 ? -5.676 -20.812 -26.125 1 93.75 334 GLU B O 1
ATOM 5341 N N . ILE B 1 335 ? -4.402 -22.625 -25.625 1 93.88 335 ILE B N 1
ATOM 5342 C CA . ILE B 1 335 ? -4.473 -23.203 -26.969 1 93.88 335 ILE B CA 1
ATOM 5343 C C . ILE B 1 335 ? -4.871 -24.672 -26.875 1 93.88 335 ILE B C 1
ATOM 5345 O O . ILE B 1 335 ? -4.184 -25.469 -26.234 1 93.88 335 ILE B O 1
ATOM 5349 N N . LEU B 1 336 ? -5.973 -25.031 -27.469 1 92.38 336 LEU B N 1
ATOM 5350 C CA . LEU B 1 336 ? -6.469 -26.406 -27.484 1 92.38 336 LEU B CA 1
ATOM 5351 C C . LEU B 1 336 ? -5.824 -27.203 -28.609 1 92.38 336 LEU B C 1
ATOM 5353 O O . LEU B 1 336 ? -5.461 -26.641 -29.641 1 92.38 336 LEU B O 1
ATOM 5357 N N . PRO B 1 337 ? -5.77 -28.547 -28.281 1 90.12 337 PRO B N 1
ATOM 5358 C CA . PRO B 1 337 ? -5.207 -29.375 -29.344 1 90.12 337 PRO B CA 1
ATOM 5359 C C . PRO B 1 337 ? -6.102 -29.438 -30.578 1 90.12 337 PRO B C 1
ATOM 5361 O O . PRO B 1 337 ? -7.324 -29.312 -30.469 1 90.12 337 PRO B O 1
ATOM 5364 N N . GLN B 1 338 ? -5.555 -29.344 -31.766 1 73.81 338 GLN B N 1
ATOM 5365 C CA . GLN B 1 338 ? -6.305 -29.531 -33 1 73.81 338 GLN B CA 1
ATOM 5366 C C . GLN B 1 338 ? -6.707 -30.984 -33.188 1 73.81 338 GLN B C 1
ATOM 5368 O O . GLN B 1 338 ? -5.961 -31.891 -32.812 1 73.81 338 GLN B O 1
ATOM 5373 N N . ASN B 1 339 ? -8.023 -31.312 -32.969 1 58.84 339 ASN B N 1
ATOM 5374 C CA . ASN B 1 339 ? -8.469 -32.656 -33.281 1 58.84 339 ASN B CA 1
ATOM 5375 C C . ASN B 1 339 ? -7.738 -33.25 -34.5 1 58.84 339 ASN B C 1
ATOM 5377 O O . ASN B 1 339 ? -7.719 -32.625 -35.562 1 58.84 339 ASN B O 1
ATOM 5381 N N . LEU B 1 340 ? -6.625 -33.969 -34.312 1 43.06 340 LEU B N 1
ATOM 5382 C CA . LEU B 1 340 ? -6.191 -34.75 -35.438 1 43.06 340 LEU B CA 1
ATOM 5383 C C . LEU B 1 340 ? -7.285 -35.75 -35.844 1 43.06 340 LEU B C 1
ATOM 5385 O O . LEU B 1 340 ? -7.977 -36.312 -35 1 43.06 340 LEU B O 1
#

Organism: NCBI:txid1859131